Protein AF-0000000087538392 (afdb_homodimer)

Foldseek 3Di:
DDLVVLLLVLLVVCLVVFKDFLVRSCVVSVHDSVSSVVSLVVCVVLVLWDDDDRIIGDDDPLAQSSQLSVPVVFLLLLLLVVLVVDAAQFEEEEEFHNSSLSNLQNCLVPHAQYEYEYQAPSSCVSNVPRPRYHYHHQAADADRRRNGHFDDSSLVSLVVAAHAEYEYEAQAADLPQGGAHADPGSLVSVLSNLVRHNAYEYEYEQVRHVDHHPGRRDGLVSHAEYRYEPPHDPVNQVSSVVSPYHYHYGD/DDLVVLLLVLLVVCLVVFKDFLVRSCVVSVHDSVSSVVSLVVCVVLVLWDDDDRIIGDDDPLAQSSQLSVPVVFLLLLLLVVLVVDAAQFEEEEEFHNSSLSNLQNVLVPHAQYEYEYQAPSSCVSNVPRPRYHYHHQAADADRRRNGHFDDSSLVSLVVAAHAEYEYEAQAADLVQGGAHADPGSLVSVLSNLVRHNAYEYEYEQVRHVDHHPGRRAGLVSHAEYRYEPPHDPVNQVSSVVSPYHYHYGD

Structure (mmCIF, N/CA/C/O backbone):
data_AF-0000000087538392-model_v1
#
loop_
_entity.id
_entity.type
_entity.pdbx_description
1 polymer 'Lactose phosphotransferase system repressor'
#
loop_
_atom_site.group_PDB
_atom_site.id
_atom_site.type_symbol
_atom_site.label_atom_id
_atom_site.label_alt_id
_atom_site.label_comp_id
_atom_site.label_asym_id
_atom_site.label_entity_id
_atom_site.label_seq_id
_atom_site.pdbx_PDB_ins_code
_atom_site.Cartn_x
_atom_site.Cartn_y
_atom_site.Cartn_z
_atom_site.occupancy
_atom_site.B_iso_or_equiv
_atom_site.auth_seq_id
_atom_site.auth_comp_id
_atom_site.auth_asym_id
_atom_site.auth_atom_id
_atom_site.pdbx_PDB_model_num
ATOM 1 N N . MET A 1 1 ? -25.734 -21.203 -8.055 1 84.81 1 MET A N 1
ATOM 2 C CA . MET A 1 1 ? -24.344 -20.781 -8.164 1 84.81 1 MET A CA 1
ATOM 3 C C . MET A 1 1 ? -23.828 -20.281 -6.824 1 84.81 1 MET A C 1
ATOM 5 O O . MET A 1 1 ? -24.484 -19.469 -6.16 1 84.81 1 MET A O 1
ATOM 9 N N . THR A 1 2 ? -22.781 -20.844 -6.414 1 88.75 2 THR A N 1
ATOM 10 C CA . THR A 1 2 ? -22.203 -20.406 -5.152 1 88.75 2 THR A CA 1
ATOM 11 C C . THR A 1 2 ? -21.594 -19.016 -5.289 1 88.75 2 THR A C 1
ATOM 13 O O . THR A 1 2 ? -21.375 -18.531 -6.402 1 88.75 2 THR A O 1
ATOM 16 N N . SER A 1 3 ? -21.438 -18.406 -4.18 1 88.38 3 SER A N 1
ATOM 17 C CA . SER A 1 3 ? -20.797 -17.094 -4.203 1 88.38 3 SER A CA 1
ATOM 18 C C . SER A 1 3 ? -19.453 -17.141 -4.902 1 88.38 3 SER A C 1
ATOM 20 O O . SER A 1 3 ? -19.125 -16.266 -5.707 1 88.38 3 SER A O 1
ATOM 22 N N . LYS A 1 4 ? -18.797 -18.172 -4.691 1 87.38 4 LYS A N 1
ATOM 23 C CA . LYS A 1 4 ? -17.469 -18.312 -5.289 1 87.38 4 LYS A CA 1
ATOM 24 C C . LYS A 1 4 ? -17.562 -18.453 -6.805 1 87.38 4 LYS A C 1
ATOM 26 O O . LYS A 1 4 ? -16.797 -17.812 -7.539 1 87.38 4 LYS A O 1
ATOM 31 N N . GLU A 1 5 ? -18.438 -19.25 -7.203 1 89.5 5 GLU A N 1
ATOM 32 C CA . GLU A 1 5 ? -18.656 -19.438 -8.633 1 89.5 5 GLU A CA 1
ATOM 33 C C . GLU A 1 5 ? -19.094 -18.125 -9.289 1 89.5 5 GLU A C 1
ATOM 35 O O . GLU A 1 5 ? -18.656 -17.797 -10.391 1 89.5 5 GLU A O 1
ATOM 40 N N . ARG A 1 6 ? -19.906 -17.516 -8.539 1 92.19 6 ARG A N 1
ATOM 41 C CA . ARG A 1 6 ? -20.438 -16.25 -9.047 1 92.19 6 ARG A CA 1
ATOM 42 C C . ARG A 1 6 ? -19.328 -15.203 -9.148 1 92.19 6 ARG A C 1
ATOM 44 O O . ARG A 1 6 ? -19.281 -14.438 -10.109 1 92.19 6 ARG A O 1
ATOM 51 N N . HIS A 1 7 ? -18.438 -15.156 -8.164 1 91.69 7 HIS A N 1
ATOM 52 C CA . HIS A 1 7 ? -17.297 -14.234 -8.211 1 91.69 7 HIS A CA 1
ATOM 53 C C . HIS A 1 7 ? -16.422 -14.5 -9.43 1 91.69 7 HIS A C 1
ATOM 55 O O . HIS A 1 7 ? -16.016 -13.562 -10.117 1 91.69 7 HIS A O 1
ATOM 61 N N . THR A 1 8 ? -16.203 -15.742 -9.641 1 89.69 8 THR A N 1
ATOM 62 C CA . THR A 1 8 ? -15.375 -16.125 -10.773 1 89.69 8 THR A CA 1
ATOM 63 C C . THR A 1 8 ? -16.016 -15.672 -12.086 1 89.69 8 THR A C 1
ATOM 65 O O . THR A 1 8 ? -15.352 -15.062 -12.93 1 89.69 8 THR A O 1
ATOM 68 N N . ALA A 1 9 ? -17.266 -15.992 -12.211 1 91.81 9 ALA A N 1
ATOM 69 C CA . ALA A 1 9 ? -17.984 -15.641 -13.43 1 91.81 9 ALA A CA 1
ATOM 70 C C . ALA A 1 9 ? -18.031 -14.125 -13.625 1 91.81 9 ALA A C 1
ATOM 72 O O . ALA A 1 9 ? -17.859 -13.633 -14.742 1 91.81 9 ALA A O 1
ATOM 73 N N . LEU A 1 10 ? -18.234 -13.484 -12.586 1 93.69 10 LEU A N 1
ATOM 74 C CA . LEU A 1 10 ? -18.297 -12.031 -12.578 1 93.69 10 LEU A CA 1
ATOM 75 C C . LEU A 1 10 ? -16.984 -11.43 -13.039 1 93.69 10 LEU A C 1
ATOM 77 O O . LEU A 1 10 ? -16.953 -10.555 -13.906 1 93.69 10 LEU A O 1
ATOM 81 N N . LEU A 1 11 ? -15.945 -11.883 -12.492 1 92.06 11 LEU A N 1
ATOM 82 C CA . LEU A 1 11 ? -14.617 -11.367 -12.812 1 92.06 11 LEU A CA 1
ATOM 83 C C . LEU A 1 11 ? -14.242 -11.695 -14.258 1 92.06 11 LEU A C 1
ATOM 85 O O . LEU A 1 11 ? -13.633 -10.875 -14.945 1 92.06 11 LEU A O 1
ATOM 89 N N . GLU A 1 12 ? -14.594 -12.859 -14.688 1 89.81 12 GLU A N 1
ATOM 90 C CA . GLU A 1 12 ? -14.352 -13.234 -16.078 1 89.81 12 GLU A CA 1
ATOM 91 C C . GLU A 1 12 ? -15.07 -12.305 -17.031 1 89.81 12 GLU A C 1
ATOM 93 O O . GLU A 1 12 ? -14.5 -11.867 -18.031 1 89.81 12 GLU A O 1
ATOM 98 N N . TYR A 1 13 ? -16.312 -12.031 -16.734 1 92.5 13 TYR A N 1
ATOM 99 C CA . TYR A 1 13 ? -17.078 -11.109 -17.562 1 92.5 13 TYR A CA 1
ATOM 100 C C . TYR A 1 13 ? -16.422 -9.734 -17.609 1 92.5 13 TYR A C 1
ATOM 102 O O . TYR A 1 13 ? -16.281 -9.133 -18.672 1 92.5 13 TYR A O 1
ATOM 110 N N . MET A 1 14 ? -16 -9.305 -16.5 1 92.06 14 MET A N 1
ATOM 111 C CA . MET A 1 14 ? -15.477 -7.945 -16.391 1 92.06 14 MET A CA 1
ATOM 112 C C . MET A 1 14 ? -14.125 -7.816 -17.062 1 92.06 14 MET A C 1
ATOM 114 O O . MET A 1 14 ? -13.773 -6.746 -17.562 1 92.06 14 MET A O 1
ATOM 118 N N . THR A 1 15 ? -13.305 -8.867 -17.047 1 89.31 15 THR A N 1
ATOM 119 C CA . THR A 1 15 ? -12.008 -8.82 -17.719 1 89.31 15 THR A CA 1
ATOM 120 C C . THR A 1 15 ? -12.18 -8.664 -19.219 1 89.31 15 THR A C 1
ATOM 122 O O . THR A 1 15 ? -11.305 -8.109 -19.906 1 89.31 15 THR A O 1
ATOM 125 N N . GLU A 1 16 ? -13.312 -9.055 -19.719 1 88.62 16 GLU A N 1
ATOM 126 C CA . GLU A 1 16 ? -13.602 -8.969 -21.156 1 88.62 16 GLU A CA 1
ATOM 127 C C . GLU A 1 16 ? -14.234 -7.625 -21.516 1 88.62 16 GLU A C 1
ATOM 129 O O . GLU A 1 16 ? -14.031 -7.109 -22.609 1 88.62 16 GLU A O 1
ATOM 134 N N . HIS A 1 17 ? -14.953 -7.02 -20.547 1 90.12 17 HIS A N 1
ATOM 135 C CA . HIS A 1 17 ? -15.797 -5.887 -20.906 1 90.12 17 HIS A CA 1
ATOM 136 C C . HIS A 1 17 ? -15.344 -4.613 -20.203 1 90.12 17 HIS A C 1
ATOM 138 O O . HIS A 1 17 ? -15.766 -3.514 -20.562 1 90.12 17 HIS A O 1
ATOM 144 N N . GLY A 1 18 ? -14.43 -4.781 -19.25 1 86.31 18 GLY A N 1
ATOM 145 C CA . GLY A 1 18 ? -13.922 -3.613 -18.547 1 86.31 18 GLY A CA 1
ATOM 146 C C . GLY A 1 18 ? -14.914 -3.037 -17.547 1 86.31 18 GLY A C 1
ATOM 147 O O . GLY A 1 18 ? -15.328 -3.719 -16.609 1 86.31 18 GLY A O 1
ATOM 148 N N . LYS A 1 19 ? -15.312 -1.767 -17.828 1 88.75 19 LYS A N 1
ATOM 149 C CA . LYS A 1 19 ? -16.328 -1.121 -17 1 88.75 19 LYS A CA 1
ATOM 150 C C . LYS A 1 19 ? -17.703 -1.75 -17.234 1 88.75 19 LYS A C 1
ATOM 152 O O . LYS A 1 19 ? -18.188 -1.822 -18.359 1 88.75 19 LYS A O 1
ATOM 157 N N . THR A 1 20 ? -18.297 -2.236 -16.094 1 93.31 20 THR A N 1
ATOM 158 C CA . THR A 1 20 ? -19.531 -2.984 -16.234 1 93.31 20 THR A CA 1
ATOM 159 C C . THR A 1 20 ? -20.562 -2.512 -15.219 1 93.31 20 THR A C 1
ATOM 161 O O . THR A 1 20 ? -20.266 -2.377 -14.031 1 93.31 20 THR A O 1
ATOM 164 N N . GLU A 1 21 ? -21.719 -2.361 -15.688 1 93.69 21 GLU A N 1
ATOM 165 C CA . GLU A 1 21 ? -22.797 -1.932 -14.812 1 93.69 21 GLU A CA 1
ATOM 166 C C . GLU A 1 21 ? -23.297 -3.084 -13.945 1 93.69 21 GLU A C 1
ATOM 168 O O . GLU A 1 21 ? -23.328 -4.234 -14.391 1 93.69 21 GLU A O 1
ATOM 173 N N . VAL A 1 22 ? -23.828 -2.707 -12.766 1 92.44 22 VAL A N 1
ATOM 174 C CA . VAL A 1 22 ? -24.422 -3.678 -11.852 1 92.44 22 VAL A CA 1
ATOM 175 C C . VAL A 1 22 ? -25.594 -4.387 -12.531 1 92.44 22 VAL A C 1
ATOM 177 O O . VAL A 1 22 ? -25.734 -5.605 -12.414 1 92.44 22 VAL A O 1
ATOM 180 N N . SER A 1 23 ? -26.344 -3.613 -13.219 1 94.06 23 SER A N 1
ATOM 181 C CA . SER A 1 23 ? -27.516 -4.172 -13.883 1 94.06 23 SER A CA 1
ATOM 182 C C . SER A 1 23 ? -27.109 -5.195 -14.938 1 94.06 23 SER A C 1
ATOM 184 O O . SER A 1 23 ? -27.766 -6.238 -15.078 1 94.06 23 SER A O 1
ATOM 186 N N . THR A 1 24 ? -26.078 -4.953 -15.641 1 95.75 24 THR A N 1
ATOM 187 C CA . THR A 1 24 ? -25.578 -5.859 -16.672 1 95.75 24 THR A CA 1
ATOM 188 C C . THR A 1 24 ? -25.109 -7.176 -16.062 1 95.75 24 THR A C 1
ATOM 190 O O . THR A 1 24 ? -25.438 -8.25 -16.562 1 95.75 24 THR A O 1
ATOM 193 N N . LEU A 1 25 ? -24.406 -7.082 -15.008 1 95.19 25 LEU A N 1
ATOM 194 C CA . LEU A 1 25 ? -23.906 -8.273 -14.328 1 95.19 25 LEU A CA 1
ATOM 195 C C . LEU A 1 25 ? -25.047 -9.094 -13.758 1 95.19 25 LEU A C 1
ATOM 197 O O . LEU A 1 25 ? -25.016 -10.328 -13.805 1 95.19 25 LEU A O 1
ATOM 201 N N . ALA A 1 26 ? -26 -8.391 -13.188 1 95.31 26 ALA A N 1
ATOM 202 C CA . ALA A 1 26 ? -27.156 -9.078 -12.633 1 95.31 26 ALA A CA 1
ATOM 203 C C . ALA A 1 26 ? -27.891 -9.867 -13.711 1 95.31 26 ALA A C 1
ATOM 205 O O . ALA A 1 26 ? -28.281 -11.023 -13.492 1 95.31 26 ALA A O 1
ATOM 206 N N . GLU A 1 27 ? -28.094 -9.273 -14.812 1 96.12 27 GLU A N 1
ATOM 207 C CA . GLU A 1 27 ? -28.75 -9.93 -15.938 1 96.12 27 GLU A CA 1
ATOM 208 C C . GLU A 1 27 ? -27.906 -11.102 -16.453 1 96.12 27 GLU A C 1
ATOM 210 O O . GLU A 1 27 ? -28.438 -12.195 -16.672 1 96.12 27 GLU A O 1
ATOM 215 N N . TYR A 1 28 ? -26.656 -10.93 -16.594 1 94.69 28 TYR A N 1
ATOM 216 C CA . TYR A 1 28 ? -25.734 -11.93 -17.125 1 94.69 28 TYR A CA 1
ATOM 217 C C . TYR A 1 28 ? -25.672 -13.156 -16.234 1 94.69 28 TYR A C 1
ATOM 219 O O . TYR A 1 28 ? -25.625 -14.289 -16.719 1 94.69 28 TYR A O 1
ATOM 227 N N . LEU A 1 29 ? -25.734 -12.891 -14.961 1 95.69 29 LEU A N 1
ATOM 228 C CA . LEU A 1 29 ? -25.547 -13.984 -14.016 1 95.69 29 LEU A CA 1
ATOM 229 C C . LEU A 1 29 ? -26.875 -14.461 -13.461 1 95.69 29 LEU A C 1
ATOM 231 O O . LEU A 1 29 ? -26.922 -15.32 -12.578 1 95.69 29 LEU A O 1
ATOM 235 N N . HIS A 1 30 ? -27.938 -13.852 -13.906 1 94.81 30 HIS A N 1
ATOM 236 C CA . HIS A 1 30 ? -29.297 -14.242 -13.539 1 94.81 30 HIS A CA 1
ATOM 237 C C . HIS A 1 30 ? -29.484 -14.211 -12.031 1 94.81 30 HIS A C 1
ATOM 239 O O . HIS A 1 30 ? -29.938 -15.195 -11.43 1 94.81 30 HIS A O 1
ATOM 245 N N . THR A 1 31 ? -29.125 -13.062 -11.477 1 95.44 31 THR A N 1
ATOM 246 C CA . THR A 1 31 ? -29.281 -12.852 -10.047 1 95.44 31 THR A CA 1
ATOM 247 C C . THR A 1 31 ? -29.719 -11.414 -9.758 1 95.44 31 THR A C 1
ATOM 249 O O . THR A 1 31 ? -29.953 -10.633 -10.688 1 95.44 31 THR A O 1
ATOM 252 N N . SER A 1 32 ? -29.922 -11.094 -8.555 1 93.62 32 SER A N 1
ATOM 253 C CA . SER A 1 32 ? -30.438 -9.773 -8.195 1 93.62 32 SER A CA 1
ATOM 254 C C . SER A 1 32 ? -29.328 -8.734 -8.164 1 93.62 32 SER A C 1
ATOM 256 O O . SER A 1 32 ? -28.156 -9.07 -7.977 1 93.62 32 SER A O 1
ATOM 258 N N . LYS A 1 33 ? -29.781 -7.539 -8.328 1 92.12 33 LYS A N 1
ATOM 259 C CA . LYS A 1 33 ? -28.828 -6.438 -8.211 1 92.12 33 LYS A CA 1
ATOM 260 C C . LYS A 1 33 ? -28.25 -6.359 -6.797 1 92.12 33 LYS A C 1
ATOM 262 O O . LYS A 1 33 ? -27.078 -5.98 -6.617 1 92.12 33 LYS A O 1
ATOM 267 N N . VAL A 1 34 ? -29.031 -6.727 -5.879 1 87.88 34 VAL A N 1
ATOM 268 C CA . VAL A 1 34 ? -28.578 -6.719 -4.488 1 87.88 34 VAL A CA 1
ATOM 269 C C . VAL A 1 34 ? -27.453 -7.715 -4.301 1 87.88 34 VAL A C 1
ATOM 271 O O . VAL A 1 34 ? -26.422 -7.395 -3.689 1 87.88 34 VAL A O 1
ATOM 274 N N . THR A 1 35 ? -27.578 -8.82 -4.867 1 91.06 35 THR A N 1
ATOM 275 C CA . THR A 1 35 ? -26.562 -9.875 -4.781 1 91.06 35 THR A CA 1
ATOM 276 C C . THR A 1 35 ? -25.281 -9.445 -5.48 1 91.06 35 THR A C 1
ATOM 278 O O . THR A 1 35 ? -24.188 -9.602 -4.934 1 91.06 35 THR A O 1
ATOM 281 N N . ILE A 1 36 ? -25.469 -8.836 -6.648 1 92 36 ILE A N 1
ATOM 282 C CA . ILE A 1 36 ? -24.312 -8.383 -7.414 1 92 36 ILE A CA 1
ATOM 283 C C . ILE A 1 36 ? -23.578 -7.289 -6.645 1 92 36 ILE A C 1
ATOM 285 O O . ILE A 1 36 ? -22.344 -7.285 -6.586 1 92 36 ILE A O 1
ATOM 289 N N . ARG A 1 37 ? -24.312 -6.395 -6.062 1 86.44 37 ARG A N 1
ATOM 290 C CA . ARG A 1 37 ? -23.688 -5.332 -5.285 1 86.44 37 ARG A CA 1
ATOM 291 C C . ARG A 1 37 ? -22.891 -5.906 -4.113 1 86.44 37 ARG A C 1
ATOM 293 O O . ARG A 1 37 ? -21.781 -5.453 -3.82 1 86.44 37 ARG A O 1
ATOM 300 N N . LYS A 1 38 ? -23.438 -6.949 -3.561 1 85.88 38 LYS A N 1
ATOM 301 C CA . LYS A 1 38 ? -22.734 -7.609 -2.457 1 85.88 38 LYS A CA 1
ATOM 302 C C . LYS A 1 38 ? -21.453 -8.258 -2.936 1 85.88 38 LYS A C 1
ATOM 304 O O . LYS A 1 38 ? -20.406 -8.148 -2.281 1 85.88 38 LYS A O 1
ATOM 309 N N . ASP A 1 39 ? -21.578 -8.883 -4 1 90.25 39 ASP A N 1
ATOM 310 C CA . ASP A 1 39 ? -20.406 -9.539 -4.574 1 90.25 39 ASP A CA 1
ATOM 311 C C . ASP A 1 39 ? -19.328 -8.523 -4.93 1 90.25 39 ASP A C 1
ATOM 313 O O . ASP A 1 39 ? -18.156 -8.727 -4.613 1 90.25 39 ASP A O 1
ATOM 317 N N . LEU A 1 40 ? -19.766 -7.434 -5.508 1 87.69 40 LEU A N 1
ATOM 318 C CA . LEU A 1 40 ? -18.828 -6.395 -5.918 1 87.69 40 LEU A CA 1
ATOM 319 C C . LEU A 1 40 ? -18.203 -5.715 -4.707 1 87.69 40 LEU A C 1
ATOM 321 O O . LEU A 1 40 ? -17 -5.406 -4.715 1 87.69 40 LEU A O 1
ATOM 325 N N . ASP A 1 41 ? -18.922 -5.566 -3.725 1 83 41 ASP A N 1
ATOM 326 C CA . ASP A 1 41 ? -18.406 -4.977 -2.492 1 83 41 ASP A CA 1
ATOM 327 C C . ASP A 1 41 ? -17.359 -5.887 -1.849 1 83 41 ASP A C 1
ATOM 329 O O . ASP A 1 41 ? -16.328 -5.41 -1.372 1 83 41 ASP A O 1
ATOM 333 N N . THR A 1 42 ? -17.625 -7.137 -1.857 1 83.06 42 THR A N 1
ATOM 334 C CA . THR A 1 42 ? -16.688 -8.117 -1.322 1 83.06 42 THR A CA 1
ATOM 335 C C . THR A 1 42 ? -15.375 -8.094 -2.098 1 83.06 42 THR A C 1
ATOM 337 O O . THR A 1 42 ? -14.297 -8.016 -1.501 1 83.06 42 THR A O 1
ATOM 340 N N . LEU A 1 43 ? -15.508 -8.047 -3.361 1 85.69 43 LEU A N 1
ATOM 341 C CA . LEU A 1 43 ? -14.328 -8.07 -4.219 1 85.69 43 LEU A CA 1
ATOM 342 C C . LEU A 1 43 ? -13.562 -6.762 -4.117 1 85.69 43 LEU A C 1
ATOM 344 O O . LEU A 1 43 ? -12.328 -6.762 -4.141 1 85.69 43 LEU A O 1
ATOM 348 N N . SER A 1 44 ? -14.32 -5.684 -4.016 1 83.06 44 SER A N 1
ATOM 349 C CA . SER A 1 44 ? -13.688 -4.379 -3.834 1 83.06 44 SER A CA 1
ATOM 350 C C . SER A 1 44 ? -12.984 -4.285 -2.484 1 83.06 44 SER A C 1
ATOM 352 O O . SER A 1 44 ? -11.875 -3.77 -2.395 1 83.06 44 SER A O 1
ATOM 354 N N . GLY A 1 45 ? -13.609 -4.789 -1.511 1 76.69 45 GLY A N 1
ATOM 355 C CA . GLY A 1 45 ? -13.023 -4.812 -0.179 1 76.69 45 GLY A CA 1
ATOM 356 C C . GLY A 1 45 ? -11.734 -5.605 -0.107 1 76.69 45 GLY A C 1
ATOM 357 O O . GLY A 1 45 ? -10.852 -5.297 0.696 1 76.69 45 GLY A O 1
ATOM 358 N N . ARG A 1 46 ? -11.625 -6.562 -1.037 1 76.19 46 ARG A N 1
ATOM 359 C CA . ARG A 1 46 ? -10.43 -7.391 -1.103 1 76.19 46 ARG A CA 1
ATOM 360 C C . ARG A 1 46 ? -9.383 -6.766 -2.016 1 76.19 46 ARG A C 1
ATOM 362 O O . ARG A 1 46 ? -8.305 -7.332 -2.211 1 76.19 46 ARG A O 1
ATOM 369 N N . GLY A 1 47 ? -9.812 -5.723 -2.66 1 76.44 47 GLY A N 1
ATOM 370 C CA . GLY A 1 47 ? -8.875 -5.031 -3.525 1 76.44 47 GLY A CA 1
ATOM 371 C C . GLY A 1 47 ? -8.812 -5.609 -4.926 1 76.44 47 GLY A C 1
ATOM 372 O O . GLY A 1 47 ? -7.926 -5.262 -5.707 1 76.44 47 GLY A O 1
ATOM 373 N N . ILE A 1 48 ? -9.672 -6.453 -5.27 1 81.56 48 ILE A N 1
ATOM 374 C CA . ILE A 1 48 ? -9.641 -7.16 -6.547 1 81.56 48 ILE A CA 1
ATOM 375 C C . ILE A 1 48 ? -10.156 -6.25 -7.656 1 81.56 48 ILE A C 1
ATOM 377 O O . ILE A 1 48 ? -9.719 -6.348 -8.805 1 81.56 48 ILE A O 1
ATOM 381 N N . LEU A 1 49 ? -11.102 -5.359 -7.285 1 84.75 49 LEU A N 1
ATOM 382 C CA . LEU A 1 49 ? -11.641 -4.398 -8.234 1 84.75 49 LEU A CA 1
ATOM 383 C C . LEU A 1 49 ? -12.016 -3.094 -7.539 1 84.75 49 LEU A C 1
ATOM 385 O O . LEU A 1 49 ? -11.93 -2.994 -6.312 1 84.75 49 LEU A O 1
ATOM 389 N N . LYS A 1 50 ? -12.297 -2.146 -8.398 1 81.19 50 LYS A N 1
ATOM 390 C CA . LYS A 1 50 ? -12.719 -0.858 -7.855 1 81.19 50 LYS A CA 1
ATOM 391 C C . LYS A 1 50 ? -14.195 -0.595 -8.148 1 81.19 50 LYS A C 1
ATOM 393 O O . LYS A 1 50 ? -14.672 -0.865 -9.25 1 81.19 50 LYS A O 1
ATOM 398 N N . ARG A 1 51 ? -14.867 -0.068 -7.062 1 81.62 51 ARG A N 1
ATOM 399 C CA . ARG A 1 51 ? -16.281 0.289 -7.199 1 81.62 51 ARG A CA 1
ATOM 400 C C . ARG A 1 51 ? -16.438 1.758 -7.578 1 81.62 51 ARG A C 1
ATOM 402 O O . ARG A 1 51 ? -15.727 2.619 -7.059 1 81.62 51 ARG A O 1
ATOM 409 N N . GLU A 1 52 ? -17.234 1.977 -8.648 1 76.62 52 GLU A N 1
ATOM 410 C CA . GLU A 1 52 ? -17.719 3.314 -8.984 1 76.62 52 GLU A CA 1
ATOM 411 C C . GLU A 1 52 ? -19.234 3.367 -8.992 1 76.62 52 GLU A C 1
ATOM 413 O O . GLU A 1 52 ? -19.906 2.33 -8.945 1 76.62 52 GLU A O 1
ATOM 418 N N . ARG A 1 53 ? -19.719 4.609 -9.156 1 74.88 53 ARG A N 1
ATOM 419 C CA . ARG A 1 53 ? -21.156 4.781 -9.141 1 74.88 53 ARG A CA 1
ATOM 420 C C . ARG A 1 53 ? -21.828 3.885 -10.18 1 74.88 53 ARG A C 1
ATOM 422 O O . ARG A 1 53 ? -21.609 4.047 -11.383 1 74.88 53 ARG A O 1
ATOM 429 N N . GLY A 1 54 ? -22.641 2.828 -9.633 1 78.94 54 GLY A N 1
ATOM 430 C CA . GLY A 1 54 ? -23.469 2.002 -10.492 1 78.94 54 GLY A CA 1
ATOM 431 C C . GLY A 1 54 ? -22.656 1.004 -11.312 1 78.94 54 GLY A C 1
ATOM 432 O O . GLY A 1 54 ? -23.234 0.173 -12.016 1 78.94 54 GLY A O 1
ATOM 433 N N . TYR A 1 55 ? -21.328 1.089 -11.164 1 86.81 55 TYR A N 1
ATOM 434 C CA . TYR A 1 55 ? -20.531 0.183 -11.984 1 86.81 55 TYR A CA 1
ATOM 435 C C . TYR A 1 55 ? -19.266 -0.255 -11.258 1 86.81 55 TYR A C 1
ATOM 437 O O . TYR A 1 55 ? -19 0.212 -10.148 1 86.81 55 TYR A O 1
ATOM 445 N N . ALA A 1 56 ? -18.672 -1.297 -11.688 1 86.12 56 ALA A N 1
ATOM 446 C CA . ALA A 1 56 ? -17.328 -1.718 -11.305 1 86.12 56 ALA A CA 1
ATOM 447 C C . ALA A 1 56 ? -16.375 -1.61 -12.484 1 86.12 56 ALA A C 1
ATOM 449 O O . ALA A 1 56 ? -16.797 -1.696 -13.641 1 86.12 56 ALA A O 1
ATOM 450 N N . VAL A 1 57 ? -15.242 -1.318 -12.109 1 86.56 57 VAL A N 1
ATOM 451 C CA . VAL A 1 57 ? -14.273 -1.063 -13.172 1 86.56 57 VAL A CA 1
ATOM 452 C C . VAL A 1 57 ? -13.047 -1.956 -12.977 1 86.56 57 VAL A C 1
ATOM 454 O O . VAL A 1 57 ? -12.578 -2.135 -11.852 1 86.56 57 VAL A O 1
ATOM 457 N N . LEU A 1 58 ? -12.625 -2.588 -13.977 1 84.69 58 LEU A N 1
ATOM 458 C CA . LEU A 1 58 ? -11.297 -3.18 -14.109 1 84.69 58 LEU A CA 1
ATOM 459 C C . LEU A 1 58 ? -10.461 -2.412 -15.125 1 84.69 58 LEU A C 1
ATOM 461 O O . LEU A 1 58 ? -10.891 -2.211 -16.266 1 84.69 58 LEU A O 1
ATOM 465 N N . LYS A 1 59 ? -9.383 -1.945 -14.586 1 78.62 59 LYS A N 1
ATOM 466 C CA . LYS A 1 59 ? -8.5 -1.127 -15.422 1 78.62 59 LYS A CA 1
ATOM 467 C C . LYS A 1 59 ? -7.816 -1.97 -16.484 1 78.62 59 LYS A C 1
ATOM 469 O O . LYS A 1 59 ? -8.281 -3.061 -16.828 1 78.62 59 LYS A O 1
ATOM 474 N N . ASP A 1 60 ? -6.684 -1.492 -17.016 1 82.69 60 ASP A N 1
ATOM 475 C CA . ASP A 1 60 ? -6.027 -2.162 -18.141 1 82.69 60 ASP A CA 1
ATOM 476 C C . ASP A 1 60 ? -5.211 -3.359 -17.656 1 82.69 60 ASP A C 1
ATOM 478 O O . ASP A 1 60 ? -4.977 -3.518 -16.453 1 82.69 60 ASP A O 1
ATOM 482 N N . PRO A 1 61 ? -4.816 -4.223 -18.562 1 80.38 61 PRO A N 1
ATOM 483 C CA . PRO A 1 61 ? -4.133 -5.48 -18.266 1 80.38 61 PRO A CA 1
ATOM 484 C C . PRO A 1 61 ? -2.861 -5.277 -17.438 1 80.38 61 PRO A C 1
ATOM 486 O O . PRO A 1 61 ? -2.383 -6.215 -16.797 1 80.38 61 PRO A O 1
ATOM 489 N N . GLY A 1 62 ? -2.377 -4.133 -17.484 1 84.5 62 GLY A N 1
ATOM 490 C CA . GLY A 1 62 ? -1.179 -3.861 -16.703 1 84.5 62 GLY A CA 1
ATOM 491 C C . GLY A 1 62 ? -1.472 -3.537 -15.258 1 84.5 62 GLY A C 1
ATOM 492 O O . GLY A 1 62 ? -0.57 -3.562 -14.414 1 84.5 62 GLY A O 1
ATOM 493 N N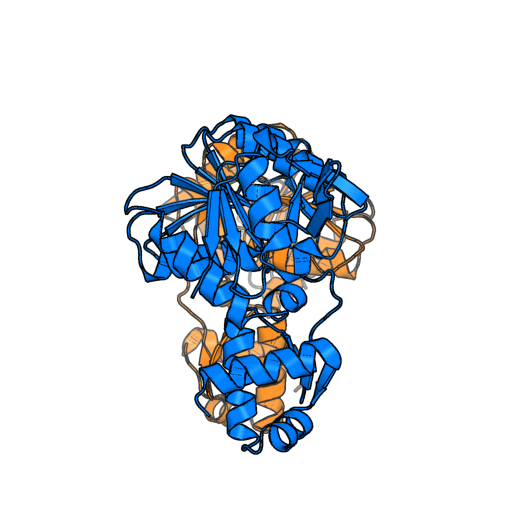 . ASP A 1 63 ? -2.705 -3.295 -14.922 1 89.75 63 ASP A N 1
ATOM 494 C CA . ASP A 1 63 ? -3.127 -2.951 -13.562 1 89.75 63 ASP A CA 1
ATOM 495 C C . ASP A 1 63 ? -3.256 -4.203 -12.695 1 89.75 63 ASP A C 1
ATOM 497 O O . ASP A 1 63 ? -3.82 -5.207 -13.133 1 89.75 63 ASP A O 1
ATOM 501 N N . ILE A 1 64 ? -2.764 -4.07 -11.5 1 91.12 64 ILE A N 1
ATOM 502 C CA . ILE A 1 64 ? -2.729 -5.215 -10.594 1 91.12 64 ILE A CA 1
ATOM 503 C C . ILE A 1 64 ? -4.148 -5.711 -10.336 1 91.12 64 ILE A C 1
ATOM 505 O O . ILE A 1 64 ? -4.379 -6.918 -10.211 1 91.12 64 ILE A O 1
ATOM 509 N N . ASN A 1 65 ? -5.164 -4.867 -10.289 1 87.38 65 ASN A N 1
ATOM 510 C CA . ASN A 1 65 ? -6.535 -5.305 -10.055 1 87.38 65 ASN A CA 1
ATOM 511 C C . ASN A 1 65 ? -7.066 -6.125 -11.227 1 87.38 65 ASN A C 1
ATOM 513 O O . ASN A 1 65 ? -7.762 -7.125 -11.031 1 87.38 65 ASN A O 1
ATOM 517 N N . TYR A 1 66 ? -6.711 -5.699 -12.398 1 87.81 66 TYR A N 1
ATOM 518 C CA . TYR A 1 66 ? -7.059 -6.492 -13.57 1 87.81 66 TYR A CA 1
ATOM 519 C C . TYR A 1 66 ? -6.398 -7.863 -13.516 1 87.81 66 TYR A C 1
ATOM 521 O O . TYR A 1 66 ? -7.059 -8.883 -13.734 1 87.81 66 TYR A O 1
ATOM 529 N N . ARG A 1 67 ? -5.191 -7.844 -13.195 1 91.81 67 ARG A N 1
ATOM 530 C CA . ARG A 1 67 ? -4.445 -9.094 -13.164 1 91.81 67 ARG A CA 1
ATOM 531 C C . ARG A 1 67 ? -4.984 -10.023 -12.086 1 91.81 67 ARG A C 1
ATOM 533 O O . ARG A 1 67 ? -5.008 -11.242 -12.258 1 91.81 67 ARG A O 1
ATOM 540 N N . MET A 1 68 ? -5.426 -9.477 -11.008 1 91.38 68 MET A N 1
ATOM 541 C CA . MET A 1 68 ? -6.035 -10.258 -9.938 1 91.38 68 MET A CA 1
ATOM 542 C C . MET A 1 68 ? -7.285 -10.977 -10.43 1 91.38 68 MET A C 1
ATOM 544 O O . MET A 1 68 ? -7.527 -12.133 -10.07 1 91.38 68 MET A O 1
ATOM 548 N N . ALA A 1 69 ? -7.984 -10.336 -11.258 1 89.31 69 ALA A N 1
ATOM 549 C CA . ALA A 1 69 ? -9.273 -10.836 -11.719 1 89.31 69 ALA A CA 1
ATOM 550 C C . ALA A 1 69 ? -9.102 -11.867 -12.828 1 89.31 69 ALA A C 1
ATOM 552 O O . ALA A 1 69 ? -9.898 -12.797 -12.961 1 89.31 69 ALA A O 1
ATOM 553 N N . PHE A 1 70 ? -8.07 -11.703 -13.602 1 89.38 70 PHE A N 1
ATOM 554 C CA . PHE A 1 70 ? -7.84 -12.531 -14.781 1 89.38 70 PHE A CA 1
ATOM 555 C C . PHE A 1 70 ? -7.441 -13.945 -14.383 1 89.38 70 PHE A C 1
ATOM 557 O O . PHE A 1 70 ? -6.383 -14.156 -13.789 1 89.38 70 PHE A O 1
ATOM 564 N N . HIS A 1 71 ? -8.328 -15 -14.734 1 91.19 71 HIS A N 1
ATOM 565 C CA . HIS A 1 71 ? -8.133 -16.406 -14.391 1 91.19 71 HIS A CA 1
ATOM 566 C C . HIS A 1 71 ? -8.047 -16.594 -12.883 1 91.19 71 HIS A C 1
ATOM 568 O O . HIS A 1 71 ? -7.195 -17.328 -12.391 1 91.19 71 HIS A O 1
ATOM 574 N N . TYR A 1 72 ? -8.898 -15.938 -12.219 1 91.5 72 TYR A N 1
ATOM 575 C CA . TYR A 1 72 ? -8.898 -15.859 -10.758 1 91.5 72 TYR A CA 1
ATOM 576 C C . TYR A 1 72 ? -8.969 -17.25 -10.141 1 91.5 72 TYR A C 1
ATOM 578 O O . TYR A 1 72 ? -8.219 -17.562 -9.219 1 91.5 72 TYR A O 1
ATOM 586 N N . ASP A 1 73 ? -9.797 -18.109 -10.664 1 91.75 73 ASP A N 1
ATOM 587 C CA . ASP A 1 73 ? -9.984 -19.453 -10.109 1 91.75 73 ASP A CA 1
ATOM 588 C C . ASP A 1 73 ? -8.703 -20.266 -10.211 1 91.75 73 ASP A C 1
ATOM 590 O O . ASP A 1 73 ? -8.297 -20.922 -9.258 1 91.75 73 ASP A O 1
ATOM 594 N N . ASN A 1 74 ? -8.086 -20.25 -11.352 1 95.38 74 ASN A N 1
ATOM 595 C CA . ASN A 1 74 ? -6.809 -20.938 -11.539 1 95.38 74 ASN A CA 1
ATOM 596 C C . ASN A 1 74 ? -5.746 -20.406 -10.578 1 95.38 74 ASN A C 1
ATOM 598 O O . ASN A 1 74 ? -5.012 -21.188 -9.969 1 95.38 74 ASN A O 1
ATOM 602 N N . LYS A 1 75 ? -5.684 -19.094 -10.43 1 96.44 75 LYS A N 1
ATOM 603 C CA . LYS A 1 75 ? -4.703 -18.484 -9.531 1 96.44 75 LYS A CA 1
ATOM 604 C C . LYS A 1 75 ? -4.941 -18.922 -8.086 1 96.44 75 LYS A C 1
ATOM 606 O O . LYS A 1 75 ? -3.99 -19.172 -7.34 1 96.44 75 LYS A O 1
ATOM 611 N N . GLN A 1 76 ? -6.18 -19.016 -7.758 1 94.56 76 GLN A N 1
ATOM 612 C CA . GLN A 1 76 ? -6.508 -19.469 -6.406 1 94.56 76 GLN A CA 1
ATOM 613 C C . GLN A 1 76 ? -6.02 -20.891 -6.156 1 94.56 76 GLN A C 1
ATOM 615 O O . GLN A 1 76 ? -5.453 -21.188 -5.102 1 94.56 76 GLN A O 1
ATOM 620 N N . LYS A 1 77 ? -6.293 -21.766 -7.102 1 97.44 77 LYS A N 1
ATOM 621 C CA . LYS A 1 77 ? -5.84 -23.156 -6.988 1 97.44 77 LYS A CA 1
ATOM 622 C C . LYS A 1 77 ? -4.316 -23.219 -6.887 1 97.44 77 LYS A C 1
ATOM 624 O O . LYS A 1 77 ? -3.779 -23.969 -6.062 1 97.44 77 LYS A O 1
ATOM 629 N N . ILE A 1 78 ? -3.648 -22.453 -7.676 1 98.69 78 ILE A N 1
ATOM 630 C CA . ILE A 1 78 ? -2.191 -22.391 -7.66 1 98.69 78 ILE A CA 1
ATOM 631 C C . ILE A 1 78 ? -1.708 -21.891 -6.301 1 98.69 78 ILE A C 1
ATOM 633 O O . ILE A 1 78 ? -0.796 -22.484 -5.707 1 98.69 78 ILE A O 1
ATOM 637 N N . ALA A 1 79 ? -2.326 -20.844 -5.797 1 98.62 79 ALA A N 1
ATOM 638 C CA . ALA A 1 79 ? -1.978 -20.25 -4.504 1 98.62 79 ALA A CA 1
ATOM 639 C C . ALA A 1 79 ? -2.117 -21.281 -3.383 1 98.62 79 ALA A C 1
ATOM 641 O O . ALA A 1 79 ? -1.23 -21.406 -2.535 1 98.62 79 ALA A O 1
ATOM 642 N N . GLN A 1 80 ? -3.199 -22.031 -3.424 1 98.31 80 GLN A N 1
ATOM 643 C CA . GLN A 1 80 ? -3.457 -23.047 -2.406 1 98.31 80 GLN A CA 1
ATOM 644 C C . GLN A 1 80 ? -2.416 -24.156 -2.467 1 98.31 80 GLN A C 1
ATOM 646 O O . GLN A 1 80 ? -1.896 -24.578 -1.435 1 98.31 80 GLN A O 1
ATOM 651 N N . SER A 1 81 ? -2.145 -24.609 -3.652 1 98.69 81 SER A N 1
ATOM 652 C CA . SER A 1 81 ? -1.136 -25.641 -3.828 1 98.69 81 SER A CA 1
ATOM 653 C C . SER A 1 81 ? 0.238 -25.172 -3.371 1 98.69 81 SER A C 1
ATOM 655 O O . SER A 1 81 ? 0.966 -25.891 -2.699 1 98.69 81 SER A O 1
ATOM 657 N N . ALA A 1 82 ? 0.602 -23.984 -3.756 1 98.81 82 ALA A N 1
ATOM 658 C CA . ALA A 1 82 ? 1.879 -23.406 -3.342 1 98.81 82 ALA A CA 1
ATOM 659 C C . ALA A 1 82 ? 1.964 -23.297 -1.821 1 98.81 82 ALA A C 1
ATOM 661 O O . ALA A 1 82 ? 3.021 -23.531 -1.233 1 98.81 82 ALA A O 1
ATOM 662 N N . ALA A 1 83 ? 0.849 -22.922 -1.133 1 98.69 83 ALA A N 1
ATOM 663 C CA . ALA A 1 83 ? 0.82 -22.75 0.318 1 98.69 83 ALA A CA 1
ATOM 664 C C . ALA A 1 83 ? 1.149 -24.062 1.028 1 98.69 83 ALA A C 1
ATOM 666 O O . ALA A 1 83 ? 1.728 -24.047 2.117 1 98.69 83 ALA A O 1
ATOM 667 N N . SER A 1 84 ? 0.773 -25.156 0.367 1 98.25 84 SER A N 1
ATOM 668 C CA . SER A 1 84 ? 1.029 -26.469 0.961 1 98.25 84 SER A CA 1
ATOM 669 C C . SER A 1 84 ? 2.525 -26.75 1.047 1 98.25 84 SER A C 1
ATOM 671 O O . SER A 1 84 ? 2.951 -27.641 1.784 1 98.25 84 SER A O 1
ATOM 673 N N . LEU A 1 85 ? 3.342 -26.016 0.348 1 98.5 85 LEU A N 1
ATOM 674 C CA . LEU A 1 85 ? 4.785 -26.219 0.306 1 98.5 85 LEU A CA 1
ATOM 675 C C . LEU A 1 85 ? 5.477 -25.422 1.411 1 98.5 85 LEU A C 1
ATOM 677 O O . LEU A 1 85 ? 6.699 -25.484 1.554 1 98.5 85 LEU A O 1
ATOM 681 N N . VAL A 1 86 ? 4.781 -24.625 2.209 1 98.75 86 VAL A N 1
ATOM 682 C CA . VAL A 1 86 ? 5.336 -23.734 3.221 1 98.75 86 VAL A CA 1
ATOM 683 C C . VAL A 1 86 ? 4.965 -24.234 4.613 1 98.75 86 VAL A C 1
ATOM 685 O O . VAL A 1 86 ? 3.824 -24.656 4.848 1 98.75 86 VAL A O 1
ATOM 688 N N . LYS A 1 87 ? 5.816 -24.188 5.535 1 98.5 87 LYS A N 1
ATOM 689 C CA . LYS A 1 87 ? 5.598 -24.578 6.922 1 98.5 87 LYS A CA 1
ATOM 690 C C . LYS A 1 87 ? 5.426 -23.359 7.828 1 98.5 87 LYS A C 1
ATOM 692 O O . LYS A 1 87 ? 5.906 -22.281 7.508 1 98.5 87 LYS A O 1
ATOM 697 N N . ASP A 1 88 ? 4.762 -23.594 8.969 1 98.44 88 ASP A N 1
ATOM 698 C CA . ASP A 1 88 ? 4.641 -22.547 9.977 1 98.44 88 ASP A CA 1
ATOM 699 C C . ASP A 1 88 ? 6.012 -22.016 10.391 1 98.44 88 ASP A C 1
ATOM 701 O O . ASP A 1 88 ? 6.969 -22.797 10.508 1 98.44 88 ASP A O 1
ATOM 705 N N . GLY A 1 89 ? 6.148 -20.719 10.578 1 98.56 89 GLY A N 1
ATOM 706 C CA . GLY A 1 89 ? 7.363 -20.125 11.117 1 98.56 89 GLY A CA 1
ATOM 707 C C . GLY A 1 89 ? 8.375 -19.781 10.047 1 98.56 89 GLY A C 1
ATOM 708 O O . GLY A 1 89 ? 9.43 -19.203 10.336 1 98.56 89 GLY A O 1
ATOM 709 N N . GLU A 1 90 ? 8.086 -20.062 8.773 1 98.44 90 GLU A N 1
ATOM 710 C CA . GLU A 1 90 ? 9.047 -19.844 7.699 1 98.44 90 GLU A CA 1
ATOM 711 C C . GLU A 1 90 ? 9.141 -18.375 7.328 1 98.44 90 GLU A C 1
ATOM 713 O O . GLU A 1 90 ? 8.164 -17.625 7.449 1 98.44 90 GLU A O 1
ATOM 718 N N . THR A 1 91 ? 10.281 -17.906 6.992 1 98.81 91 THR A N 1
ATOM 719 C CA . THR A 1 91 ? 10.531 -16.656 6.289 1 98.81 91 THR A CA 1
ATOM 720 C C . THR A 1 91 ? 10.758 -16.906 4.801 1 98.81 91 THR A C 1
ATOM 722 O O . THR A 1 91 ? 11.57 -17.75 4.422 1 98.81 91 THR A O 1
ATOM 725 N N . LEU A 1 92 ? 10 -16.219 3.979 1 98.69 92 LEU A N 1
ATOM 726 C CA . LEU A 1 92 ? 10.156 -16.438 2.543 1 98.69 92 LEU A CA 1
ATOM 727 C C . LEU A 1 92 ? 10.016 -15.117 1.777 1 98.69 92 LEU A C 1
ATOM 729 O O . LEU A 1 92 ? 9.523 -14.125 2.322 1 98.69 92 LEU A O 1
ATOM 733 N N . ILE A 1 93 ? 10.602 -15.117 0.538 1 98.94 93 ILE A N 1
ATOM 734 C CA . ILE A 1 93 ? 10.461 -13.984 -0.368 1 98.94 93 ILE A CA 1
ATOM 735 C C . ILE A 1 93 ? 9.297 -14.227 -1.326 1 98.94 93 ILE A C 1
ATOM 737 O O . ILE A 1 93 ? 9.156 -15.32 -1.868 1 98.94 93 ILE A O 1
ATOM 741 N N . ILE A 1 94 ? 8.406 -13.258 -1.423 1 98.94 94 ILE A N 1
ATOM 742 C CA . ILE A 1 94 ? 7.324 -13.305 -2.404 1 98.94 94 ILE A CA 1
ATOM 743 C C . ILE A 1 94 ? 7.383 -12.062 -3.293 1 98.94 94 ILE A C 1
ATOM 745 O O . ILE A 1 94 ? 7.242 -10.938 -2.809 1 98.94 94 ILE A O 1
ATOM 749 N N . GLU A 1 95 ? 7.621 -12.289 -4.578 1 98.69 95 GLU A N 1
ATOM 750 C CA . GLU A 1 95 ? 7.688 -11.195 -5.543 1 98.69 95 GLU A CA 1
ATOM 751 C C . GLU A 1 95 ? 6.305 -10.617 -5.824 1 98.69 95 GLU A C 1
ATOM 753 O O . GLU A 1 95 ? 5.293 -11.219 -5.457 1 98.69 95 GLU A O 1
ATOM 758 N N . SER A 1 96 ? 6.285 -9.469 -6.438 1 97.75 96 SER A N 1
ATOM 759 C CA . SER A 1 96 ? 5.035 -8.836 -6.84 1 97.75 96 SER A CA 1
ATOM 760 C C . SER A 1 96 ? 4.312 -9.664 -7.895 1 97.75 96 SER A C 1
ATOM 762 O O . SER A 1 96 ? 4.945 -10.406 -8.656 1 97.75 96 SER A O 1
ATOM 764 N N . GLY A 1 97 ? 2.971 -9.539 -7.898 1 96.44 97 GLY A N 1
ATOM 765 C CA . GLY A 1 97 ? 2.125 -10.25 -8.844 1 96.44 97 GLY A CA 1
ATOM 766 C C . GLY A 1 97 ? 0.797 -10.68 -8.25 1 96.44 97 GLY A C 1
ATOM 767 O O . GLY A 1 97 ? 0.677 -10.836 -7.031 1 96.44 97 GLY A O 1
ATOM 768 N N . SER A 1 98 ? -0.133 -10.93 -9.141 1 96.19 98 SER A N 1
ATOM 769 C CA . SER A 1 98 ? -1.488 -11.242 -8.703 1 96.19 98 SER A CA 1
ATOM 770 C C . SER A 1 98 ? -1.562 -12.625 -8.078 1 96.19 98 SER A C 1
ATOM 772 O O . SER A 1 98 ? -2.148 -12.805 -7.004 1 96.19 98 SER A O 1
ATOM 774 N N . THR A 1 99 ? -0.965 -13.656 -8.672 1 97.88 99 THR A N 1
ATOM 775 C CA . THR A 1 99 ? -0.964 -15 -8.102 1 97.88 99 THR A CA 1
ATOM 776 C C . THR A 1 99 ? -0.211 -15.016 -6.773 1 97.88 99 THR A C 1
ATOM 778 O O . THR A 1 99 ? -0.636 -15.672 -5.82 1 97.88 99 THR A O 1
ATOM 781 N N . CYS A 1 100 ? 0.88 -14.297 -6.734 1 98.62 100 CYS A N 1
ATOM 782 C CA . CYS A 1 100 ? 1.686 -14.188 -5.523 1 98.62 100 CYS A CA 1
ATOM 783 C C . CYS A 1 100 ? 0.891 -13.539 -4.395 1 98.62 100 CYS A C 1
ATOM 785 O O . CYS A 1 100 ? 1.014 -13.938 -3.234 1 98.62 100 CYS A O 1
ATOM 787 N N . ALA A 1 101 ? 0.086 -12.531 -4.711 1 97.81 101 ALA A N 1
ATOM 788 C CA . ALA A 1 101 ? -0.759 -11.898 -3.701 1 97.81 101 ALA A CA 1
ATOM 789 C C . ALA A 1 101 ? -1.765 -12.898 -3.129 1 97.81 101 ALA A C 1
ATOM 791 O O . ALA A 1 101 ? -1.967 -12.961 -1.915 1 97.81 101 ALA A O 1
ATOM 792 N N . LEU A 1 102 ? -2.396 -13.656 -3.967 1 97.06 102 LEU A N 1
ATOM 793 C CA . LEU A 1 102 ? -3.336 -14.672 -3.518 1 97.06 102 LEU A CA 1
ATOM 794 C C . LEU A 1 102 ? -2.623 -15.75 -2.705 1 97.06 102 LEU A C 1
ATOM 796 O O . LEU A 1 102 ? -3.174 -16.266 -1.727 1 97.06 102 LEU A O 1
ATOM 800 N N . PHE A 1 103 ? -1.378 -16.094 -3.17 1 98.75 103 PHE A N 1
ATOM 801 C CA . PHE A 1 103 ? -0.549 -17.031 -2.428 1 98.75 103 PHE A CA 1
ATOM 802 C C . PHE A 1 103 ? -0.27 -16.516 -1.021 1 98.75 103 PHE A C 1
ATOM 804 O O . PHE A 1 103 ? -0.443 -17.25 -0.043 1 98.75 103 PHE A O 1
ATOM 811 N N . ALA A 1 104 ? 0.084 -15.25 -0.88 1 98.69 104 ALA A N 1
ATOM 812 C CA . ALA A 1 104 ? 0.321 -14.633 0.423 1 98.69 104 ALA A CA 1
ATOM 813 C C . ALA A 1 104 ? -0.929 -14.695 1.296 1 98.69 104 ALA A C 1
ATOM 815 O O . ALA A 1 104 ? -0.844 -14.969 2.496 1 98.69 104 ALA A O 1
ATOM 816 N N . GLU A 1 105 ? -2.068 -14.422 0.729 1 97.5 105 GLU A N 1
ATOM 817 C CA . GLU A 1 105 ? -3.32 -14.492 1.479 1 97.5 105 GLU A CA 1
ATOM 818 C C . GLU A 1 105 ? -3.596 -15.906 1.969 1 97.5 105 GLU A C 1
ATOM 820 O O . GLU A 1 105 ? -4.043 -16.109 3.102 1 97.5 105 GLU A O 1
ATOM 825 N N . GLU A 1 106 ? -3.385 -16.859 1.072 1 98.31 106 GLU A N 1
ATOM 826 C CA . GLU A 1 106 ? -3.586 -18.25 1.477 1 98.31 106 GLU A CA 1
ATOM 827 C C . GLU A 1 106 ? -2.68 -18.625 2.646 1 98.31 106 GLU A C 1
ATOM 829 O O . GLU A 1 106 ? -3.094 -19.344 3.555 1 98.31 106 GLU A O 1
ATOM 834 N N . LEU A 1 107 ? -1.416 -18.188 2.592 1 98.75 107 LEU A N 1
ATOM 835 C CA . LEU A 1 107 ? -0.522 -18.406 3.725 1 98.75 107 LEU A CA 1
ATOM 836 C C . LEU A 1 107 ? -1.104 -17.797 5 1 98.75 107 LEU A C 1
ATOM 838 O O . LEU A 1 107 ? -1.095 -18.438 6.055 1 98.75 107 LEU A O 1
ATOM 842 N N . ALA A 1 108 ? -1.608 -16.578 4.891 1 97.88 108 ALA A N 1
ATOM 843 C CA . ALA A 1 108 ? -2.174 -15.883 6.047 1 97.88 108 ALA A CA 1
ATOM 844 C C . ALA A 1 108 ? -3.346 -16.656 6.633 1 97.88 108 ALA A C 1
ATOM 846 O O . ALA A 1 108 ? -3.543 -16.672 7.852 1 97.88 108 ALA A O 1
ATOM 847 N N . LYS A 1 109 ? -4.086 -17.312 5.793 1 97.38 109 LYS A N 1
ATOM 848 C CA . LYS A 1 109 ? -5.281 -18.047 6.215 1 97.38 109 LYS A CA 1
ATOM 849 C C . LYS A 1 109 ? -4.91 -19.391 6.84 1 97.38 109 LYS A C 1
ATOM 851 O O . LYS A 1 109 ? -5.641 -19.906 7.691 1 97.38 109 LYS A O 1
ATOM 856 N N . THR A 1 110 ? -3.834 -19.953 6.438 1 98.25 110 THR A N 1
ATOM 857 C CA . THR A 1 110 ? -3.658 -21.375 6.715 1 98.25 110 THR A CA 1
ATOM 858 C C . THR A 1 110 ? -2.402 -21.609 7.551 1 98.25 110 THR A C 1
ATOM 860 O O . THR A 1 110 ? -2.193 -22.703 8.07 1 98.25 110 THR A O 1
ATOM 863 N N . LYS A 1 111 ? -1.522 -20.609 7.641 1 98.44 111 LYS A N 1
ATOM 864 C CA . LYS A 1 111 ? -0.254 -20.797 8.336 1 98.44 111 LYS A CA 1
ATOM 865 C C . LYS A 1 111 ? -0.128 -19.844 9.516 1 98.44 111 LYS A C 1
ATOM 867 O O . LYS A 1 111 ? -0.928 -18.906 9.648 1 98.44 111 LYS A O 1
ATOM 872 N N . GLN A 1 112 ? 0.816 -20.188 10.359 1 98.06 112 GLN A N 1
ATOM 873 C CA . GLN A 1 112 ? 1.084 -19.359 11.539 1 98.06 112 GLN A CA 1
ATOM 874 C C . GLN A 1 112 ? 2.52 -18.844 11.531 1 98.06 112 GLN A C 1
ATOM 876 O O . GLN A 1 112 ? 3.445 -19.562 11.156 1 98.06 112 GLN A O 1
ATOM 881 N N . ASN A 1 113 ? 2.75 -17.594 11.914 1 98.12 113 ASN A N 1
ATOM 882 C CA . ASN A 1 113 ? 4.055 -17 12.172 1 98.12 113 ASN A CA 1
ATOM 883 C C . ASN A 1 113 ? 4.922 -16.984 10.914 1 98.12 113 ASN A C 1
ATOM 885 O O . ASN A 1 113 ? 6.098 -17.344 10.961 1 98.12 113 ASN A O 1
ATOM 889 N N . ILE A 1 114 ? 4.324 -16.609 9.797 1 98.62 114 ILE A N 1
ATOM 890 C CA . ILE A 1 114 ? 5.055 -16.469 8.547 1 98.62 114 ILE A CA 1
ATOM 891 C C . ILE A 1 114 ? 5.621 -15.062 8.422 1 98.62 114 ILE A C 1
ATOM 893 O O . ILE A 1 114 ? 4.945 -14.086 8.75 1 98.62 114 ILE A O 1
ATOM 897 N N . THR A 1 115 ? 6.848 -14.945 8.023 1 98.81 115 THR A N 1
ATOM 898 C CA . THR A 1 115 ? 7.43 -13.664 7.637 1 98.81 115 THR A CA 1
ATOM 899 C C . THR A 1 115 ? 7.59 -13.578 6.121 1 98.81 115 THR A C 1
ATOM 901 O O . THR A 1 115 ? 8.211 -14.445 5.508 1 98.81 115 THR A O 1
ATOM 904 N N . ILE A 1 116 ? 7.008 -12.555 5.527 1 98.94 116 ILE A N 1
ATOM 905 C CA . ILE A 1 116 ? 7.07 -12.352 4.086 1 98.94 116 ILE A CA 1
ATOM 906 C C . ILE A 1 116 ? 7.941 -11.141 3.77 1 98.94 116 ILE A C 1
ATOM 908 O O . ILE A 1 116 ? 7.668 -10.031 4.246 1 98.94 116 ILE A O 1
ATOM 912 N N . ILE A 1 117 ? 8.977 -11.336 3.002 1 98.94 117 ILE A N 1
ATOM 913 C CA . ILE A 1 117 ? 9.766 -10.273 2.396 1 98.94 117 ILE A CA 1
ATOM 914 C C . ILE A 1 117 ? 9.289 -10.023 0.967 1 98.94 117 ILE A C 1
ATOM 916 O O . ILE A 1 117 ? 9.211 -10.961 0.161 1 98.94 117 ILE A O 1
ATOM 920 N N . THR A 1 118 ? 8.922 -8.805 0.619 1 98.88 118 THR A N 1
ATOM 921 C CA . THR A 1 118 ? 8.305 -8.594 -0.685 1 98.88 118 THR A CA 1
ATOM 922 C C . THR A 1 118 ? 8.641 -7.207 -1.229 1 98.88 118 THR A C 1
ATOM 924 O O . THR A 1 118 ? 9.031 -6.316 -0.472 1 98.88 118 THR A O 1
ATOM 927 N N . ASN A 1 119 ? 8.594 -7.09 -2.529 1 98.88 119 ASN A N 1
ATOM 928 C CA . ASN A 1 119 ? 8.711 -5.785 -3.174 1 98.88 119 ASN A CA 1
ATOM 929 C C . ASN A 1 119 ? 7.355 -5.262 -3.639 1 98.88 119 ASN A C 1
ATOM 931 O O . ASN A 1 119 ? 7.289 -4.336 -4.449 1 98.88 119 ASN A O 1
ATOM 935 N N . SER A 1 120 ? 6.289 -5.859 -3.164 1 98.44 120 SER A N 1
ATOM 936 C CA . SER A 1 120 ? 4.945 -5.52 -3.627 1 98.44 120 SER A CA 1
ATOM 937 C C . SER A 1 120 ? 4.191 -4.707 -2.582 1 98.44 120 SER A C 1
ATOM 939 O O . SER A 1 120 ? 3.828 -5.227 -1.524 1 98.44 120 SER A O 1
ATOM 941 N N . VAL A 1 121 ? 3.889 -3.467 -2.932 1 97.31 121 VAL A N 1
ATOM 942 C CA . VAL A 1 121 ? 3.059 -2.627 -2.076 1 97.31 121 VAL A CA 1
ATOM 943 C C . VAL A 1 121 ? 1.644 -3.197 -2.01 1 97.31 121 VAL A C 1
ATOM 945 O O . VAL A 1 121 ? 1.021 -3.207 -0.944 1 97.31 121 VAL A O 1
ATOM 948 N N . TYR A 1 122 ? 1.215 -3.744 -3.107 1 95.19 122 TYR A N 1
ATOM 949 C CA . TYR A 1 122 ? -0.118 -4.336 -3.178 1 95.19 122 TYR A CA 1
ATOM 950 C C . TYR A 1 122 ? -0.234 -5.531 -2.24 1 95.19 122 TYR A C 1
ATOM 952 O O . TYR A 1 122 ? -1.15 -5.598 -1.418 1 95.19 122 TYR A O 1
ATOM 960 N N . LEU A 1 123 ? 0.691 -6.465 -2.381 1 96.94 123 LEU A N 1
ATOM 961 C CA . LEU A 1 123 ? 0.698 -7.672 -1.566 1 96.94 123 LEU A CA 1
ATOM 962 C C . LEU A 1 123 ? 0.754 -7.328 -0.082 1 96.94 123 LEU A C 1
ATOM 964 O O . LEU A 1 123 ? 0.019 -7.902 0.723 1 96.94 123 LEU A O 1
ATOM 968 N N . ALA A 1 124 ? 1.604 -6.402 0.281 1 96.69 124 ALA A N 1
ATOM 969 C CA . ALA A 1 124 ? 1.758 -5.977 1.67 1 96.69 124 ALA A CA 1
ATOM 970 C C . ALA A 1 124 ? 0.434 -5.473 2.238 1 96.69 124 ALA A C 1
ATOM 972 O O . ALA A 1 124 ? 0.026 -5.879 3.33 1 96.69 124 ALA A O 1
ATOM 973 N N . ASP A 1 125 ? -0.158 -4.633 1.495 1 91.62 125 ASP A N 1
ATOM 974 C CA . ASP A 1 125 ? -1.435 -4.078 1.934 1 91.62 125 ASP A CA 1
ATOM 975 C C . ASP A 1 125 ? -2.52 -5.152 1.967 1 91.62 125 ASP A C 1
ATOM 977 O O . ASP A 1 125 ? -3.348 -5.176 2.879 1 91.62 125 ASP A O 1
ATOM 981 N N . TYR A 1 126 ? -2.486 -6.02 1.034 1 92.12 126 TYR A N 1
ATOM 982 C CA . TYR A 1 126 ? -3.49 -7.055 0.812 1 92.12 126 TYR A CA 1
ATOM 983 C C . TYR A 1 126 ? -3.588 -7.988 2.016 1 92.12 126 TYR A C 1
ATOM 985 O O . TYR A 1 126 ? -4.676 -8.453 2.361 1 92.12 126 TYR A O 1
ATOM 993 N N . VAL A 1 127 ? -2.508 -8.188 2.707 1 95.44 127 VAL A N 1
ATOM 994 C CA . VAL A 1 127 ? -2.518 -9.156 3.799 1 95.44 127 VAL A CA 1
ATOM 995 C C . VAL A 1 127 ? -2.174 -8.461 5.113 1 95.44 127 VAL A C 1
ATOM 997 O O . VAL A 1 127 ? -1.893 -9.117 6.117 1 95.44 127 VAL A O 1
ATOM 1000 N N . ALA A 1 128 ? -2.176 -7.164 5.168 1 92.75 128 ALA A N 1
ATOM 1001 C CA . ALA A 1 128 ? -1.684 -6.371 6.293 1 92.75 128 ALA A CA 1
ATOM 1002 C C . ALA A 1 128 ? -2.508 -6.633 7.551 1 92.75 128 ALA A C 1
ATOM 1004 O O . ALA A 1 128 ? -1.986 -6.562 8.664 1 92.75 128 ALA A O 1
ATOM 1005 N N . ASP A 1 129 ? -3.756 -7.023 7.438 1 90.19 129 ASP A N 1
ATOM 1006 C CA . ASP A 1 129 ? -4.648 -7.105 8.586 1 90.19 129 ASP A CA 1
ATOM 1007 C C . ASP A 1 129 ? -4.57 -8.477 9.25 1 90.19 129 ASP A C 1
ATOM 1009 O O . ASP A 1 129 ? -5.168 -8.695 10.305 1 90.19 129 ASP A O 1
ATOM 1013 N N . TYR A 1 130 ? -3.859 -9.398 8.586 1 95 130 TYR A N 1
ATOM 1014 C CA . TYR A 1 130 ? -3.646 -10.688 9.227 1 95 130 TYR A CA 1
ATOM 1015 C C . TYR A 1 130 ? -2.566 -10.594 10.297 1 95 130 TYR A C 1
ATOM 1017 O O . TYR A 1 130 ? -1.44 -10.18 10.016 1 95 130 TYR A O 1
ATOM 1025 N N . SER A 1 131 ? -2.887 -10.977 11.5 1 94.56 131 SER A N 1
ATOM 1026 C CA . SER A 1 131 ? -1.995 -10.789 12.641 1 94.56 131 SER A CA 1
ATOM 1027 C C . SER A 1 131 ? -0.927 -11.875 12.695 1 94.56 131 SER A C 1
ATOM 1029 O O . SER A 1 131 ? 0.055 -11.742 13.43 1 94.56 131 SER A O 1
ATOM 1031 N N . ASN A 1 132 ? -1.138 -12.984 11.93 1 96.62 132 ASN A N 1
ATOM 1032 C CA . ASN A 1 132 ? -0.208 -14.109 11.992 1 96.62 132 ASN A CA 1
ATOM 1033 C C . ASN A 1 132 ? 0.858 -14.016 10.906 1 96.62 132 ASN A C 1
ATOM 1035 O O . ASN A 1 132 ? 1.593 -14.977 10.664 1 96.62 132 ASN A O 1
ATOM 1039 N N . ILE A 1 133 ? 0.915 -12.859 10.18 1 97.06 133 ILE A N 1
ATOM 1040 C CA . ILE A 1 133 ? 1.901 -12.617 9.133 1 97.06 133 ILE A CA 1
ATOM 1041 C C . ILE A 1 133 ? 2.695 -11.352 9.453 1 97.06 133 ILE A C 1
ATOM 1043 O O . ILE A 1 133 ? 2.123 -10.336 9.859 1 97.06 133 ILE A O 1
ATOM 1047 N N . GLN A 1 134 ? 3.977 -11.43 9.352 1 98.38 134 GLN A N 1
ATOM 1048 C CA . GLN A 1 134 ? 4.84 -10.258 9.391 1 98.38 134 GLN A CA 1
ATOM 1049 C C . GLN A 1 134 ? 5.332 -9.891 7.988 1 98.38 134 GLN A C 1
ATOM 1051 O O . GLN A 1 134 ? 5.785 -10.758 7.238 1 98.38 134 GLN A O 1
ATOM 1056 N N . ILE A 1 135 ? 5.258 -8.633 7.625 1 98.75 135 ILE A N 1
ATOM 1057 C CA . ILE A 1 135 ? 5.664 -8.18 6.301 1 98.75 135 ILE A CA 1
ATOM 1058 C C . ILE A 1 135 ? 6.91 -7.309 6.41 1 98.75 135 ILE A C 1
ATOM 1060 O O . ILE A 1 135 ? 6.949 -6.367 7.203 1 98.75 135 ILE A O 1
ATOM 1064 N N . ILE A 1 136 ? 7.902 -7.609 5.695 1 98.81 136 ILE A N 1
ATOM 1065 C CA . ILE A 1 136 ? 9.055 -6.762 5.418 1 98.81 136 ILE A CA 1
ATOM 1066 C C . ILE A 1 136 ? 9.023 -6.305 3.961 1 98.81 136 ILE A C 1
ATOM 1068 O O . ILE A 1 136 ? 9.078 -7.129 3.045 1 98.81 136 ILE A O 1
ATOM 1072 N N . LEU A 1 137 ? 8.898 -5.043 3.75 1 98.81 137 LEU A N 1
ATOM 1073 C CA . LEU A 1 137 ? 8.891 -4.465 2.41 1 98.81 137 LEU A CA 1
ATOM 1074 C C . LEU A 1 137 ? 10.281 -3.955 2.029 1 98.81 137 LEU A C 1
ATOM 1076 O O . LEU A 1 137 ? 10.93 -3.27 2.82 1 98.81 137 LEU A O 1
ATOM 1080 N N . LEU A 1 138 ? 10.797 -4.227 0.872 1 98.44 138 LEU A N 1
ATOM 1081 C CA . LEU A 1 138 ? 12.18 -3.982 0.459 1 98.44 138 LEU A CA 1
ATOM 1082 C C . LEU A 1 138 ? 12.391 -2.512 0.116 1 98.44 138 LEU A C 1
ATOM 1084 O O . LEU A 1 138 ? 13.516 -2.016 0.157 1 98.44 138 LEU A O 1
ATOM 1088 N N . GLY A 1 139 ? 11.445 -1.736 -0.198 1 97.75 139 GLY A N 1
ATOM 1089 C CA . GLY A 1 139 ? 11.555 -0.35 -0.621 1 97.75 139 GLY A CA 1
ATOM 1090 C C . GLY A 1 139 ? 11.945 -0.2 -2.078 1 97.75 139 GLY A C 1
ATOM 1091 O O . GLY A 1 139 ? 12.133 -1.195 -2.781 1 97.75 139 GLY A O 1
ATOM 1092 N N . GLY A 1 140 ? 12 1.048 -2.574 1 98.62 140 GLY A N 1
ATOM 1093 C CA . GLY A 1 140 ? 12.352 1.33 -3.957 1 98.62 140 GLY A CA 1
ATOM 1094 C C . GLY A 1 140 ? 11.391 2.291 -4.633 1 98.62 140 GLY A C 1
ATOM 1095 O O . GLY A 1 140 ? 10.586 2.943 -3.967 1 98.62 140 GLY A O 1
ATOM 1096 N N . THR A 1 141 ? 11.648 2.404 -5.941 1 98.62 141 THR A N 1
ATOM 1097 C CA . THR A 1 141 ? 10.75 3.227 -6.75 1 98.62 141 THR A CA 1
ATOM 1098 C C . THR A 1 141 ? 9.445 2.49 -7.035 1 98.62 141 THR A C 1
ATOM 1100 O O . THR A 1 141 ? 9.461 1.341 -7.477 1 98.62 141 THR A O 1
ATOM 1103 N N . LEU A 1 142 ? 8.336 3.18 -6.762 1 98.44 142 LEU A N 1
ATOM 1104 C CA . LEU A 1 142 ? 7.031 2.566 -6.973 1 98.44 142 LEU A CA 1
ATOM 1105 C C . LEU A 1 142 ? 6.641 2.613 -8.445 1 98.44 142 LEU A C 1
ATOM 1107 O O . LEU A 1 142 ? 6.625 3.686 -9.055 1 98.44 142 LEU A O 1
ATOM 1111 N N . GLN A 1 143 ? 6.402 1.471 -9.008 1 97.31 143 GLN A N 1
ATOM 1112 C CA . GLN A 1 143 ? 5.695 1.388 -10.281 1 97.31 143 GLN A CA 1
ATOM 1113 C C . GLN A 1 143 ? 4.188 1.325 -10.07 1 97.31 143 GLN A C 1
ATOM 1115 O O . GLN A 1 143 ? 3.662 0.318 -9.594 1 97.31 143 GLN A O 1
ATOM 1120 N N . PRO A 1 144 ? 3.504 2.338 -10.461 1 94.56 144 PRO A N 1
ATOM 1121 C CA . PRO A 1 144 ? 2.113 2.51 -10.031 1 94.56 144 PRO A CA 1
ATOM 1122 C C . PRO A 1 144 ? 1.189 1.425 -10.586 1 94.56 144 PRO A C 1
ATOM 1124 O O . PRO A 1 144 ? 0.286 0.965 -9.883 1 94.56 144 PRO A O 1
ATOM 1127 N N . LYS A 1 145 ? 1.314 0.933 -11.789 1 91.38 145 LYS A N 1
ATOM 1128 C CA . LYS A 1 145 ? 0.394 -0.024 -12.391 1 91.38 145 LYS A CA 1
ATOM 1129 C C . LYS A 1 145 ? 0.462 -1.376 -11.688 1 91.38 145 LYS A C 1
ATOM 1131 O O . LYS A 1 145 ? -0.57 -1.979 -11.391 1 91.38 145 LYS A O 1
ATOM 1136 N N . GLY A 1 146 ? 1.675 -1.798 -11.336 1 92.69 146 GLY A N 1
ATOM 1137 C CA . GLY A 1 146 ? 1.859 -3.088 -10.688 1 92.69 146 GLY A CA 1
ATOM 1138 C C . GLY A 1 146 ? 1.96 -2.99 -9.18 1 92.69 146 GLY A C 1
ATOM 1139 O O . GLY A 1 146 ? 1.94 -4.008 -8.484 1 92.69 146 GLY A O 1
ATOM 1140 N N . ARG A 1 147 ? 2.031 -1.711 -8.711 1 95.81 147 ARG A N 1
ATOM 1141 C CA . ARG A 1 147 ? 2.24 -1.434 -7.293 1 95.81 147 ARG A CA 1
ATOM 1142 C C . ARG A 1 147 ? 3.449 -2.193 -6.762 1 95.81 147 ARG A C 1
ATOM 1144 O O . ARG A 1 147 ? 3.398 -2.764 -5.668 1 95.81 147 ARG A O 1
ATOM 1151 N N . SER A 1 148 ? 4.461 -2.24 -7.508 1 97.44 148 SER A N 1
ATOM 1152 C CA . SER A 1 148 ? 5.695 -2.93 -7.148 1 97.44 148 SER A CA 1
ATOM 1153 C C . SER A 1 148 ? 6.852 -1.946 -6.992 1 97.44 148 SER A C 1
ATOM 1155 O O . SER A 1 148 ? 6.84 -0.866 -7.586 1 97.44 148 SER A O 1
ATOM 1157 N N . LEU A 1 149 ? 7.727 -2.322 -6.195 1 98.69 149 LEU A N 1
ATOM 1158 C CA . LEU A 1 149 ? 8.93 -1.535 -5.961 1 98.69 149 LEU A CA 1
ATOM 1159 C C . LEU A 1 149 ? 10.117 -2.113 -6.73 1 98.69 149 LEU A C 1
ATOM 1161 O O . LEU A 1 149 ? 10.336 -3.326 -6.723 1 98.69 149 LEU A O 1
ATOM 1165 N N . VAL A 1 150 ? 10.844 -1.204 -7.391 1 98.62 150 VAL A N 1
ATOM 1166 C CA . VAL A 1 150 ? 11.945 -1.633 -8.25 1 98.62 150 VAL A CA 1
ATOM 1167 C C . VAL A 1 150 ? 13.133 -0.691 -8.07 1 98.62 150 VAL A C 1
ATOM 1169 O O . VAL A 1 150 ? 13.031 0.326 -7.383 1 98.62 150 VAL A O 1
ATOM 1172 N N . GLY A 1 151 ? 14.297 -1.131 -8.648 1 97.88 151 GLY A N 1
ATOM 1173 C CA . GLY A 1 151 ? 15.438 -0.229 -8.766 1 97.88 151 GLY A CA 1
ATOM 1174 C C . GLY A 1 151 ? 16.531 -0.509 -7.754 1 97.88 151 GLY A C 1
ATOM 1175 O O . GLY A 1 151 ? 16.5 -1.541 -7.082 1 97.88 151 GLY A O 1
ATOM 1176 N N . PRO A 1 152 ? 17.484 0.371 -7.703 1 96.94 152 PRO A N 1
ATOM 1177 C CA . PRO A 1 152 ? 18.703 0.138 -6.91 1 96.94 152 PRO A CA 1
ATOM 1178 C C . PRO A 1 152 ? 18.406 -0.053 -5.426 1 96.94 152 PRO A C 1
ATOM 1180 O O . PRO A 1 152 ? 19.016 -0.896 -4.77 1 96.94 152 PRO A O 1
ATOM 1183 N N . LEU A 1 153 ? 17.453 0.669 -4.898 1 97.5 153 LEU A N 1
ATOM 1184 C CA . LEU A 1 153 ? 17.141 0.561 -3.48 1 97.5 153 LEU A CA 1
ATOM 1185 C C . LEU A 1 153 ? 16.578 -0.815 -3.152 1 97.5 153 LEU A C 1
ATOM 1187 O O . LEU A 1 153 ? 16.906 -1.397 -2.117 1 97.5 153 LEU A O 1
ATOM 1191 N N . THR A 1 154 ? 15.711 -1.308 -4 1 98.5 154 THR A N 1
ATOM 1192 C CA . THR A 1 154 ? 15.148 -2.641 -3.812 1 98.5 154 THR A CA 1
ATOM 1193 C C . THR A 1 154 ? 16.25 -3.699 -3.838 1 98.5 154 THR A C 1
ATOM 1195 O O . THR A 1 154 ? 16.297 -4.574 -2.971 1 98.5 154 THR A O 1
ATOM 1198 N N . LYS A 1 155 ? 17.094 -3.562 -4.852 1 98.06 155 LYS A N 1
ATOM 1199 C CA . LYS A 1 155 ? 18.172 -4.531 -5.035 1 98.06 155 LYS A CA 1
ATOM 1200 C C . LYS A 1 155 ? 19.156 -4.488 -3.865 1 98.06 155 LYS A C 1
ATOM 1202 O O . LYS A 1 155 ? 19.688 -5.523 -3.459 1 98.06 155 LYS A O 1
ATOM 1207 N N . GLN A 1 156 ? 19.375 -3.348 -3.346 1 96.88 156 GLN A N 1
ATOM 1208 C CA . GLN A 1 156 ? 20.234 -3.227 -2.18 1 96.88 156 GLN A CA 1
ATOM 1209 C C . GLN A 1 156 ? 19.578 -3.836 -0.942 1 96.88 156 GLN A C 1
ATOM 1211 O O . GLN A 1 156 ? 20.234 -4.559 -0.183 1 96.88 156 GLN A O 1
ATOM 1216 N N . ALA A 1 157 ? 18.328 -3.568 -0.723 1 97.69 157 ALA A N 1
ATOM 1217 C CA . ALA A 1 157 ? 17.609 -4.027 0.46 1 97.69 157 ALA A CA 1
ATOM 1218 C C . ALA A 1 157 ? 17.578 -5.551 0.522 1 97.69 157 ALA A C 1
ATOM 1220 O O . ALA A 1 157 ? 17.75 -6.141 1.591 1 97.69 157 ALA A O 1
ATOM 1221 N N . ILE A 1 158 ? 17.359 -6.195 -0.629 1 98.5 158 ILE A N 1
ATOM 1222 C CA . ILE A 1 158 ? 17.156 -7.637 -0.642 1 98.5 158 ILE A CA 1
ATOM 1223 C C . ILE A 1 158 ? 18.453 -8.344 -0.242 1 98.5 158 ILE A C 1
ATOM 1225 O O . ILE A 1 158 ? 18.422 -9.477 0.241 1 98.5 158 ILE A O 1
ATOM 1229 N N . LYS A 1 159 ? 19.578 -7.703 -0.392 1 97.44 159 LYS A N 1
ATOM 1230 C CA . LYS A 1 159 ? 20.891 -8.305 -0.096 1 97.44 159 LYS A CA 1
ATOM 1231 C C . LYS A 1 159 ? 21.031 -8.57 1.398 1 97.44 159 LYS A C 1
ATOM 1233 O O . LYS A 1 159 ? 21.922 -9.328 1.811 1 97.44 159 LYS A O 1
ATOM 1238 N N . ALA A 1 160 ? 20.234 -7.961 2.191 1 96.81 160 ALA A N 1
ATOM 1239 C CA . ALA A 1 160 ? 20.266 -8.156 3.637 1 96.81 160 ALA A CA 1
ATOM 1240 C C . ALA A 1 160 ? 19.641 -9.492 4.027 1 96.81 160 ALA A C 1
ATOM 1242 O O . ALA A 1 160 ? 19.719 -9.898 5.191 1 96.81 160 ALA A O 1
ATOM 1243 N N . PHE A 1 161 ? 19.109 -10.219 3.055 1 98.31 161 PHE A N 1
ATOM 1244 C CA . PHE A 1 161 ? 18.344 -11.422 3.373 1 98.31 161 PHE A CA 1
ATOM 1245 C C . PHE A 1 161 ? 18.844 -12.609 2.557 1 98.31 161 PHE A C 1
ATOM 1247 O O . PHE A 1 161 ? 19.406 -12.438 1.473 1 98.31 161 PHE A O 1
ATOM 1254 N N . HIS A 1 162 ? 18.75 -13.773 3.076 1 98.75 162 HIS A N 1
ATOM 1255 C CA . HIS A 1 162 ? 18.859 -15.055 2.383 1 98.75 162 HIS A CA 1
ATOM 1256 C C . HIS A 1 162 ? 17.891 -16.078 2.947 1 98.75 162 HIS A C 1
ATOM 1258 O O . HIS A 1 162 ? 17.859 -16.312 4.156 1 98.75 162 HIS A O 1
ATOM 1264 N N . VAL A 1 163 ? 17.062 -16.609 2.109 1 98.75 163 VAL A N 1
ATOM 1265 C CA . VAL A 1 163 ? 16.031 -17.531 2.561 1 98.75 163 VAL A CA 1
ATOM 1266 C C . VAL A 1 163 ? 16.078 -18.812 1.742 1 98.75 163 VAL A C 1
ATOM 1268 O O . VAL A 1 163 ? 16.828 -18.906 0.768 1 98.75 163 VAL A O 1
ATOM 1271 N N . ASP A 1 164 ? 15.328 -19.766 2.189 1 98.81 164 ASP A N 1
ATOM 1272 C CA . ASP A 1 164 ? 15.258 -21.031 1.463 1 98.81 164 ASP A CA 1
ATOM 1273 C C . ASP A 1 164 ? 14.414 -20.891 0.198 1 98.81 164 ASP A C 1
ATOM 1275 O O . ASP A 1 164 ? 14.797 -21.375 -0.866 1 98.81 164 ASP A O 1
ATOM 1279 N N . LYS A 1 165 ? 13.297 -20.141 0.236 1 98.94 165 LYS A N 1
ATOM 1280 C CA . LYS A 1 165 ? 12.328 -20.141 -0.857 1 98.94 165 LYS A CA 1
ATOM 1281 C C . LYS A 1 165 ? 12.008 -18.719 -1.313 1 98.94 165 LYS A C 1
ATOM 1283 O O . LYS A 1 165 ? 11.781 -17.844 -0.488 1 98.94 165 LYS A O 1
ATOM 1288 N N . ILE A 1 166 ? 12 -18.531 -2.602 1 98.94 166 ILE A N 1
ATOM 1289 C CA . ILE A 1 166 ? 11.359 -17.375 -3.213 1 98.94 166 ILE A CA 1
ATOM 1290 C C . ILE A 1 166 ? 10.25 -17.844 -4.152 1 98.94 166 ILE A C 1
ATOM 1292 O O . ILE A 1 166 ? 10.422 -18.812 -4.895 1 98.94 166 ILE A O 1
ATOM 1296 N N . PHE A 1 167 ? 9.102 -17.172 -4.055 1 98.94 167 PHE A N 1
ATOM 1297 C CA . PHE A 1 167 ? 7.988 -17.375 -4.977 1 98.94 167 PHE A CA 1
ATOM 1298 C C . PHE A 1 167 ? 7.793 -16.156 -5.875 1 98.94 167 PHE A C 1
ATOM 1300 O O . PHE A 1 167 ? 7.68 -15.031 -5.387 1 98.94 167 PHE A O 1
ATOM 1307 N N . THR A 1 168 ? 7.785 -16.375 -7.152 1 98.69 168 THR A N 1
ATOM 1308 C CA . THR A 1 168 ? 7.625 -15.297 -8.125 1 98.69 168 THR A CA 1
ATOM 1309 C C . THR A 1 168 ? 6.691 -15.727 -9.25 1 98.69 168 THR A C 1
ATOM 1311 O O . THR A 1 168 ? 6.383 -16.906 -9.398 1 98.69 168 THR A O 1
ATOM 1314 N N . GLY A 1 169 ? 6.125 -14.742 -9.891 1 97.62 169 GLY A N 1
ATOM 1315 C CA . GLY A 1 169 ? 5.363 -15.016 -11.094 1 97.62 169 GLY A CA 1
ATOM 1316 C C . GLY A 1 169 ? 6.195 -14.906 -12.359 1 97.62 169 GLY A C 1
ATOM 1317 O O . GLY A 1 169 ? 7.426 -14.922 -12.305 1 97.62 169 GLY A O 1
ATOM 1318 N N . THR A 1 170 ? 5.512 -14.922 -13.508 1 97.19 170 THR A N 1
ATOM 1319 C CA . THR A 1 170 ? 6.094 -14.664 -14.82 1 97.19 170 THR A CA 1
ATOM 1320 C C . THR A 1 170 ? 5.059 -14.055 -15.766 1 97.19 170 THR A C 1
ATOM 1322 O O . THR A 1 170 ? 3.855 -14.242 -15.578 1 97.19 170 THR A O 1
ATOM 1325 N N . ASP A 1 171 ? 5.57 -13.305 -16.719 1 94.5 171 ASP A N 1
ATOM 1326 C CA . ASP A 1 171 ? 4.672 -12.727 -17.719 1 94.5 171 ASP A CA 1
ATOM 1327 C C . ASP A 1 171 ? 4.566 -13.625 -18.938 1 94.5 171 ASP A C 1
ATOM 1329 O O . ASP A 1 171 ? 3.66 -13.453 -19.766 1 94.5 171 ASP A O 1
ATOM 1333 N N . GLY A 1 172 ? 5.555 -14.555 -19.047 1 96.38 172 GLY A N 1
ATOM 1334 C CA . GLY A 1 172 ? 5.562 -15.43 -20.203 1 96.38 172 GLY A CA 1
ATOM 1335 C C . GLY A 1 172 ? 6.691 -16.438 -20.172 1 96.38 172 GLY A C 1
ATOM 1336 O O . GLY A 1 172 ? 7.406 -16.547 -19.172 1 96.38 172 GLY A O 1
ATOM 1337 N N . PHE A 1 173 ? 6.707 -17.156 -21.281 1 96.69 173 PHE A N 1
ATOM 1338 C CA . PHE A 1 173 ? 7.66 -18.25 -21.375 1 96.69 173 PHE A CA 1
ATOM 1339 C C . PHE A 1 173 ? 8.156 -18.422 -22.797 1 96.69 173 PHE A C 1
ATOM 1341 O O . PHE A 1 173 ? 7.402 -18.203 -23.75 1 96.69 173 PHE A O 1
ATOM 1348 N N . SER A 1 174 ? 9.414 -18.734 -22.938 1 94.75 174 SER A N 1
ATOM 1349 C CA . SER A 1 174 ? 10.055 -19.062 -24.203 1 94.75 174 SER A CA 1
ATOM 1350 C C . SER A 1 174 ? 10.828 -20.375 -24.094 1 94.75 174 SER A C 1
ATOM 1352 O O . SER A 1 174 ? 11.594 -20.578 -23.156 1 94.75 174 SER A O 1
ATOM 1354 N N . LYS A 1 175 ? 10.633 -21.219 -25.078 1 93.81 175 LYS A N 1
ATOM 1355 C CA . LYS A 1 175 ? 11.359 -22.484 -25.078 1 93.81 175 LYS A CA 1
ATOM 1356 C C . LYS A 1 175 ? 12.867 -22.25 -25.188 1 93.81 175 LYS A C 1
ATOM 1358 O O . LYS A 1 175 ? 13.664 -23.109 -24.797 1 93.81 175 LYS A O 1
ATOM 1363 N N . GLU A 1 176 ? 13.188 -21.109 -25.703 1 93.12 176 GLU A N 1
ATOM 1364 C CA . GLU A 1 176 ? 14.594 -20.781 -25.906 1 93.12 176 GLU A CA 1
ATOM 1365 C C . GLU A 1 176 ? 15.203 -20.109 -24.688 1 93.12 176 GLU A C 1
ATOM 1367 O O . GLU A 1 176 ? 16.328 -20.422 -24.297 1 93.12 176 GLU A O 1
ATOM 1372 N N . PHE A 1 177 ? 14.461 -19.25 -24 1 93.31 177 PHE A N 1
ATOM 1373 C CA . PHE A 1 177 ? 15.094 -18.359 -23.031 1 93.31 177 PHE A CA 1
ATOM 1374 C C . PHE A 1 177 ? 14.586 -18.625 -21.625 1 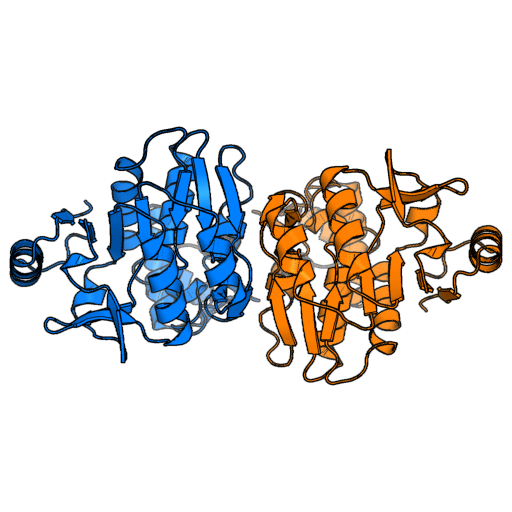93.31 177 PHE A C 1
ATOM 1376 O O . PHE A 1 177 ? 15.148 -18.141 -20.656 1 93.31 177 PHE A O 1
ATOM 1383 N N . GLY A 1 178 ? 13.461 -19.422 -21.547 1 96.25 178 GLY A N 1
ATOM 1384 C CA . GLY A 1 178 ? 12.875 -19.672 -20.234 1 96.25 178 GLY A CA 1
ATOM 1385 C C . GLY A 1 178 ? 11.758 -18.703 -19.891 1 96.25 178 GLY A C 1
ATOM 1386 O O . GLY A 1 178 ? 10.891 -18.422 -20.719 1 96.25 178 GLY A O 1
ATOM 1387 N N . PHE A 1 179 ? 11.781 -18.219 -18.688 1 97.69 179 PHE A N 1
ATOM 1388 C CA . PHE A 1 179 ? 10.711 -17.344 -18.219 1 97.69 179 PHE A CA 1
ATOM 1389 C C . PHE A 1 179 ? 11 -15.898 -18.578 1 97.69 179 PHE A C 1
ATOM 1391 O O . PHE A 1 179 ? 12.148 -15.445 -18.469 1 97.69 179 PHE A O 1
ATOM 1398 N N . THR A 1 180 ? 9.914 -15.219 -19.016 1 97.31 180 THR A N 1
ATOM 1399 C CA . THR A 1 180 ? 10.117 -13.883 -19.578 1 97.31 180 THR A CA 1
ATOM 1400 C C . THR A 1 180 ? 9.18 -12.875 -18.922 1 97.31 180 THR A C 1
ATOM 1402 O O . THR A 1 180 ? 8.164 -13.25 -18.328 1 97.31 180 THR A O 1
ATOM 1405 N N . GLY A 1 181 ? 9.633 -11.617 -18.891 1 95.69 181 GLY A N 1
ATOM 1406 C CA . GLY A 1 181 ? 8.844 -10.5 -18.406 1 95.69 181 GLY A CA 1
ATOM 1407 C C . GLY A 1 181 ? 8.711 -9.383 -19.422 1 95.69 181 GLY A C 1
ATOM 1408 O O . GLY A 1 181 ? 9.344 -9.414 -20.484 1 95.69 181 GLY A O 1
ATOM 1409 N N . GLU A 1 182 ? 7.879 -8.414 -19.141 1 93.12 182 GLU A N 1
ATOM 1410 C CA . GLU A 1 182 ? 7.582 -7.336 -20.078 1 93.12 182 GLU A CA 1
ATOM 1411 C C . GLU A 1 182 ? 8.398 -6.086 -19.766 1 93.12 182 GLU A C 1
ATOM 1413 O O . GLU A 1 182 ? 8.586 -5.223 -20.625 1 93.12 182 GLU A O 1
ATOM 1418 N N . ASP A 1 183 ? 8.852 -5.969 -18.547 1 94.31 183 ASP A N 1
ATOM 1419 C CA . ASP A 1 183 ? 9.492 -4.754 -18.047 1 94.31 183 ASP A CA 1
ATOM 1420 C C . ASP A 1 183 ? 10.922 -5.035 -17.609 1 94.31 183 ASP A C 1
ATOM 1422 O O . ASP A 1 183 ? 11.156 -5.855 -16.719 1 94.31 183 ASP A O 1
ATOM 1426 N N . LEU A 1 184 ? 11.867 -4.328 -18.219 1 96.12 184 LEU A N 1
ATOM 1427 C CA . LEU A 1 184 ? 13.281 -4.574 -17.953 1 96.12 184 LEU A CA 1
ATOM 1428 C C . LEU A 1 184 ? 13.633 -4.293 -16.5 1 96.12 184 LEU A C 1
ATOM 1430 O O . LEU A 1 184 ? 14.367 -5.059 -15.875 1 96.12 184 LEU A O 1
ATOM 1434 N N . THR A 1 185 ? 13.133 -3.232 -15.961 1 97.06 185 THR A N 1
ATOM 1435 C CA . THR A 1 185 ? 13.445 -2.859 -14.586 1 97.06 185 THR A CA 1
ATOM 1436 C C . THR A 1 185 ? 12.875 -3.883 -13.609 1 97.06 185 THR A C 1
ATOM 1438 O O . THR A 1 185 ? 13.531 -4.242 -12.633 1 97.06 185 THR A O 1
ATOM 1441 N N . ARG A 1 186 ? 11.727 -4.309 -13.828 1 96.44 186 ARG A N 1
ATOM 1442 C CA . ARG A 1 186 ? 11.117 -5.32 -12.977 1 96.44 186 ARG A CA 1
ATOM 1443 C C . ARG A 1 186 ? 11.898 -6.625 -13.023 1 96.44 186 ARG A C 1
ATOM 1445 O O . ARG A 1 186 ? 12.203 -7.211 -11.977 1 96.44 186 ARG A O 1
ATOM 1452 N N . THR A 1 187 ? 12.234 -7.043 -14.234 1 97 187 THR A N 1
ATOM 1453 C CA . THR A 1 187 ? 12.93 -8.32 -14.375 1 97 187 THR A CA 1
ATOM 1454 C C . THR A 1 187 ? 14.312 -8.25 -13.742 1 97 187 THR A C 1
ATOM 1456 O O . THR A 1 187 ? 14.781 -9.227 -13.148 1 97 187 THR A O 1
ATOM 1459 N N . ASP A 1 188 ? 14.969 -7.117 -13.906 1 97.75 188 ASP A N 1
ATOM 1460 C CA . ASP A 1 188 ? 16.25 -6.895 -13.258 1 97.75 188 ASP A CA 1
ATOM 1461 C C . ASP A 1 188 ? 16.125 -6.992 -11.742 1 97.75 188 ASP A C 1
ATOM 1463 O O . ASP A 1 188 ? 16.969 -7.609 -11.086 1 97.75 188 ASP A O 1
ATOM 1467 N N . THR A 1 189 ? 15.125 -6.453 -11.172 1 98.31 189 THR A N 1
ATOM 1468 C CA . THR A 1 189 ? 14.875 -6.473 -9.734 1 98.31 189 THR A CA 1
ATOM 1469 C C . THR A 1 189 ? 14.562 -7.887 -9.258 1 98.31 189 THR A C 1
ATOM 1471 O O . THR A 1 189 ? 15.133 -8.352 -8.273 1 98.31 189 THR A O 1
ATOM 1474 N N . VAL A 1 190 ? 13.75 -8.602 -9.961 1 97.62 190 VAL A N 1
ATOM 1475 C CA . VAL A 1 190 ? 13.352 -9.945 -9.57 1 97.62 190 VAL A CA 1
ATOM 1476 C C . VAL A 1 190 ? 14.555 -10.891 -9.641 1 97.62 190 VAL A C 1
ATOM 1478 O O . VAL A 1 190 ? 14.711 -11.758 -8.789 1 97.62 190 VAL A O 1
ATOM 1481 N N . ARG A 1 191 ? 15.375 -10.711 -10.648 1 97.38 191 ARG A N 1
ATOM 1482 C CA . ARG A 1 191 ? 16.578 -11.523 -10.742 1 97.38 191 ARG A CA 1
ATOM 1483 C C . ARG A 1 191 ? 17.438 -11.359 -9.5 1 97.38 191 ARG A C 1
ATOM 1485 O O . ARG A 1 191 ? 17.953 -12.352 -8.961 1 97.38 191 ARG A O 1
ATOM 1492 N N . GLU A 1 192 ? 17.609 -10.117 -9.086 1 98.06 192 GLU A N 1
ATOM 1493 C CA . GLU A 1 192 ? 18.375 -9.883 -7.863 1 98.06 192 GLU A CA 1
ATOM 1494 C C . GLU A 1 192 ? 17.703 -10.531 -6.656 1 98.06 192 GLU A C 1
ATOM 1496 O O . GLU A 1 192 ? 18.375 -11.086 -5.789 1 98.06 192 GLU A O 1
ATOM 1501 N N . MET A 1 193 ? 16.406 -10.492 -6.578 1 98.62 193 MET A N 1
ATOM 1502 C CA . MET A 1 193 ? 15.656 -11.102 -5.473 1 98.62 193 MET A CA 1
ATOM 1503 C C . MET A 1 193 ? 15.867 -12.609 -5.441 1 98.62 193 MET A C 1
ATOM 1505 O O . MET A 1 193 ? 16.031 -13.195 -4.371 1 98.62 193 MET A O 1
ATOM 1509 N N . THR A 1 194 ? 15.859 -13.211 -6.629 1 98.5 194 THR A N 1
ATOM 1510 C CA . THR A 1 194 ? 16 -14.656 -6.676 1 98.5 194 THR A CA 1
ATOM 1511 C C . THR A 1 194 ? 17.391 -15.078 -6.227 1 98.5 194 THR A C 1
ATOM 1513 O O . THR A 1 194 ? 17.578 -16.188 -5.707 1 98.5 194 THR A O 1
ATOM 1516 N N . ASN A 1 195 ? 18.391 -14.203 -6.336 1 98.06 195 ASN A N 1
ATOM 1517 C CA . ASN A 1 195 ? 19.734 -14.484 -5.863 1 98.06 195 ASN A CA 1
ATOM 1518 C C . ASN A 1 195 ? 19.781 -14.594 -4.344 1 98.06 195 ASN A C 1
ATOM 1520 O O . ASN A 1 195 ? 20.766 -15.078 -3.781 1 98.06 195 ASN A O 1
ATOM 1524 N N . SER A 1 196 ? 18.734 -14.211 -3.676 1 98.5 196 SER A N 1
ATOM 1525 C CA . SER A 1 196 ? 18.703 -14.188 -2.217 1 98.5 196 SER A CA 1
ATOM 1526 C C . SER A 1 196 ? 17.938 -15.383 -1.666 1 98.5 196 SER A C 1
ATOM 1528 O O . SER A 1 196 ? 17.516 -15.383 -0.504 1 98.5 196 SER A O 1
ATOM 1530 N N . ALA A 1 197 ? 17.703 -16.406 -2.484 1 98.69 197 ALA A N 1
ATOM 1531 C CA . ALA A 1 197 ? 17 -17.609 -2.053 1 98.69 197 ALA A CA 1
ATOM 1532 C C . ALA A 1 197 ? 17.656 -18.859 -2.615 1 98.69 197 ALA A C 1
ATOM 1534 O O . ALA A 1 197 ? 18.281 -18.828 -3.684 1 98.69 197 ALA A O 1
ATOM 1535 N N . ASP A 1 198 ? 17.516 -19.938 -1.941 1 98.62 198 ASP A N 1
ATOM 1536 C CA . ASP A 1 198 ? 18.078 -21.219 -2.393 1 98.62 198 ASP A CA 1
ATOM 1537 C C . ASP A 1 198 ? 17.234 -21.828 -3.51 1 98.62 198 ASP A C 1
ATOM 1539 O O . ASP A 1 198 ? 17.766 -22.453 -4.422 1 98.62 198 ASP A O 1
ATOM 1543 N N . HIS A 1 199 ? 15.961 -21.688 -3.441 1 98.75 199 HIS A N 1
ATOM 1544 C CA . HIS A 1 199 ? 15.031 -22.312 -4.379 1 98.75 199 HIS A CA 1
ATOM 1545 C C . HIS A 1 199 ? 14.023 -21.312 -4.914 1 98.75 199 HIS A C 1
ATOM 1547 O O . HIS A 1 199 ? 13.344 -20.625 -4.137 1 98.75 199 HIS A O 1
ATOM 1553 N N . THR A 1 200 ? 13.93 -21.234 -6.207 1 98.88 200 THR A N 1
ATOM 1554 C CA . THR A 1 200 ? 12.977 -20.359 -6.875 1 98.88 200 THR A CA 1
ATOM 1555 C C . THR A 1 200 ? 11.742 -21.141 -7.332 1 98.88 200 THR A C 1
ATOM 1557 O O . THR A 1 200 ? 11.859 -22.094 -8.109 1 98.88 200 THR A O 1
ATOM 1560 N N . TYR A 1 201 ? 10.57 -20.734 -6.844 1 98.94 201 TYR A N 1
ATOM 1561 C CA . TYR A 1 201 ? 9.281 -21.281 -7.238 1 98.94 201 TYR A CA 1
ATOM 1562 C C . TYR A 1 201 ? 8.523 -20.312 -8.141 1 98.94 201 TYR A C 1
ATOM 1564 O O . TYR A 1 201 ? 8.367 -19.141 -7.809 1 98.94 201 TYR A O 1
ATOM 1572 N N . ILE A 1 202 ? 8.039 -20.812 -9.258 1 98.81 202 ILE A N 1
ATOM 1573 C CA . ILE A 1 202 ? 7.242 -19.984 -10.164 1 98.81 202 ILE A CA 1
ATOM 1574 C C . ILE A 1 202 ? 5.762 -20.328 -10 1 98.81 202 ILE A C 1
ATOM 1576 O O . ILE A 1 202 ? 5.371 -21.484 -10.07 1 98.81 202 ILE A O 1
ATOM 1580 N N . LEU A 1 203 ? 4.945 -19.328 -9.727 1 98.81 203 LEU A N 1
ATOM 1581 C CA . LEU A 1 203 ? 3.492 -19.422 -9.727 1 98.81 203 LEU A CA 1
ATOM 1582 C C . LEU A 1 203 ? 2.902 -18.828 -11 1 98.81 203 LEU A C 1
ATOM 1584 O O . LEU A 1 203 ? 2.934 -17.609 -11.188 1 98.81 203 LEU A O 1
ATOM 1588 N N . ALA A 1 204 ? 2.328 -19.672 -11.852 1 97.88 204 ALA A N 1
ATOM 1589 C CA . ALA A 1 204 ? 1.84 -19.141 -13.125 1 97.88 204 ALA A CA 1
ATOM 1590 C C . ALA A 1 204 ? 0.691 -19.984 -13.664 1 97.88 204 ALA A C 1
ATOM 1592 O O . ALA A 1 204 ? 0.774 -21.219 -13.68 1 97.88 204 ALA A O 1
ATOM 1593 N N . ASP A 1 205 ? -0.385 -19.281 -14.039 1 96.62 205 ASP A N 1
ATOM 1594 C CA . ASP A 1 205 ? -1.403 -20.031 -14.773 1 96.62 205 ASP A CA 1
ATOM 1595 C C . ASP A 1 205 ? -0.878 -20.484 -16.125 1 96.62 205 ASP A C 1
ATOM 1597 O O . ASP A 1 205 ? -0.028 -19.828 -16.734 1 96.62 205 ASP A O 1
ATOM 1601 N N . SER A 1 206 ? -1.455 -21.562 -16.688 1 96.06 206 SER A N 1
ATOM 1602 C CA . SER A 1 206 ? -0.907 -22.266 -17.844 1 96.06 206 SER A CA 1
ATOM 1603 C C . SER A 1 206 ? -0.938 -21.391 -19.078 1 96.06 206 SER A C 1
ATOM 1605 O O . SER A 1 206 ? -0.205 -21.641 -20.047 1 96.06 206 SER A O 1
ATOM 1607 N N . ALA A 1 207 ? -1.756 -20.328 -19.094 1 93.5 207 ALA A N 1
ATOM 1608 C CA . ALA A 1 207 ? -1.832 -19.438 -20.234 1 93.5 207 ALA A CA 1
ATOM 1609 C C . ALA A 1 207 ? -0.513 -18.688 -20.453 1 93.5 207 ALA A C 1
ATOM 1611 O O . ALA A 1 207 ? -0.216 -18.25 -21.562 1 93.5 207 ALA A O 1
ATOM 1612 N N . LYS A 1 208 ? 0.307 -18.547 -19.406 1 94.75 208 LYS A N 1
ATOM 1613 C CA . LYS A 1 208 ? 1.575 -17.828 -19.469 1 94.75 208 LYS A CA 1
ATOM 1614 C C . LYS A 1 208 ? 2.592 -18.578 -20.328 1 94.75 208 LYS A C 1
ATOM 1616 O O . LYS A 1 208 ? 3.602 -18 -20.75 1 94.75 208 LYS A O 1
ATOM 1621 N N . PHE A 1 209 ? 2.35 -19.844 -20.609 1 93.88 209 PHE A N 1
ATOM 1622 C CA . PHE A 1 209 ? 3.318 -20.656 -21.328 1 93.88 209 PHE A CA 1
ATOM 1623 C C . PHE A 1 209 ? 3.07 -20.578 -22.828 1 93.88 209 PHE A C 1
ATOM 1625 O O . PHE A 1 209 ? 3.852 -21.109 -23.625 1 93.88 209 PHE A O 1
ATOM 1632 N N . ARG A 1 210 ? 1.999 -19.828 -23.172 1 90.5 210 ARG A N 1
ATOM 1633 C CA . ARG A 1 210 ? 1.641 -19.703 -24.578 1 90.5 210 ARG A CA 1
ATOM 1634 C C . ARG A 1 210 ? 1.987 -18.312 -25.109 1 90.5 210 ARG A C 1
ATOM 1636 O O . ARG A 1 210 ? 1.596 -17.953 -26.219 1 90.5 210 ARG A O 1
ATOM 1643 N N . GLN A 1 211 ? 2.666 -17.594 -24.234 1 91.62 211 GLN A N 1
ATOM 1644 C CA . GLN A 1 211 ? 3.119 -16.266 -24.625 1 91.62 211 GLN A CA 1
ATOM 1645 C C . GLN A 1 211 ? 4.523 -15.977 -24.094 1 91.62 211 GLN A C 1
ATOM 1647 O O . GLN A 1 211 ? 4.988 -16.656 -23.172 1 91.62 211 GLN A O 1
ATOM 1652 N N . SER A 1 212 ? 5.168 -15 -24.844 1 92.44 212 SER A N 1
ATOM 1653 C CA . SER A 1 212 ? 6.5 -14.594 -24.406 1 92.44 212 SER A CA 1
ATOM 1654 C C . SER A 1 212 ? 6.57 -13.086 -24.172 1 92.44 212 SER A C 1
ATOM 1656 O O . SER A 1 212 ? 6.004 -12.305 -24.938 1 92.44 212 SER A O 1
ATOM 1658 N N . GLY A 1 213 ? 7.188 -12.719 -23.031 1 90.06 213 GLY A N 1
ATOM 1659 C CA . GLY A 1 213 ? 7.5 -11.32 -22.812 1 90.06 213 GLY A CA 1
ATOM 1660 C C . GLY A 1 213 ? 8.75 -10.867 -23.547 1 90.06 213 GLY A C 1
ATOM 1661 O O . GLY A 1 213 ? 9.422 -11.672 -24.188 1 90.06 213 GLY A O 1
ATOM 1662 N N . ALA A 1 214 ? 9.102 -9.68 -23.422 1 90.38 214 ALA A N 1
ATOM 1663 C CA . ALA A 1 214 ? 10.172 -9.062 -24.188 1 90.38 214 ALA A CA 1
ATOM 1664 C C . ALA A 1 214 ? 11.523 -9.266 -23.516 1 90.38 214 ALA A C 1
ATOM 1666 O O . ALA A 1 214 ? 12.57 -9.094 -24.141 1 90.38 214 ALA A O 1
ATOM 1667 N N . VAL A 1 215 ? 11.492 -9.664 -22.234 1 94.5 215 VAL A N 1
ATOM 1668 C CA . VAL A 1 215 ? 12.742 -9.703 -21.484 1 94.5 215 VAL A CA 1
ATOM 1669 C C . VAL A 1 215 ? 12.898 -11.07 -20.812 1 94.5 215 VAL A C 1
ATOM 1671 O O . VAL A 1 215 ? 12.047 -11.484 -20.031 1 94.5 215 VAL A O 1
ATOM 1674 N N . ALA A 1 216 ? 13.969 -11.711 -21.094 1 94.25 216 ALA A N 1
ATOM 1675 C CA . ALA A 1 216 ? 14.297 -12.938 -20.375 1 94.25 216 ALA A CA 1
ATOM 1676 C C . ALA A 1 216 ? 14.883 -12.625 -19 1 94.25 216 ALA A C 1
ATOM 1678 O O . ALA A 1 216 ? 15.703 -11.719 -18.859 1 94.25 216 ALA A O 1
ATOM 1679 N N . TYR A 1 217 ? 14.445 -13.398 -17.906 1 92.94 217 TYR A N 1
ATOM 1680 C CA . TYR A 1 217 ? 15.008 -13.016 -16.625 1 92.94 217 TYR A CA 1
ATOM 1681 C C . TYR A 1 217 ? 15.281 -14.25 -15.766 1 92.94 217 TYR A C 1
ATOM 1683 O O . TYR A 1 217 ? 16.094 -14.203 -14.836 1 92.94 217 TYR A O 1
ATOM 1691 N N . LEU A 1 218 ? 14.586 -15.375 -15.938 1 96.19 218 LEU A N 1
ATOM 1692 C CA . LEU A 1 218 ? 14.898 -16.625 -15.25 1 96.19 218 LEU A CA 1
ATOM 1693 C C . LEU A 1 218 ? 15.062 -17.766 -16.25 1 96.19 218 LEU A C 1
ATOM 1695 O O . LEU A 1 218 ? 14.117 -18.109 -16.969 1 96.19 218 LEU A O 1
ATOM 1699 N N . ARG A 1 219 ? 16.359 -18.406 -16.25 1 95.5 219 ARG A N 1
ATOM 1700 C CA . ARG A 1 219 ? 16.609 -19.578 -17.094 1 95.5 219 ARG A CA 1
ATOM 1701 C C . ARG A 1 219 ? 16.125 -20.859 -16.422 1 95.5 219 ARG A C 1
ATOM 1703 O O . ARG A 1 219 ? 15.75 -20.844 -15.25 1 95.5 219 ARG A O 1
ATOM 1710 N N . PHE A 1 220 ? 16.125 -21.844 -17.141 1 96.75 220 PHE A N 1
ATOM 1711 C CA . PHE A 1 220 ? 15.602 -23.109 -16.656 1 96.75 220 PHE A CA 1
ATOM 1712 C C . PHE A 1 220 ? 16.312 -23.547 -15.383 1 96.75 220 PHE A C 1
ATOM 1714 O O . PHE A 1 220 ? 15.68 -23.984 -14.422 1 96.75 220 PHE A O 1
ATOM 1721 N N . GLN A 1 221 ? 17.594 -23.375 -15.336 1 96.12 221 GLN A N 1
ATOM 1722 C CA . GLN A 1 221 ? 18.406 -23.844 -14.219 1 96.12 221 GLN A CA 1
ATOM 1723 C C . GLN A 1 221 ? 18.156 -23.016 -12.969 1 96.12 221 GLN A C 1
ATOM 1725 O O . GLN A 1 221 ? 18.547 -23.406 -11.859 1 96.12 221 GLN A O 1
ATOM 1730 N N . ASP A 1 222 ? 17.625 -21.828 -13.148 1 97.25 222 ASP A N 1
ATOM 1731 C CA . ASP A 1 222 ? 17.375 -20.922 -12.031 1 97.25 222 ASP A CA 1
ATOM 1732 C C . ASP A 1 222 ? 16.109 -21.312 -11.281 1 97.25 222 ASP A C 1
ATOM 1734 O O . ASP A 1 222 ? 15.844 -20.812 -10.18 1 97.25 222 ASP A O 1
ATOM 1738 N N . VAL A 1 223 ? 15.312 -22.234 -11.852 1 98.31 223 VAL A N 1
ATOM 1739 C CA . VAL A 1 223 ? 13.977 -22.516 -11.328 1 98.31 223 VAL A CA 1
ATOM 1740 C C . VAL A 1 223 ? 13.945 -23.906 -10.711 1 98.31 223 VAL A C 1
ATOM 1742 O O . VAL A 1 223 ? 14.32 -24.891 -11.359 1 98.31 223 VAL A O 1
ATOM 1745 N N . TYR A 1 224 ? 13.484 -23.922 -9.547 1 98.31 224 TYR A N 1
ATOM 1746 C CA . TYR A 1 224 ? 13.383 -25.188 -8.82 1 98.31 224 TYR A CA 1
ATOM 1747 C C . TYR A 1 224 ? 12.078 -25.906 -9.148 1 98.31 224 TYR A C 1
ATOM 1749 O O . TYR A 1 224 ? 12.078 -27.078 -9.516 1 98.31 224 TYR A O 1
ATOM 1757 N N . GLN A 1 225 ? 11 -25.172 -9.078 1 98.75 225 GLN A N 1
ATOM 1758 C CA . GLN A 1 225 ? 9.688 -25.781 -9.281 1 98.75 225 GLN A CA 1
ATOM 1759 C C . GLN A 1 225 ? 8.703 -24.797 -9.891 1 98.75 225 GLN A C 1
ATOM 1761 O O . GLN A 1 225 ? 8.742 -23.594 -9.578 1 98.75 225 GLN A O 1
ATOM 1766 N N . LEU A 1 226 ? 7.863 -25.328 -10.742 1 98.69 226 LEU A N 1
ATOM 1767 C CA . LEU A 1 226 ? 6.73 -24.609 -11.305 1 98.69 226 LEU A CA 1
ATOM 1768 C C . LEU A 1 226 ? 5.414 -25.125 -10.727 1 98.69 226 LEU A C 1
ATOM 1770 O O . LEU A 1 226 ? 5.156 -26.328 -10.727 1 98.69 226 LEU A O 1
ATOM 1774 N N . ILE A 1 227 ? 4.617 -24.234 -10.133 1 98.88 227 ILE A N 1
ATOM 1775 C CA . ILE A 1 227 ? 3.24 -24.531 -9.75 1 98.88 227 ILE A CA 1
ATOM 1776 C C . ILE A 1 227 ? 2.279 -23.906 -10.758 1 98.88 227 ILE A C 1
ATOM 1778 O O . ILE A 1 227 ? 2.285 -22.688 -10.953 1 98.88 227 ILE A O 1
ATOM 1782 N N . THR A 1 228 ? 1.471 -24.719 -11.406 1 98.62 228 THR A N 1
ATOM 1783 C CA . THR A 1 228 ? 0.586 -24.266 -12.477 1 98.62 228 THR A CA 1
ATOM 1784 C C . THR A 1 228 ? -0.743 -25.016 -12.43 1 98.62 228 THR A C 1
ATOM 1786 O O . THR A 1 228 ? -1.003 -25.781 -11.492 1 98.62 228 THR A O 1
ATOM 1789 N N . ASP A 1 229 ? -1.672 -24.641 -13.289 1 97.88 229 ASP A N 1
ATOM 1790 C CA . ASP A 1 229 ? -2.998 -25.25 -13.289 1 97.88 229 ASP A CA 1
ATOM 1791 C C . ASP A 1 229 ? -3.078 -26.375 -14.32 1 97.88 229 ASP A C 1
ATOM 1793 O O . ASP A 1 229 ? -2.125 -26.609 -15.055 1 97.88 229 ASP A O 1
ATOM 1797 N N . ALA A 1 230 ? -4.203 -27.031 -14.383 1 96.81 230 ALA A N 1
ATOM 1798 C CA . ALA A 1 230 ? -4.387 -28.25 -15.156 1 96.81 230 ALA A CA 1
ATOM 1799 C C . ALA A 1 230 ? -4.473 -27.953 -16.656 1 96.81 230 ALA A C 1
ATOM 1801 O O . ALA A 1 230 ? -4.543 -28.875 -17.469 1 96.81 230 ALA A O 1
ATOM 1802 N N . GLY A 1 231 ? -4.43 -26.75 -17 1 96.62 231 GLY A N 1
ATOM 1803 C CA . GLY A 1 231 ? -4.48 -26.375 -18.406 1 96.62 231 GLY A CA 1
ATOM 1804 C C . GLY A 1 231 ? -3.152 -26.547 -19.125 1 96.62 231 GLY A C 1
ATOM 1805 O O . GLY A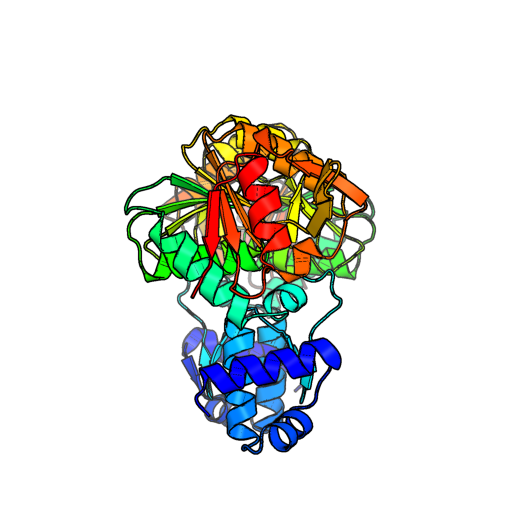 1 231 ? -3.084 -26.453 -20.344 1 96.62 231 GLY A O 1
ATOM 1806 N N . ILE A 1 232 ? -2.105 -26.797 -18.422 1 96.81 232 ILE A N 1
ATOM 1807 C CA . ILE A 1 232 ? -0.805 -27 -19.047 1 96.81 232 ILE A CA 1
ATOM 1808 C C . ILE A 1 232 ? -0.854 -28.25 -19.922 1 96.81 232 ILE A C 1
ATOM 1810 O O . ILE A 1 232 ? -1.414 -29.281 -19.531 1 96.81 232 ILE A O 1
ATOM 1814 N N . SER A 1 233 ? -0.268 -28.188 -21.109 1 95.75 233 SER A N 1
ATOM 1815 C CA . SER A 1 233 ? -0.279 -29.328 -22.031 1 95.75 233 SER A CA 1
ATOM 1816 C C . SER A 1 233 ? 0.765 -30.375 -21.641 1 95.75 233 SER A C 1
ATOM 1818 O O . SER A 1 233 ? 1.748 -30.047 -20.969 1 95.75 233 SER A O 1
ATOM 1820 N N . GLU A 1 234 ? 0.524 -31.547 -22.078 1 96.69 234 GLU A N 1
ATOM 1821 C CA . GLU A 1 234 ? 1.498 -32.594 -21.844 1 96.69 234 GLU A CA 1
ATOM 1822 C C . GLU A 1 234 ? 2.844 -32.281 -22.469 1 96.69 234 GLU A C 1
ATOM 1824 O O . GLU A 1 234 ? 3.896 -32.594 -21.922 1 96.69 234 GLU A O 1
ATOM 1829 N N . GLU A 1 235 ? 2.811 -31.641 -23.562 1 95.81 235 GLU A N 1
ATOM 1830 C CA . GLU A 1 235 ? 4.031 -31.234 -24.25 1 95.81 235 GLU A CA 1
ATOM 1831 C C . GLU A 1 235 ? 4.824 -30.234 -23.422 1 95.81 235 GLU A C 1
ATOM 1833 O O . GLU A 1 235 ? 6.043 -30.375 -23.281 1 95.81 235 GLU A O 1
ATOM 1838 N N . GLU A 1 236 ? 4.121 -29.266 -22.922 1 95.12 236 GLU A N 1
ATOM 1839 C CA . GLU A 1 236 ? 4.762 -28.25 -22.078 1 95.12 236 GLU A CA 1
ATOM 1840 C C . GLU A 1 236 ? 5.34 -28.875 -20.812 1 95.12 236 GLU A C 1
ATOM 1842 O O . GLU A 1 236 ? 6.473 -28.578 -20.422 1 95.12 236 GLU A O 1
ATOM 1847 N N . LYS A 1 237 ? 4.621 -29.719 -20.219 1 96.25 237 LYS A N 1
ATOM 1848 C CA . LYS A 1 237 ? 5.055 -30.406 -19 1 96.25 237 LYS A CA 1
ATOM 1849 C C . LYS A 1 237 ? 6.328 -31.203 -19.25 1 96.25 237 LYS A C 1
ATOM 1851 O O . LYS A 1 237 ? 7.289 -31.109 -18.484 1 96.25 237 LYS A O 1
ATOM 1856 N N . SER A 1 238 ? 6.25 -31.969 -20.297 1 96.69 238 SER A N 1
ATOM 1857 C CA . SER A 1 238 ? 7.391 -32.812 -20.656 1 96.69 238 SER A CA 1
ATOM 1858 C C . SER A 1 238 ? 8.633 -31.969 -20.922 1 96.69 238 SER A C 1
ATOM 1860 O O . SER A 1 238 ? 9.727 -32.312 -20.469 1 96.69 238 SER A O 1
ATOM 1862 N N . PHE A 1 239 ? 8.461 -30.938 -21.641 1 96.56 239 PHE A N 1
ATOM 1863 C CA . PHE A 1 239 ? 9.57 -30.047 -21.969 1 96.56 239 PHE A CA 1
ATOM 1864 C C . PHE A 1 239 ? 10.219 -29.484 -20.719 1 96.56 239 PHE A C 1
ATOM 1866 O O . PHE A 1 239 ? 11.438 -29.547 -20.547 1 96.56 239 PHE A O 1
ATOM 1873 N N . LEU A 1 240 ? 9.383 -28.922 -19.828 1 96.38 240 LEU A N 1
ATOM 1874 C CA . LEU A 1 240 ? 9.875 -28.297 -18.609 1 96.38 240 LEU A CA 1
ATOM 1875 C C . LEU A 1 240 ? 10.547 -29.312 -17.703 1 96.38 240 LEU A C 1
ATOM 1877 O O . LEU A 1 240 ? 11.586 -29.031 -17.094 1 96.38 240 LEU A O 1
ATOM 1881 N N . SER A 1 241 ? 9.969 -30.516 -17.672 1 96.81 241 SER A N 1
ATOM 1882 C CA . SER A 1 241 ? 10.547 -31.594 -16.875 1 96.81 241 SER A CA 1
ATOM 1883 C C . SER A 1 241 ? 11.914 -32 -17.422 1 96.81 241 SER A C 1
ATOM 1885 O O . SER A 1 241 ? 12.828 -32.312 -16.641 1 96.81 241 SER A O 1
ATOM 1887 N N . GLU A 1 242 ? 12.008 -32.031 -18.656 1 96.94 242 GLU A N 1
ATOM 1888 C CA . GLU A 1 242 ? 13.273 -32.375 -19.297 1 96.94 242 GLU A CA 1
ATOM 1889 C C . GLU A 1 242 ? 14.359 -31.359 -18.969 1 96.94 242 GLU A C 1
ATOM 1891 O O . GLU A 1 242 ? 15.547 -31.672 -18.953 1 96.94 242 GLU A O 1
ATOM 1896 N N . LYS A 1 243 ? 13.961 -30.172 -18.766 1 96.56 243 LYS A N 1
ATOM 1897 C CA . LYS A 1 243 ? 14.891 -29.094 -18.422 1 96.56 243 LYS A CA 1
ATOM 1898 C C . LYS A 1 243 ? 15.203 -29.109 -16.922 1 96.56 243 LYS A C 1
ATOM 1900 O O . LYS A 1 243 ? 15.922 -28.234 -16.438 1 96.56 243 LYS A O 1
ATOM 1905 N N . GLY A 1 244 ? 14.594 -30.031 -16.219 1 96.31 244 GLY A N 1
ATOM 1906 C CA . GLY A 1 244 ? 14.93 -30.219 -14.82 1 96.31 244 GLY A CA 1
ATOM 1907 C C . GLY A 1 244 ? 14 -29.484 -13.875 1 96.31 244 GLY A C 1
ATOM 1908 O O . GLY A 1 244 ? 14.266 -29.391 -12.68 1 96.31 244 GLY A O 1
ATOM 1909 N N . ILE A 1 245 ? 12.961 -28.906 -14.336 1 97.31 245 ILE A N 1
ATOM 1910 C CA . ILE A 1 245 ? 12.016 -28.172 -13.5 1 97.31 245 ILE A CA 1
ATOM 1911 C C . ILE A 1 245 ? 10.93 -29.125 -12.992 1 97.31 245 ILE A C 1
ATOM 1913 O O . ILE A 1 245 ? 10.305 -29.828 -13.773 1 97.31 245 ILE A O 1
ATOM 1917 N N . GLN A 1 246 ? 10.773 -29.156 -11.695 1 98.19 246 GLN A N 1
ATOM 1918 C CA . GLN A 1 246 ? 9.648 -29.891 -11.117 1 98.19 246 GLN A CA 1
ATOM 1919 C C . GLN A 1 246 ? 8.328 -29.172 -11.375 1 98.19 246 GLN A C 1
ATOM 1921 O O . GLN A 1 246 ? 8.266 -27.953 -11.328 1 98.19 246 GLN A O 1
ATOM 1926 N N . ILE A 1 247 ? 7.312 -29.969 -11.641 1 98.31 247 ILE A N 1
ATOM 1927 C CA . ILE A 1 247 ? 6.023 -29.359 -11.938 1 98.31 247 ILE A CA 1
ATOM 1928 C C . ILE A 1 247 ? 4.973 -29.859 -10.953 1 98.31 247 ILE A C 1
ATOM 1930 O O . ILE A 1 247 ? 4.824 -31.078 -10.766 1 98.31 247 ILE A O 1
ATOM 1934 N N . LEU A 1 248 ? 4.312 -28.953 -10.289 1 98.5 248 LEU A N 1
ATOM 1935 C CA . LEU A 1 248 ? 3.139 -29.234 -9.469 1 98.5 248 LEU A CA 1
ATOM 1936 C C . LEU A 1 248 ? 1.878 -28.672 -10.125 1 98.5 248 LEU A C 1
ATOM 1938 O O . LEU A 1 248 ? 1.732 -27.453 -10.266 1 98.5 248 LEU A O 1
ATOM 1942 N N . VAL A 1 249 ? 0.981 -29.531 -10.555 1 98.19 249 VAL A N 1
ATOM 1943 C CA . VAL A 1 249 ? -0.276 -29.109 -11.164 1 98.19 249 VAL A CA 1
ATOM 1944 C C . VAL A 1 249 ? -1.35 -28.953 -10.086 1 98.19 249 VAL A C 1
ATOM 1946 O O . VAL A 1 249 ? -1.691 -29.922 -9.406 1 98.19 249 VAL A O 1
ATOM 1949 N N . ALA A 1 250 ? -1.809 -27.719 -9.961 1 97 250 ALA A N 1
ATOM 1950 C CA . ALA A 1 250 ? -2.842 -27.422 -8.977 1 97 250 ALA A CA 1
ATOM 1951 C C . ALA A 1 250 ? -4.184 -28.016 -9.383 1 97 250 ALA A C 1
ATOM 1953 O O . ALA A 1 250 ? -4.543 -28 -10.562 1 97 250 ALA A O 1
ATOM 1954 N N . GLN A 1 251 ? -4.84 -28.609 -8.43 1 87.56 251 GLN A N 1
ATOM 1955 C CA . GLN A 1 251 ? -6.133 -29.234 -8.68 1 87.56 251 GLN A CA 1
ATOM 1956 C C . GLN A 1 251 ? -7.27 -28.406 -8.094 1 87.56 251 GLN A C 1
ATOM 1958 O O . GLN A 1 251 ? -7.082 -27.703 -7.098 1 87.56 251 GLN A O 1
ATOM 1963 N N . MET B 1 1 ? -26.312 21.641 1.727 1 84.38 1 MET B N 1
ATOM 1964 C CA . MET B 1 1 ? -24.984 21.188 2.152 1 84.38 1 MET B CA 1
ATOM 1965 C C . MET B 1 1 ? -24.188 20.672 0.964 1 84.38 1 MET B C 1
ATOM 1967 O O . MET B 1 1 ? -24.688 19.875 0.163 1 84.38 1 MET B O 1
ATOM 1971 N N . THR B 1 2 ? -23.062 21.203 0.804 1 88.75 2 THR B N 1
ATOM 1972 C CA . THR B 1 2 ? -22.219 20.75 -0.292 1 88.75 2 THR B CA 1
ATOM 1973 C C . THR B 1 2 ? -21.688 19.344 -0.022 1 88.75 2 THR B C 1
ATOM 1975 O O . THR B 1 2 ? -21.75 18.859 1.107 1 88.75 2 THR B O 1
ATOM 1978 N N . SER B 1 3 ? -21.297 18.734 -1.074 1 88.44 3 SER B N 1
ATOM 1979 C CA . SER B 1 3 ? -20.719 17.391 -0.912 1 88.44 3 SER B CA 1
ATOM 1980 C C . SER B 1 3 ? -19.562 17.406 0.081 1 88.44 3 SER B C 1
ATOM 1982 O O . SER B 1 3 ? -19.453 16.531 0.932 1 88.44 3 SER B O 1
ATOM 1984 N N . LYS B 1 4 ? -18.844 18.422 0.034 1 87.31 4 LYS B N 1
ATOM 1985 C CA . LYS B 1 4 ? -17.688 18.531 0.921 1 87.31 4 LYS B CA 1
ATOM 1986 C C . LYS B 1 4 ? -18.125 18.672 2.377 1 87.31 4 LYS B C 1
ATOM 1988 O O . LYS B 1 4 ? -17.562 18.016 3.26 1 87.31 4 LYS B O 1
ATOM 1993 N N . GLU B 1 5 ? -19.047 19.5 2.559 1 89.5 5 GLU B N 1
ATOM 1994 C CA . GLU B 1 5 ? -19.594 19.672 3.902 1 89.5 5 GLU B CA 1
ATOM 1995 C C . GLU B 1 5 ? -20.203 18.391 4.43 1 89.5 5 GLU B C 1
ATOM 1997 O O . GLU B 1 5 ? -20.031 18.047 5.602 1 89.5 5 GLU B O 1
ATOM 2002 N N . ARG B 1 6 ? -20.828 17.797 3.512 1 92.19 6 ARG B N 1
ATOM 2003 C CA . ARG B 1 6 ? -21.484 16.547 3.881 1 92.19 6 ARG B CA 1
ATOM 2004 C C . ARG B 1 6 ? -20.469 15.469 4.223 1 92.19 6 ARG B C 1
ATOM 2006 O O . ARG B 1 6 ? -20.656 14.703 5.172 1 92.19 6 ARG B O 1
ATOM 2013 N N . HIS B 1 7 ? -19.375 15.398 3.477 1 91.69 7 HIS B N 1
ATOM 2014 C CA . HIS B 1 7 ? -18.312 14.445 3.773 1 91.69 7 HIS B CA 1
ATOM 2015 C C . HIS B 1 7 ? -17.734 14.688 5.16 1 91.69 7 HIS B C 1
ATOM 2017 O O . HIS B 1 7 ? -17.516 13.742 5.926 1 91.69 7 HIS B O 1
ATOM 2023 N N . THR B 1 8 ? -17.531 15.938 5.426 1 89.69 8 THR B N 1
ATOM 2024 C CA . THR B 1 8 ? -16.969 16.297 6.727 1 89.69 8 THR B CA 1
ATOM 2025 C C . THR B 1 8 ? -17.906 15.867 7.852 1 89.69 8 THR B C 1
ATOM 2027 O O . THR B 1 8 ? -17.484 15.242 8.82 1 89.69 8 THR B O 1
ATOM 2030 N N . ALA B 1 9 ? -19.141 16.203 7.684 1 91.81 9 ALA B N 1
ATOM 2031 C CA . ALA B 1 9 ? -20.141 15.875 8.703 1 91.81 9 ALA B CA 1
ATOM 2032 C C . ALA B 1 9 ? -20.266 14.367 8.875 1 91.81 9 ALA B C 1
ATOM 2034 O O . ALA B 1 9 ? -20.375 13.867 10 1 91.81 9 ALA B O 1
ATOM 2035 N N . LEU B 1 10 ? -20.25 13.742 7.816 1 93.69 10 LEU B N 1
ATOM 2036 C CA . LEU B 1 10 ? -20.344 12.289 7.789 1 93.69 10 LEU B CA 1
ATOM 2037 C C . LEU B 1 10 ? -19.172 11.656 8.539 1 93.69 10 LEU B C 1
ATOM 2039 O O . LEU B 1 10 ? -19.375 10.781 9.383 1 93.69 10 LEU B O 1
ATOM 2043 N N . LEU B 1 11 ? -18.031 12.07 8.242 1 92 11 LEU B N 1
ATOM 2044 C CA . LEU B 1 11 ? -16.828 11.523 8.859 1 92 11 LEU B CA 1
ATOM 2045 C C . LEU B 1 11 ? -16.797 11.844 10.352 1 92 11 LEU B C 1
ATOM 2047 O O . LEU B 1 11 ? -16.375 11.016 11.164 1 92 11 LEU B O 1
ATOM 2051 N N . GLU B 1 12 ? -17.188 13.023 10.688 1 89.88 12 GLU B N 1
ATOM 2052 C CA . GLU B 1 12 ? -17.266 13.398 12.102 1 89.88 12 GLU B CA 1
ATOM 2053 C C . GLU B 1 12 ? -18.219 12.484 12.867 1 89.88 12 GLU B C 1
ATOM 2055 O O . GLU B 1 12 ? -17.891 12.039 13.969 1 89.88 12 GLU B O 1
ATOM 2060 N N . TYR B 1 13 ? -19.359 12.242 12.289 1 92.5 13 TYR B N 1
ATOM 2061 C CA . TYR B 1 13 ? -20.312 11.344 12.914 1 92.5 13 TYR B CA 1
ATOM 2062 C C . TYR B 1 13 ? -19.719 9.953 13.102 1 92.5 13 TYR B C 1
ATOM 2064 O O . TYR B 1 13 ? -19.844 9.352 14.172 1 92.5 13 TYR B O 1
ATOM 2072 N N . MET B 1 14 ? -19.062 9.516 12.125 1 92.06 14 MET B N 1
ATOM 2073 C CA . MET B 1 14 ? -18.562 8.141 12.125 1 92.06 14 MET B CA 1
ATOM 2074 C C . MET B 1 14 ? -17.406 7.984 13.102 1 92.06 14 MET B C 1
ATOM 2076 O O . MET B 1 14 ? -17.203 6.902 13.664 1 92.06 14 MET B O 1
ATOM 2080 N N . THR B 1 15 ? -16.594 9.016 13.281 1 89.31 15 THR B N 1
ATOM 2081 C CA . THR B 1 15 ? -15.477 8.938 14.227 1 89.31 15 THR B CA 1
ATOM 2082 C C . THR B 1 15 ? -15.992 8.797 15.656 1 89.31 15 THR B C 1
ATOM 2084 O O . THR B 1 15 ? -15.32 8.219 16.516 1 89.31 15 THR B O 1
ATOM 2087 N N . GLU B 1 16 ? -17.203 9.211 15.883 1 88.62 16 GLU B N 1
ATOM 2088 C CA . GLU B 1 16 ? -17.812 9.133 17.203 1 88.62 16 GLU B CA 1
ATOM 2089 C C . GLU B 1 16 ? -18.547 7.812 17.406 1 88.62 16 GLU B C 1
ATOM 2091 O O . GLU B 1 16 ? -18.625 7.293 18.516 1 88.62 16 GLU B O 1
ATOM 2096 N N . HIS B 1 17 ? -19.047 7.211 16.281 1 90.19 17 HIS B N 1
ATOM 2097 C CA . HIS B 1 17 ? -19.969 6.105 16.453 1 90.19 17 HIS B CA 1
ATOM 2098 C C . HIS B 1 17 ? -19.406 4.816 15.859 1 90.19 17 HIS B C 1
ATOM 2100 O O . HIS B 1 17 ? -19.938 3.73 16.109 1 90.19 17 HIS B O 1
ATOM 2106 N N . GLY B 1 18 ? -18.297 4.973 15.148 1 85.75 18 GLY B N 1
ATOM 2107 C CA . GLY B 1 18 ? -17.688 3.789 14.57 1 85.75 18 GLY B CA 1
ATOM 2108 C C . GLY B 1 18 ? -18.453 3.24 13.375 1 85.75 18 GLY B C 1
ATOM 2109 O O . GLY B 1 18 ? -18.641 3.941 12.383 1 85.75 18 GLY B O 1
ATOM 2110 N N . LYS B 1 19 ? -18.906 1.97 13.539 1 88.62 19 LYS B N 1
ATOM 2111 C CA . LYS B 1 19 ? -19.719 1.35 12.5 1 88.62 19 LYS B CA 1
ATOM 2112 C C . LYS B 1 19 ? -21.094 2.012 12.406 1 88.62 19 LYS B C 1
ATOM 2114 O O . LYS B 1 19 ? -21.812 2.092 13.398 1 88.62 19 LYS B O 1
ATOM 2119 N N . THR B 1 20 ? -21.391 2.508 11.172 1 93.31 20 THR B N 1
ATOM 2120 C CA . THR B 1 20 ? -22.625 3.287 11.031 1 93.31 20 THR B CA 1
ATOM 2121 C C . THR B 1 20 ? -23.406 2.838 9.805 1 93.31 20 THR B C 1
ATOM 2123 O O . THR B 1 20 ? -22.844 2.689 8.719 1 93.31 20 THR B O 1
ATOM 2126 N N . GLU B 1 21 ? -24.625 2.707 9.992 1 93.69 21 GLU B N 1
ATOM 2127 C CA . GLU B 1 21 ? -25.5 2.305 8.891 1 93.69 21 GLU B CA 1
ATOM 2128 C C . GLU B 1 21 ? -25.766 3.469 7.941 1 93.69 21 GLU B C 1
ATOM 2130 O O . GLU B 1 21 ? -25.844 4.621 8.367 1 93.69 21 GLU B O 1
ATOM 2135 N N . VAL B 1 22 ? -26.016 3.107 6.676 1 92.38 22 VAL B N 1
ATOM 2136 C CA . VAL B 1 22 ? -26.344 4.09 5.652 1 92.38 22 VAL B CA 1
ATOM 2137 C C . VAL B 1 22 ? -27.609 4.836 6.047 1 92.38 22 VAL B C 1
ATOM 2139 O O . VAL B 1 22 ? -27.703 6.059 5.91 1 92.3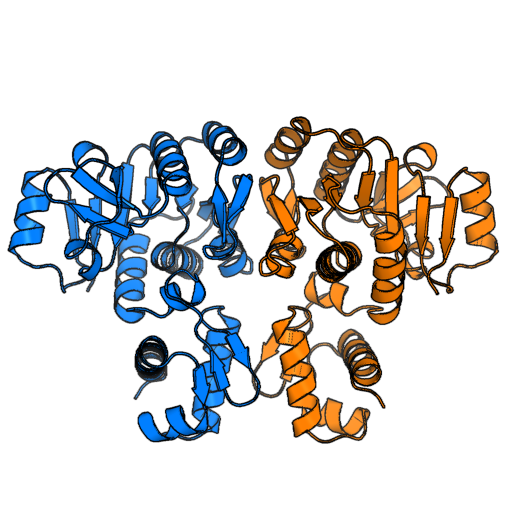8 22 VAL B O 1
ATOM 2142 N N . SER B 1 23 ? -28.531 4.086 6.547 1 94 23 SER B N 1
ATOM 2143 C CA . SER B 1 23 ? -29.797 4.68 6.926 1 94 23 SER B CA 1
ATOM 2144 C C . SER B 1 23 ? -29.625 5.695 8.055 1 94 23 SER B C 1
ATOM 2146 O O . SER B 1 23 ? -30.266 6.754 8.039 1 94 23 SER B O 1
ATOM 2148 N N . THR B 1 24 ? -28.781 5.422 8.969 1 95.69 24 THR B N 1
ATOM 2149 C CA . THR B 1 24 ? -28.516 6.312 10.086 1 95.69 24 THR B CA 1
ATOM 2150 C C . THR B 1 24 ? -27.891 7.617 9.602 1 95.69 24 THR B C 1
ATOM 2152 O O . THR B 1 24 ? -28.281 8.703 10.031 1 95.69 24 THR B O 1
ATOM 2155 N N . LEU B 1 25 ? -26.953 7.5 8.742 1 95.25 25 LEU B N 1
ATOM 2156 C CA . LEU B 1 25 ? -26.281 8.672 8.203 1 95.25 25 LEU B CA 1
ATOM 2157 C C . LEU B 1 25 ? -27.25 9.531 7.387 1 95.25 25 LEU B C 1
ATOM 2159 O O . LEU B 1 25 ? -27.203 10.758 7.441 1 95.25 25 LEU B O 1
ATOM 2163 N N . ALA B 1 26 ? -28.062 8.852 6.617 1 95.31 26 ALA B N 1
ATOM 2164 C CA . ALA B 1 26 ? -29.047 9.57 5.816 1 95.31 26 ALA B CA 1
ATOM 2165 C C . ALA B 1 26 ? -29.984 10.375 6.703 1 95.31 26 ALA B C 1
ATOM 2167 O O . ALA B 1 26 ? -30.297 11.539 6.406 1 95.31 26 ALA B O 1
ATOM 2168 N N . GLU B 1 27 ? -30.453 9.781 7.723 1 96.12 27 GLU B N 1
ATOM 2169 C CA . GLU B 1 27 ? -31.328 10.461 8.672 1 96.12 27 GLU B CA 1
ATOM 2170 C C . GLU B 1 27 ? -30.609 11.609 9.367 1 96.12 27 GLU B C 1
ATOM 2172 O O . GLU B 1 27 ? -31.141 12.711 9.477 1 96.12 27 GLU B O 1
ATOM 2177 N N . TYR B 1 28 ? -29.406 11.398 9.781 1 94.69 28 TYR B N 1
ATOM 2178 C CA . TYR B 1 28 ? -28.609 12.375 10.523 1 94.69 28 TYR B CA 1
ATOM 2179 C C . TYR B 1 28 ? -28.312 13.602 9.664 1 94.69 28 TYR B C 1
ATOM 2181 O O . TYR B 1 28 ? -28.359 14.734 10.156 1 94.69 28 TYR B O 1
ATOM 2189 N N . LEU B 1 29 ? -28.094 13.336 8.422 1 95.62 29 LEU B N 1
ATOM 2190 C CA . LEU B 1 29 ? -27.672 14.422 7.543 1 95.62 29 LEU B CA 1
ATOM 2191 C C . LEU B 1 29 ? -28.828 14.93 6.699 1 95.62 29 LEU B C 1
ATOM 2193 O O . LEU B 1 29 ? -28.641 15.781 5.832 1 95.62 29 LEU B O 1
ATOM 2197 N N . HIS B 1 30 ? -29.984 14.352 6.898 1 94.81 30 HIS B N 1
ATOM 2198 C CA . HIS B 1 30 ? -31.203 14.773 6.23 1 94.81 30 HIS B CA 1
ATOM 2199 C C . HIS B 1 30 ? -31.047 14.742 4.715 1 94.81 30 HIS B C 1
ATOM 2201 O O . HIS B 1 30 ? -31.312 15.742 4.035 1 94.81 30 HIS B O 1
ATOM 2207 N N . THR B 1 31 ? -30.609 13.586 4.258 1 95.38 31 THR B N 1
ATOM 2208 C CA . THR B 1 31 ? -30.422 13.375 2.826 1 95.38 31 THR B CA 1
ATOM 2209 C C . THR B 1 31 ? -30.828 11.945 2.441 1 95.38 31 THR B C 1
ATOM 2211 O O . THR B 1 31 ? -31.297 11.18 3.285 1 95.38 31 THR B O 1
ATOM 2214 N N . SER B 1 32 ? -30.75 11.648 1.211 1 93.62 32 SER B N 1
ATOM 2215 C CA . SER B 1 32 ? -31.203 10.352 0.733 1 93.62 32 SER B CA 1
ATOM 2216 C C . SER B 1 32 ? -30.141 9.273 0.954 1 93.62 32 SER B C 1
ATOM 2218 O O . SER B 1 32 ? -28.953 9.586 1.041 1 93.62 32 SER B O 1
ATOM 2220 N N . LYS B 1 33 ? -30.641 8.086 1.009 1 92.19 33 LYS B N 1
ATOM 2221 C CA . LYS B 1 33 ? -29.719 6.961 1.105 1 92.19 33 LYS B CA 1
ATOM 2222 C C . LYS B 1 33 ? -28.844 6.867 -0.135 1 92.19 33 LYS B C 1
ATOM 2224 O O . LYS B 1 33 ? -27.688 6.457 -0.047 1 92.19 33 LYS B O 1
ATOM 2229 N N . VAL B 1 34 ? -29.375 7.25 -1.207 1 88.06 34 VAL B N 1
ATOM 2230 C CA . VAL B 1 34 ? -28.641 7.23 -2.461 1 88.06 34 VAL B CA 1
ATOM 2231 C C . VAL B 1 34 ? -27.453 8.203 -2.377 1 88.06 34 VAL B C 1
ATOM 2233 O O . VAL B 1 34 ? -26.328 7.852 -2.74 1 88.06 34 VAL B O 1
ATOM 2236 N N . THR B 1 35 ? -27.688 9.305 -1.852 1 91.06 35 THR B N 1
ATOM 2237 C CA . THR B 1 35 ? -26.656 10.328 -1.697 1 91.06 35 THR B CA 1
ATOM 2238 C C . THR B 1 35 ? -25.578 9.867 -0.722 1 91.06 35 THR B C 1
ATOM 2240 O O . THR B 1 35 ? -24.375 10 -1.002 1 91.06 35 THR B O 1
ATOM 2243 N N . ILE B 1 36 ? -26.047 9.273 0.364 1 92.12 36 ILE B N 1
ATOM 2244 C CA . ILE B 1 36 ? -25.109 8.789 1.375 1 92.12 36 ILE B CA 1
ATOM 2245 C C . ILE B 1 36 ? -24.234 7.68 0.789 1 92.12 36 ILE B C 1
ATOM 2247 O O . ILE B 1 36 ? -23.031 7.641 1.014 1 92.12 36 ILE B O 1
ATOM 2251 N N . ARG B 1 37 ? -24.844 6.805 0.053 1 86.31 37 ARG B N 1
ATOM 2252 C CA . ARG B 1 37 ? -24.078 5.723 -0.562 1 86.31 37 ARG B CA 1
ATOM 2253 C C . ARG B 1 37 ? -23.016 6.273 -1.52 1 86.31 37 ARG B C 1
ATOM 2255 O O . ARG B 1 37 ? -21.891 5.789 -1.55 1 86.31 37 ARG B O 1
ATOM 2262 N N . LYS B 1 38 ? -23.391 7.324 -2.178 1 85.94 38 LYS B N 1
ATOM 2263 C CA . LYS B 1 38 ? -22.453 7.961 -3.09 1 85.94 38 LYS B CA 1
ATOM 2264 C C . LYS B 1 38 ? -21.281 8.586 -2.326 1 85.94 38 LYS B C 1
ATOM 2266 O O . LYS B 1 38 ? -20.125 8.438 -2.725 1 85.94 38 LYS B O 1
ATOM 2271 N N . ASP B 1 39 ? -21.641 9.211 -1.314 1 90.19 39 ASP B N 1
ATOM 2272 C CA . ASP B 1 39 ? -20.609 9.836 -0.486 1 90.19 39 ASP B CA 1
ATOM 2273 C C . ASP B 1 39 ? -19.672 8.797 0.105 1 90.19 39 ASP B C 1
ATOM 2275 O O . ASP B 1 39 ? -18.453 8.961 0.069 1 90.19 39 ASP B O 1
ATOM 2279 N N . LEU B 1 40 ? -20.266 7.719 0.552 1 87.62 40 LEU B N 1
ATOM 2280 C CA . LEU B 1 40 ? -19.469 6.656 1.165 1 87.62 40 LEU B CA 1
ATOM 2281 C C . LEU B 1 40 ? -18.594 5.961 0.128 1 87.62 40 LEU B C 1
ATOM 2283 O O . LEU B 1 40 ? -17.453 5.613 0.41 1 87.62 40 LEU B O 1
ATOM 2287 N N . ASP B 1 41 ? -19.078 5.824 -0.993 1 82.88 41 ASP B N 1
ATOM 2288 C CA . ASP B 1 41 ? -18.312 5.223 -2.074 1 82.88 41 ASP B CA 1
ATOM 2289 C C . ASP B 1 41 ? -17.125 6.102 -2.455 1 82.88 41 ASP B C 1
ATOM 2291 O O . ASP B 1 41 ? -16.016 5.598 -2.684 1 82.88 41 ASP B O 1
ATOM 2295 N N . THR B 1 42 ? -17.344 7.355 -2.498 1 83 42 THR B N 1
ATOM 2296 C CA . THR B 1 42 ? -16.297 8.312 -2.797 1 83 42 THR B CA 1
ATOM 2297 C C . THR B 1 42 ? -15.188 8.25 -1.74 1 83 42 THR B C 1
ATOM 2299 O O . THR B 1 42 ? -14.008 8.141 -2.072 1 83 42 THR B O 1
ATOM 2302 N N . LEU B 1 43 ? -15.617 8.219 -0.546 1 85.62 43 LEU B N 1
ATOM 2303 C CA . LEU B 1 43 ? -14.664 8.211 0.56 1 85.62 43 LEU B CA 1
ATOM 2304 C C . LEU B 1 43 ? -13.922 6.879 0.634 1 85.62 43 LEU B C 1
ATOM 2306 O O . LEU B 1 43 ? -12.727 6.84 0.938 1 85.62 43 LEU B O 1
ATOM 2310 N N . SER B 1 44 ? -14.672 5.816 0.354 1 83 44 SER B N 1
ATOM 2311 C CA . SER B 1 44 ? -14.055 4.496 0.314 1 83 44 SER B CA 1
ATOM 2312 C C . SER B 1 44 ? -13.055 4.387 -0.836 1 83 44 SER B C 1
ATOM 2314 O O . SER B 1 44 ? -11.961 3.84 -0.668 1 83 44 SER B O 1
ATOM 2316 N N . GLY B 1 45 ? -13.422 4.906 -1.931 1 76.81 45 GLY B N 1
ATOM 2317 C CA . GLY B 1 45 ? -12.547 4.91 -3.09 1 76.81 45 GLY B CA 1
ATOM 2318 C C . GLY B 1 45 ? -11.258 5.672 -2.859 1 76.81 45 GLY B C 1
ATOM 2319 O O . GLY B 1 45 ? -10.219 5.344 -3.439 1 76.81 45 GLY B O 1
ATOM 2320 N N . ARG B 1 46 ? -11.336 6.621 -1.92 1 76.06 46 ARG B N 1
ATOM 2321 C CA . ARG B 1 46 ? -10.164 7.418 -1.573 1 76.06 46 ARG B CA 1
ATOM 2322 C C . ARG B 1 46 ? -9.375 6.762 -0.447 1 76.06 46 ARG B C 1
ATOM 2324 O O . ARG B 1 46 ? -8.352 7.297 -0.002 1 76.06 46 ARG B O 1
ATOM 2331 N N . GLY B 1 47 ? -9.977 5.723 0.074 1 76.44 47 GLY B N 1
ATOM 2332 C CA . GLY B 1 47 ? -9.273 5.004 1.128 1 76.44 47 GLY B CA 1
ATOM 2333 C C . GLY B 1 47 ? -9.531 5.578 2.51 1 76.44 47 GLY B C 1
ATOM 2334 O O . GLY B 1 47 ? -8.852 5.211 3.473 1 76.44 47 GLY B O 1
ATOM 2335 N N . ILE B 1 48 ? -10.422 6.441 2.66 1 81.75 48 ILE B N 1
ATOM 2336 C CA . ILE B 1 48 ? -10.672 7.148 3.914 1 81.75 48 ILE B CA 1
ATOM 2337 C C . ILE B 1 48 ? -11.461 6.25 4.863 1 81.75 48 ILE B C 1
ATOM 2339 O O . ILE B 1 48 ? -11.305 6.336 6.082 1 81.75 48 ILE B O 1
ATOM 2343 N N . LEU B 1 49 ? -12.312 5.395 4.277 1 84.56 49 LEU B N 1
ATOM 2344 C CA . LEU B 1 49 ? -13.094 4.449 5.07 1 84.56 49 LEU B CA 1
ATOM 2345 C C . LEU B 1 49 ? -13.336 3.162 4.293 1 84.56 49 LEU B C 1
ATOM 2347 O O . LEU B 1 49 ? -12.969 3.062 3.117 1 84.56 49 LEU B O 1
ATOM 2351 N N . LYS B 1 50 ? -13.836 2.223 5.047 1 81.19 50 LYS B N 1
ATOM 2352 C CA . LYS B 1 50 ? -14.156 0.949 4.41 1 81.19 50 LYS B CA 1
ATOM 2353 C C . LYS B 1 50 ? -15.664 0.726 4.355 1 81.19 50 LYS B C 1
ATOM 2355 O O . LYS B 1 50 ? -16.375 1.013 5.324 1 81.19 50 LYS B O 1
ATOM 2360 N N . ARG B 1 51 ? -16.078 0.213 3.146 1 81.69 51 ARG B N 1
ATOM 2361 C CA . ARG B 1 51 ? -17.484 -0.108 2.963 1 81.69 51 ARG B CA 1
ATOM 2362 C C . ARG B 1 51 ? -17.766 -1.57 3.297 1 81.69 51 ARG B C 1
ATOM 2364 O O . ARG B 1 51 ? -16.984 -2.451 2.949 1 81.69 51 ARG B O 1
ATOM 2371 N N . GLU B 1 52 ? -18.797 -1.762 4.156 1 76.81 52 GLU B N 1
ATOM 2372 C CA . GLU B 1 52 ? -19.375 -3.084 4.375 1 76.81 52 GLU B CA 1
ATOM 2373 C C . GLU B 1 52 ? -20.859 -3.098 4.039 1 76.81 52 GLU B C 1
ATOM 2375 O O . GLU B 1 52 ? -21.469 -2.043 3.85 1 76.81 52 GLU B O 1
ATOM 2380 N N . ARG B 1 53 ? -21.391 -4.328 4.086 1 74.88 53 ARG B N 1
ATOM 2381 C CA . ARG B 1 53 ? -22.797 -4.457 3.74 1 74.88 53 ARG B CA 1
ATOM 2382 C C . ARG B 1 53 ? -23.656 -3.539 4.602 1 74.88 53 ARG B C 1
ATOM 2384 O O . ARG B 1 53 ? -23.719 -3.699 5.82 1 74.88 53 ARG B O 1
ATOM 2391 N N . GLY B 1 54 ? -24.281 -2.48 3.879 1 78.94 54 GLY B N 1
ATOM 2392 C CA . GLY B 1 54 ? -25.25 -1.62 4.531 1 78.94 54 GLY B CA 1
ATOM 2393 C C . GLY B 1 54 ? -24.625 -0.648 5.516 1 78.94 54 GLY B C 1
ATOM 2394 O O . GLY B 1 54 ? -25.328 0.197 6.086 1 78.94 54 GLY B O 1
ATOM 2395 N N . TYR B 1 55 ? -23.281 -0.781 5.672 1 86.75 55 TYR B N 1
ATOM 2396 C CA . TYR B 1 55 ? -22.672 0.084 6.668 1 86.75 55 TYR B CA 1
ATOM 2397 C C . TYR B 1 55 ? -21.281 0.519 6.223 1 86.75 55 TYR B C 1
ATOM 2399 O O . TYR B 1 55 ? -20.781 0.062 5.195 1 86.75 55 TYR B O 1
ATOM 2407 N N . ALA B 1 56 ? -20.781 1.554 6.781 1 86 56 ALA B N 1
ATOM 2408 C CA . ALA B 1 56 ? -19.375 1.947 6.719 1 86 56 ALA B CA 1
ATOM 2409 C C . ALA B 1 56 ? -18.719 1.813 8.078 1 86 56 ALA B C 1
ATOM 2411 O O . ALA B 1 56 ? -19.375 1.912 9.117 1 86 56 ALA B O 1
ATOM 2412 N N . VAL B 1 57 ? -17.547 1.509 7.973 1 86.44 57 VAL B N 1
ATOM 2413 C CA . VAL B 1 57 ? -16.844 1.222 9.219 1 86.44 57 VAL B CA 1
ATOM 2414 C C . VAL B 1 57 ? -15.586 2.082 9.312 1 86.44 57 VAL B C 1
ATOM 2416 O O . VAL B 1 57 ? -14.859 2.246 8.328 1 86.44 57 VAL B O 1
ATOM 2419 N N . LEU B 1 58 ? -15.383 2.684 10.398 1 84.62 58 LEU B N 1
ATOM 2420 C CA . LEU B 1 58 ? -14.102 3.238 10.836 1 84.62 58 LEU B CA 1
ATOM 2421 C C . LEU B 1 58 ? -13.539 2.441 12.008 1 84.62 58 LEU B C 1
ATOM 2423 O O . LEU B 1 58 ? -14.227 2.215 13 1 84.62 58 LEU B O 1
ATOM 2427 N N . LYS B 1 59 ? -12.367 1.969 11.711 1 78 59 LYS B N 1
ATOM 2428 C CA . LYS B 1 59 ? -11.711 1.125 12.711 1 78 59 LYS B CA 1
ATOM 2429 C C . LYS B 1 59 ? -11.266 1.945 13.914 1 78 59 LYS B C 1
ATOM 2431 O O . LYS B 1 59 ? -11.766 3.049 14.141 1 78 59 LYS B O 1
ATOM 2436 N N . ASP B 1 60 ? -10.305 1.44 14.711 1 82.44 60 ASP B N 1
ATOM 2437 C CA . ASP B 1 60 ? -9.906 2.086 15.953 1 82.44 60 ASP B CA 1
ATOM 2438 C C . ASP B 1 60 ? -8.977 3.268 15.688 1 82.44 60 ASP B C 1
ATOM 2440 O O . ASP B 1 60 ? -8.469 3.428 14.578 1 82.44 60 ASP B O 1
ATOM 2444 N N . PRO B 1 61 ? -8.797 4.113 16.672 1 79.94 61 PRO B N 1
ATOM 2445 C CA . PRO B 1 61 ? -8.039 5.359 16.547 1 79.94 61 PRO B CA 1
ATOM 2446 C C . PRO B 1 61 ? -6.613 5.133 16.047 1 79.94 61 PRO B C 1
ATOM 2448 O O . PRO B 1 61 ? -5.98 6.059 15.523 1 79.94 61 PRO B O 1
ATOM 2451 N N . GLY B 1 62 ? -6.168 3.979 16.188 1 84 62 GLY B N 1
ATOM 2452 C CA . GLY B 1 62 ? -4.828 3.686 15.703 1 84 62 GLY B CA 1
ATOM 2453 C C . GLY B 1 62 ? -4.781 3.367 14.219 1 84 62 GLY B C 1
ATOM 2454 O O . GLY B 1 62 ? -3.711 3.377 13.609 1 84 62 GLY B O 1
ATOM 2455 N N . ASP B 1 63 ? -5.906 3.154 13.609 1 89.56 63 ASP B N 1
ATOM 2456 C CA . ASP B 1 63 ? -6.012 2.82 12.188 1 89.56 63 ASP B CA 1
ATOM 2457 C C . ASP B 1 63 ? -5.91 4.07 11.32 1 89.56 63 ASP B C 1
ATOM 2459 O O . ASP B 1 63 ? -6.535 5.09 11.617 1 89.56 63 ASP B O 1
ATOM 2463 N N . ILE B 1 64 ? -5.145 3.932 10.273 1 91.06 64 ILE B N 1
ATOM 2464 C CA . ILE B 1 64 ? -4.879 5.07 9.398 1 91.06 64 ILE B CA 1
ATOM 2465 C C . ILE B 1 64 ? -6.191 5.598 8.828 1 91.06 64 ILE B C 1
ATOM 2467 O O . ILE B 1 64 ? -6.363 6.805 8.656 1 91.06 64 ILE B O 1
ATOM 2471 N N . ASN B 1 65 ? -7.184 4.77 8.547 1 87.12 65 ASN B N 1
ATOM 2472 C CA . ASN B 1 65 ? -8.461 5.234 8.016 1 87.12 65 ASN B CA 1
ATOM 2473 C C . ASN B 1 65 ? -9.227 6.074 9.031 1 87.12 65 ASN B C 1
ATOM 2475 O O . ASN B 1 65 ? -9.836 7.082 8.68 1 87.12 65 ASN B O 1
ATOM 2479 N N . TYR B 1 66 ? -9.156 5.645 10.25 1 87.62 66 TYR B N 1
ATOM 2480 C CA . TYR B 1 66 ? -9.75 6.449 11.32 1 87.62 66 TYR B CA 1
ATOM 2481 C C . TYR B 1 66 ? -9.062 7.805 11.414 1 87.62 66 TYR B C 1
ATOM 2483 O O . TYR B 1 66 ? -9.727 8.844 11.477 1 87.62 66 TYR B O 1
ATOM 2491 N N . ARG B 1 67 ? -7.816 7.758 11.383 1 91.69 67 ARG B N 1
ATOM 2492 C CA . ARG B 1 67 ? -7.055 8.992 11.523 1 91.69 67 ARG B CA 1
ATOM 2493 C C . ARG B 1 67 ? -7.316 9.938 10.352 1 91.69 67 ARG B C 1
ATOM 2495 O O . ARG B 1 67 ? -7.355 11.156 10.523 1 91.69 67 ARG B O 1
ATOM 2502 N N . MET B 1 68 ? -7.512 9.391 9.195 1 91.12 68 MET B N 1
ATOM 2503 C CA . MET B 1 68 ? -7.844 10.18 8.016 1 91.12 68 MET B CA 1
ATOM 2504 C C . MET B 1 68 ? -9.156 10.93 8.211 1 91.12 68 MET B C 1
ATOM 2506 O O . MET B 1 68 ? -9.289 12.086 7.801 1 91.12 68 MET B O 1
ATOM 2510 N N . ALA B 1 69 ? -10.031 10.312 8.867 1 89.19 69 ALA B N 1
ATOM 2511 C CA . ALA B 1 69 ? -11.383 10.844 9.023 1 89.19 69 ALA B CA 1
ATOM 2512 C C . ALA B 1 69 ? -11.445 11.867 10.148 1 89.19 69 ALA B C 1
ATOM 2514 O O . ALA B 1 69 ? -12.234 12.812 10.094 1 89.19 69 ALA B O 1
ATOM 2515 N N . PHE B 1 70 ? -10.625 11.695 11.133 1 89.25 70 PHE B N 1
ATOM 2516 C CA . PHE B 1 70 ? -10.648 12.516 12.336 1 89.25 70 PHE B CA 1
ATOM 2517 C C . PHE B 1 70 ? -10.133 13.922 12.047 1 89.25 70 PHE B C 1
ATOM 2519 O O . PHE B 1 70 ? -8.961 14.102 11.703 1 89.25 70 PHE B O 1
ATOM 2526 N N . HIS B 1 71 ? -11.047 15 12.188 1 91.12 71 HIS B N 1
ATOM 2527 C CA . HIS B 1 71 ? -10.742 16.406 11.906 1 91.12 71 HIS B CA 1
ATOM 2528 C C . HIS B 1 71 ? -10.312 16.578 10.453 1 91.12 71 HIS B C 1
ATOM 2530 O O . HIS B 1 71 ? -9.344 17.297 10.172 1 91.12 71 HIS B O 1
ATOM 2536 N N . TYR B 1 72 ? -11.008 15.945 9.609 1 91.5 72 TYR B N 1
ATOM 2537 C CA . TYR B 1 72 ? -10.672 15.867 8.195 1 91.5 72 TYR B CA 1
ATOM 2538 C C . TYR B 1 72 ? -10.562 17.25 7.578 1 91.5 72 TYR B C 1
ATOM 2540 O O . TYR B 1 72 ? -9.60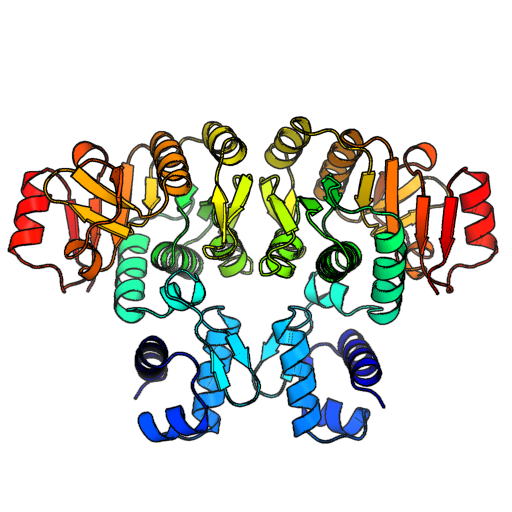9 17.547 6.852 1 91.5 72 TYR B O 1
ATOM 2548 N N . ASP B 1 73 ? -11.469 18.141 7.902 1 91.62 73 ASP B N 1
ATOM 2549 C CA . ASP B 1 73 ? -11.484 19.484 7.32 1 91.62 73 ASP B CA 1
ATOM 2550 C C . ASP B 1 73 ? -10.234 20.266 7.719 1 91.62 73 ASP B C 1
ATOM 2552 O O . ASP B 1 73 ? -9.617 20.922 6.879 1 91.62 73 ASP B O 1
ATOM 2556 N N . ASN B 1 74 ? -9.898 20.234 8.961 1 95.31 74 ASN B N 1
ATOM 2557 C CA . ASN B 1 74 ? -8.68 20.891 9.438 1 95.31 74 ASN B CA 1
ATOM 2558 C C . ASN B 1 74 ? -7.441 20.328 8.742 1 95.31 74 ASN B C 1
ATOM 2560 O O . ASN B 1 74 ? -6.57 21.094 8.32 1 95.31 74 ASN B O 1
ATOM 2564 N N . LYS B 1 75 ? -7.387 19.016 8.609 1 96.44 75 LYS B N 1
ATOM 2565 C CA . LYS B 1 75 ? -6.246 18.375 7.957 1 96.44 75 LYS B CA 1
ATOM 2566 C C . LYS B 1 75 ? -6.137 18.812 6.5 1 96.44 75 LYS B C 1
ATOM 2568 O O . LYS B 1 75 ? -5.035 19.031 5.988 1 96.44 75 LYS B O 1
ATOM 2573 N N . GLN B 1 76 ? -7.258 18.953 5.891 1 94.5 76 GLN B N 1
ATOM 2574 C CA . GLN B 1 76 ? -7.262 19.391 4.504 1 94.5 76 GLN B CA 1
ATOM 2575 C C . GLN B 1 76 ? -6.695 20.797 4.375 1 94.5 76 GLN B C 1
ATOM 2577 O O . GLN B 1 76 ? -5.898 21.078 3.475 1 94.5 76 GLN B O 1
ATOM 2582 N N . LYS B 1 77 ? -7.156 21.688 5.234 1 97.38 77 LYS B N 1
ATOM 2583 C CA . LYS B 1 77 ? -6.652 23.062 5.23 1 97.38 77 LYS B CA 1
ATOM 2584 C C . LYS B 1 77 ? -5.148 23.094 5.477 1 97.38 77 LYS B C 1
ATOM 2586 O O . LYS B 1 77 ? -4.418 23.828 4.801 1 97.38 77 LYS B O 1
ATOM 2591 N N . ILE B 1 78 ? -4.691 22.312 6.398 1 98.69 78 ILE B N 1
ATOM 2592 C CA . ILE B 1 78 ? -3.27 22.219 6.715 1 98.69 78 ILE B CA 1
ATOM 2593 C C . ILE B 1 78 ? -2.502 21.703 5.5 1 98.69 78 ILE B C 1
ATOM 2595 O O . ILE B 1 78 ? -1.466 22.25 5.129 1 98.69 78 ILE B O 1
ATOM 2599 N N . ALA B 1 79 ? -3.018 20.656 4.867 1 98.62 79 ALA B N 1
ATOM 2600 C CA . ALA B 1 79 ? -2.4 20.062 3.682 1 98.62 79 ALA B CA 1
ATOM 2601 C C . ALA B 1 79 ? -2.258 21.094 2.564 1 98.62 79 ALA B C 1
ATOM 2603 O O . ALA B 1 79 ? -1.199 21.188 1.938 1 98.62 79 ALA B O 1
ATOM 2604 N N . GLN B 1 80 ? -3.301 21.859 2.363 1 98.31 80 GLN B N 1
ATOM 2605 C CA . GLN B 1 80 ? -3.295 22.891 1.318 1 98.31 80 GLN B CA 1
ATOM 2606 C C . GLN B 1 80 ? -2.268 23.969 1.618 1 98.31 80 GLN B C 1
ATOM 2608 O O . GLN B 1 80 ? -1.518 24.391 0.731 1 98.31 80 GLN B O 1
ATOM 2613 N N . SER B 1 81 ? -2.256 24.422 2.838 1 98.69 81 SER B N 1
ATOM 2614 C CA . SER B 1 81 ? -1.286 25.438 3.24 1 98.69 81 SER B CA 1
ATOM 2615 C C . SER B 1 81 ? 0.142 24.906 3.105 1 98.69 81 SER B C 1
ATOM 2617 O O . SER B 1 81 ? 1.023 25.625 2.619 1 98.69 81 SER B O 1
ATOM 2619 N N . ALA B 1 82 ? 0.378 23.719 3.555 1 98.81 82 ALA B N 1
ATOM 2620 C CA . ALA B 1 82 ? 1.7 23.109 3.438 1 98.81 82 ALA B CA 1
ATOM 2621 C C . ALA B 1 82 ? 2.125 23 1.978 1 98.81 82 ALA B C 1
ATOM 2623 O O . ALA B 1 82 ? 3.295 23.203 1.646 1 98.81 82 ALA B O 1
ATOM 2624 N N . ALA B 1 83 ? 1.186 22.641 1.051 1 98.69 83 ALA B N 1
ATOM 2625 C CA . ALA B 1 83 ? 1.483 22.469 -0.369 1 98.69 83 ALA B CA 1
ATOM 2626 C C . ALA B 1 83 ? 1.999 23.781 -0.981 1 98.69 83 ALA B C 1
ATOM 2628 O O . ALA B 1 83 ? 2.809 23.75 -1.911 1 98.69 83 ALA B O 1
ATOM 2629 N N . SER B 1 84 ? 1.508 24.891 -0.42 1 98.25 84 SER B N 1
ATOM 2630 C CA . SER B 1 84 ? 1.928 26.188 -0.937 1 98.25 84 SER B CA 1
ATOM 2631 C C . SER B 1 84 ? 3.41 26.438 -0.679 1 98.25 84 SER B C 1
ATOM 2633 O O . SER B 1 84 ? 4.016 27.312 -1.297 1 98.25 84 SER B O 1
ATOM 2635 N N . LEU B 1 85 ? 4.031 25.688 0.181 1 98.5 85 LEU B N 1
ATOM 2636 C CA . LEU B 1 85 ? 5.434 25.844 0.551 1 98.5 85 LEU B CA 1
ATOM 2637 C C . LEU B 1 85 ? 6.336 25.031 -0.371 1 98.5 85 LEU B C 1
ATOM 2639 O O . LEU B 1 85 ? 7.559 25.062 -0.233 1 98.5 85 LEU B O 1
ATOM 2643 N N . VAL B 1 86 ? 5.816 24.25 -1.304 1 98.75 86 VAL B N 1
ATOM 2644 C CA . VAL B 1 86 ? 6.562 23.328 -2.166 1 98.75 86 VAL B CA 1
ATOM 2645 C C . VAL B 1 86 ? 6.527 23.844 -3.605 1 98.75 86 VAL B C 1
ATOM 2647 O O . VAL B 1 86 ? 5.484 24.281 -4.09 1 98.75 86 VAL B O 1
ATOM 2650 N N . LYS B 1 87 ? 7.57 23.75 -4.316 1 98.5 87 LYS B N 1
ATOM 2651 C CA . LYS B 1 87 ? 7.684 24.156 -5.715 1 98.5 87 LYS B CA 1
ATOM 2652 C C . LYS B 1 87 ? 7.684 22.938 -6.637 1 98.5 87 LYS B C 1
ATOM 2654 O O . LYS B 1 87 ? 8.055 21.844 -6.223 1 98.5 87 LYS B O 1
ATOM 2659 N N . ASP B 1 88 ? 7.305 23.188 -7.898 1 98.44 88 ASP B N 1
ATOM 2660 C CA . ASP B 1 88 ? 7.391 22.141 -8.906 1 98.44 88 ASP B CA 1
ATOM 2661 C C . ASP B 1 88 ? 8.805 21.578 -9.008 1 98.44 88 ASP B C 1
ATOM 2663 O O . ASP B 1 88 ? 9.781 22.328 -8.906 1 98.44 88 ASP B O 1
ATOM 2667 N N . GLY B 1 89 ? 8.945 20.281 -9.148 1 98.56 89 GLY B N 1
ATOM 2668 C CA . GLY B 1 89 ? 10.234 19.656 -9.398 1 98.56 89 GLY B CA 1
ATOM 2669 C C . GLY B 1 89 ? 10.969 19.281 -8.125 1 98.56 89 GLY B C 1
ATOM 2670 O O . GLY B 1 89 ? 12.047 18.688 -8.18 1 98.56 89 GLY B O 1
ATOM 2671 N N . GLU B 1 90 ? 10.406 19.578 -6.957 1 98.44 90 GLU B N 1
ATOM 2672 C CA . GLU B 1 90 ? 11.094 19.344 -5.695 1 98.44 90 GLU B CA 1
ATOM 2673 C C . GLU B 1 90 ? 11.07 17.859 -5.316 1 98.44 90 GLU B C 1
ATOM 2675 O O . GLU B 1 90 ? 10.125 17.141 -5.66 1 98.44 90 GLU B O 1
ATOM 2680 N N . THR B 1 91 ? 12.094 17.375 -4.727 1 98.81 91 THR B N 1
ATOM 2681 C CA . THR B 1 91 ? 12.148 16.125 -3.99 1 98.81 91 THR B CA 1
ATOM 2682 C C . THR B 1 91 ? 12.031 16.359 -2.488 1 98.81 91 THR B C 1
ATOM 2684 O O . THR B 1 91 ? 12.758 17.188 -1.934 1 98.81 91 THR B O 1
ATOM 2687 N N . LEU B 1 92 ? 11.094 15.688 -1.865 1 98.62 92 LEU B N 1
ATOM 2688 C CA . LEU B 1 92 ? 10.922 15.906 -0.433 1 98.62 92 LEU B CA 1
ATOM 2689 C C . LEU B 1 92 ? 10.578 14.602 0.279 1 98.62 92 LEU B C 1
ATOM 2691 O O . LEU B 1 92 ? 10.211 13.617 -0.364 1 98.62 92 LEU B O 1
ATOM 2695 N N . ILE B 1 93 ? 10.859 14.586 1.624 1 98.94 93 ILE B N 1
ATOM 2696 C CA . ILE B 1 93 ? 10.492 13.461 2.477 1 98.94 93 ILE B CA 1
ATOM 2697 C C . ILE B 1 93 ? 9.148 13.742 3.145 1 98.94 93 ILE B C 1
ATOM 2699 O O . ILE B 1 93 ? 8.914 14.844 3.639 1 98.94 93 ILE B O 1
ATOM 2703 N N . ILE B 1 94 ? 8.227 12.797 3.027 1 98.94 94 ILE B N 1
ATOM 2704 C CA . ILE B 1 94 ? 6.953 12.875 3.738 1 98.94 94 ILE B CA 1
ATOM 2705 C C . ILE B 1 94 ? 6.773 11.633 4.613 1 98.94 94 ILE B C 1
ATOM 2707 O O . ILE B 1 94 ? 6.723 10.508 4.109 1 98.94 94 ILE B O 1
ATOM 2711 N N . GLU B 1 95 ? 6.719 11.867 5.926 1 98.69 95 GLU B N 1
ATOM 2712 C CA . GLU B 1 95 ? 6.535 10.773 6.879 1 98.69 95 GLU B CA 1
ATOM 2713 C C . GLU B 1 95 ? 5.109 10.234 6.824 1 98.69 95 GLU B C 1
ATOM 2715 O O . GLU B 1 95 ? 4.227 10.844 6.223 1 98.69 95 GLU B O 1
ATOM 2720 N N . SER B 1 96 ? 4.922 9.094 7.438 1 97.75 96 SER B N 1
ATOM 2721 C CA . SER B 1 96 ? 3.594 8.5 7.535 1 97.75 96 SER B CA 1
ATOM 2722 C C . SER B 1 96 ? 2.666 9.352 8.398 1 97.75 96 SER B C 1
ATOM 2724 O O . SER B 1 96 ? 3.127 10.094 9.266 1 97.75 96 SER B O 1
ATOM 2726 N N . GLY B 1 97 ? 1.372 9.242 8.102 1 96.38 97 GLY B N 1
ATOM 2727 C CA . GLY B 1 97 ? 0.348 9.977 8.82 1 96.38 97 GLY B CA 1
ATOM 2728 C C . GLY B 1 97 ? -0.797 10.43 7.941 1 96.38 97 GLY B C 1
ATOM 2729 O O . GLY B 1 97 ? -0.631 10.586 6.727 1 96.38 97 GLY B O 1
ATOM 2730 N N . SER B 1 98 ? -1.897 10.711 8.602 1 96.12 98 SER B N 1
ATOM 2731 C CA . SER B 1 98 ? -3.107 11.055 7.859 1 96.12 98 SER B CA 1
ATOM 2732 C C . SER B 1 98 ? -2.998 12.445 7.238 1 96.12 98 SER B C 1
ATOM 2734 O O . SER B 1 98 ? -3.316 12.625 6.059 1 96.12 98 SER B O 1
ATOM 2736 N N . THR B 1 99 ? -2.533 13.461 7.961 1 97.88 99 THR B N 1
ATOM 2737 C CA . THR B 1 99 ? -2.365 14.805 7.406 1 97.88 99 THR B CA 1
ATOM 2738 C C . THR B 1 99 ? -1.326 14.797 6.285 1 97.88 99 THR B C 1
ATOM 2740 O O . THR B 1 99 ? -1.506 15.461 5.262 1 97.88 99 THR B O 1
ATOM 2743 N N . CYS B 1 100 ? -0.273 14.039 6.496 1 98.62 100 CYS B N 1
ATOM 2744 C CA . CYS B 1 100 ? 0.785 13.906 5.5 1 98.62 100 CYS B CA 1
ATOM 2745 C C . CYS B 1 100 ? 0.252 13.273 4.219 1 98.62 100 CYS B C 1
ATOM 2747 O O . CYS B 1 100 ? 0.645 13.664 3.119 1 98.62 100 CYS B O 1
ATOM 2749 N N . ALA B 1 101 ? -0.636 12.289 4.34 1 97.75 101 ALA B N 1
ATOM 2750 C CA . ALA B 1 101 ? -1.243 11.68 3.16 1 97.75 101 ALA B CA 1
ATOM 2751 C C . ALA B 1 101 ? -2.066 12.695 2.375 1 97.75 101 ALA B C 1
ATOM 2753 O O . ALA B 1 101 ? -1.985 12.758 1.146 1 97.75 101 ALA B O 1
ATOM 2754 N N . LEU B 1 102 ? -2.854 13.469 3.043 1 97 102 LEU B N 1
ATOM 2755 C CA . LEU B 1 102 ? -3.643 14.516 2.395 1 97 102 LEU B CA 1
ATOM 2756 C C . LEU B 1 102 ? -2.736 15.57 1.767 1 97 102 LEU B C 1
ATOM 2758 O O . LEU B 1 102 ? -3.037 16.094 0.69 1 97 102 LEU B O 1
ATOM 2762 N N . PHE B 1 103 ? -1.617 15.891 2.512 1 98.75 103 PHE B N 1
ATOM 2763 C CA . PHE B 1 103 ? -0.618 16.812 1.98 1 98.75 103 PHE B CA 1
ATOM 2764 C C . PHE B 1 103 ? -0.038 16.281 0.673 1 98.75 103 PHE B C 1
ATOM 2766 O O . PHE B 1 103 ? 0.034 17.016 -0.318 1 98.75 103 PHE B O 1
ATOM 2773 N N . ALA B 1 104 ? 0.302 14.992 0.613 1 98.69 104 ALA B N 1
ATOM 2774 C CA . ALA B 1 104 ? 0.813 14.367 -0.603 1 98.69 104 ALA B CA 1
ATOM 2775 C C . ALA B 1 104 ? -0.205 14.461 -1.736 1 98.69 104 ALA B C 1
ATOM 2777 O O . ALA B 1 104 ? 0.159 14.727 -2.885 1 98.69 104 ALA B O 1
ATOM 2778 N N . GLU B 1 105 ? -1.446 14.219 -1.447 1 97.44 105 GLU B N 1
ATOM 2779 C CA . GLU B 1 105 ? -2.492 14.312 -2.461 1 97.44 105 GLU B CA 1
ATOM 2780 C C . GLU B 1 105 ? -2.613 15.742 -2.998 1 97.44 105 GLU B C 1
ATOM 2782 O O . GLU B 1 105 ? -2.783 15.938 -4.203 1 97.44 105 GLU B O 1
ATOM 2787 N N . GLU B 1 106 ? -2.588 16.688 -2.072 1 98.25 106 GLU B N 1
ATOM 2788 C CA . GLU B 1 106 ? -2.656 18.078 -2.51 1 98.25 106 GLU B CA 1
ATOM 2789 C C . GLU B 1 106 ? -1.499 18.422 -3.441 1 98.25 106 GLU B C 1
ATOM 2791 O O . GLU B 1 106 ? -1.677 19.156 -4.418 1 98.25 106 GLU B O 1
ATOM 2796 N N . LEU B 1 107 ? -0.294 17.953 -3.107 1 98.75 107 LEU B N 1
ATOM 2797 C CA . LEU B 1 107 ? 0.839 18.156 -4.004 1 98.75 107 LEU B CA 1
ATOM 2798 C C . LEU B 1 107 ? 0.549 17.562 -5.379 1 98.75 107 LEU B C 1
ATOM 2800 O O . LEU B 1 107 ? 0.815 18.188 -6.402 1 98.75 107 LEU B O 1
ATOM 2804 N N . ALA B 1 108 ? 0.001 16.344 -5.395 1 97.88 108 ALA B N 1
ATOM 2805 C CA . ALA B 1 108 ? -0.303 15.656 -6.648 1 97.88 108 ALA B CA 1
ATOM 2806 C C . ALA B 1 108 ? -1.293 16.469 -7.484 1 97.88 108 ALA B C 1
ATOM 2808 O O . ALA B 1 108 ? -1.207 16.484 -8.719 1 97.88 108 ALA B O 1
ATOM 2809 N N . LYS B 1 109 ? -2.184 17.141 -6.836 1 97.31 109 LYS B N 1
ATOM 2810 C CA . LYS B 1 109 ? -3.229 17.906 -7.512 1 97.31 109 LYS B CA 1
ATOM 2811 C C . LYS B 1 109 ? -2.693 19.234 -8.039 1 97.31 109 LYS B C 1
ATOM 2813 O O . LYS B 1 109 ? -3.191 19.766 -9.031 1 97.31 109 LYS B O 1
ATOM 2818 N N . THR B 1 110 ? -1.725 19.781 -7.398 1 98.25 110 THR B N 1
ATOM 2819 C CA . THR B 1 110 ? -1.454 21.188 -7.625 1 98.25 110 THR B CA 1
ATOM 2820 C C . THR B 1 110 ? -0.036 21.391 -8.148 1 98.25 110 THR B C 1
ATOM 2822 O O . THR B 1 110 ? 0.313 22.484 -8.609 1 98.25 110 THR B O 1
ATOM 2825 N N . LYS B 1 111 ? 0.818 20.375 -8.039 1 98.38 111 LYS B N 1
ATOM 2826 C CA . LYS B 1 111 ? 2.217 20.531 -8.43 1 98.38 111 LYS B CA 1
ATOM 2827 C C . LYS B 1 111 ? 2.584 19.562 -9.547 1 98.38 111 LYS B C 1
ATOM 2829 O O . LYS B 1 111 ? 1.807 18.656 -9.875 1 98.38 111 LYS B O 1
ATOM 2834 N N . GLN B 1 112 ? 3.703 19.859 -10.148 1 98.06 112 GLN B N 1
ATOM 2835 C CA . GLN B 1 112 ? 4.211 19.031 -11.234 1 98.06 112 GLN B CA 1
ATOM 2836 C C . GLN B 1 112 ? 5.594 18.484 -10.906 1 98.06 112 GLN B C 1
ATOM 2838 O O . GLN B 1 112 ? 6.426 19.188 -10.32 1 98.06 112 GLN B O 1
ATOM 2843 N N . ASN B 1 113 ? 5.871 17.234 -11.234 1 98.06 113 ASN B N 1
ATOM 2844 C CA . ASN B 1 113 ? 7.188 16.594 -11.188 1 98.06 113 ASN B CA 1
ATOM 2845 C C . ASN B 1 113 ? 7.742 16.562 -9.773 1 98.06 113 ASN B C 1
ATOM 2847 O O . ASN B 1 113 ? 8.906 16.906 -9.547 1 98.06 113 ASN B O 1
ATOM 2851 N N . ILE B 1 114 ? 6.891 16.203 -8.82 1 98.62 114 ILE B N 1
ATOM 2852 C CA . ILE B 1 114 ? 7.312 16.062 -7.426 1 98.62 114 ILE B CA 1
ATOM 2853 C C . ILE B 1 114 ? 7.801 14.633 -7.18 1 98.62 114 ILE B C 1
ATOM 2855 O O . ILE B 1 114 ? 7.195 13.672 -7.656 1 98.62 114 ILE B O 1
ATOM 2859 N N . THR B 1 115 ? 8.906 14.492 -6.516 1 98.81 115 THR B N 1
ATOM 2860 C CA . THR B 1 115 ? 9.359 13.195 -6.008 1 98.81 115 THR B CA 1
ATOM 2861 C C . THR B 1 115 ? 9.164 13.117 -4.496 1 98.81 115 THR B C 1
ATOM 2863 O O . THR B 1 115 ? 9.656 13.969 -3.756 1 98.81 115 THR B O 1
ATOM 2866 N N . ILE B 1 116 ? 8.438 12.109 -4.051 1 98.94 116 ILE B N 1
ATOM 2867 C CA . ILE B 1 116 ? 8.164 11.914 -2.629 1 98.94 116 ILE B CA 1
ATOM 2868 C C . ILE B 1 116 ? 8.906 10.68 -2.129 1 98.94 116 ILE B C 1
ATOM 2870 O O . ILE B 1 116 ? 8.719 9.578 -2.654 1 98.94 116 ILE B O 1
ATOM 2874 N N . ILE B 1 117 ? 9.742 10.852 -1.146 1 98.94 117 ILE B N 1
ATOM 2875 C CA . ILE B 1 117 ? 10.344 9.766 -0.378 1 98.94 117 ILE B CA 1
ATOM 2876 C C . ILE B 1 117 ? 9.547 9.539 0.905 1 98.94 117 ILE B C 1
ATOM 2878 O O . ILE B 1 117 ? 9.312 10.477 1.672 1 98.94 117 ILE B O 1
ATOM 2882 N N . THR B 1 118 ? 9.094 8.32 1.154 1 98.88 118 THR B N 1
ATOM 2883 C CA . THR B 1 118 ? 8.188 8.133 2.281 1 98.88 118 THR B CA 1
ATOM 2884 C C . THR B 1 118 ? 8.359 6.738 2.887 1 98.88 118 THR B C 1
ATOM 2886 O O . THR B 1 118 ? 8.891 5.836 2.238 1 98.88 118 THR B O 1
ATOM 2889 N N . ASN B 1 119 ? 8.008 6.633 4.141 1 98.81 119 ASN B N 1
ATOM 2890 C CA . ASN B 1 119 ? 7.945 5.328 4.793 1 98.81 119 ASN B CA 1
ATOM 2891 C C . ASN B 1 119 ? 6.504 4.84 4.934 1 98.81 119 ASN B C 1
ATOM 2893 O O . ASN B 1 119 ? 6.23 3.914 5.703 1 98.81 119 ASN B O 1
ATOM 2897 N N . SER B 1 120 ? 5.586 5.461 4.238 1 98.44 120 SER B N 1
ATOM 2898 C CA . SER B 1 120 ? 4.168 5.152 4.379 1 98.44 120 SER B CA 1
ATOM 2899 C C . SER B 1 120 ? 3.65 4.359 3.186 1 98.44 120 SER B C 1
ATOM 2901 O O . SER B 1 120 ? 3.551 4.887 2.076 1 98.44 120 SER B O 1
ATOM 2903 N N . VAL B 1 121 ? 3.244 3.131 3.449 1 97.25 121 VAL B N 1
ATOM 2904 C CA . VAL B 1 121 ? 2.611 2.309 2.422 1 97.25 121 VAL B CA 1
ATOM 2905 C C . VAL B 1 121 ? 1.261 2.91 2.039 1 97.25 121 VAL B C 1
ATOM 2907 O O . VAL B 1 121 ? 0.896 2.93 0.861 1 97.25 121 VAL B O 1
ATOM 2910 N N . TYR B 1 122 ? 0.604 3.465 3.01 1 95.12 122 TYR B N 1
ATOM 2911 C CA . TYR B 1 122 ? -0.694 4.086 2.777 1 95.12 122 TYR B CA 1
ATOM 2912 C C . TYR B 1 122 ? -0.566 5.285 1.843 1 95.12 122 TYR B C 1
ATOM 2914 O O . TYR B 1 122 ? -1.271 5.371 0.834 1 95.12 122 TYR B O 1
ATOM 2922 N N . LEU B 1 123 ? 0.324 6.195 2.191 1 96.88 123 LEU B N 1
ATOM 2923 C CA . LEU B 1 123 ? 0.547 7.402 1.4 1 96.88 123 LEU B CA 1
ATOM 2924 C C . LEU B 1 123 ? 0.932 7.047 -0.033 1 96.88 123 LEU B C 1
ATOM 2926 O O . LEU B 1 123 ? 0.416 7.641 -0.982 1 96.88 123 LEU B O 1
ATOM 2930 N N . ALA B 1 124 ? 1.815 6.098 -0.194 1 96.69 124 ALA B N 1
ATOM 2931 C CA . ALA B 1 124 ? 2.273 5.664 -1.512 1 96.69 124 ALA B CA 1
ATOM 2932 C C . ALA B 1 124 ? 1.104 5.191 -2.371 1 96.69 124 ALA B C 1
ATOM 2934 O O . ALA B 1 124 ? 0.969 5.602 -3.525 1 96.69 124 ALA B O 1
ATOM 2935 N N . ASP B 1 125 ? 0.34 4.375 -1.785 1 91.62 125 ASP B N 1
ATOM 2936 C CA . ASP B 1 125 ? -0.816 3.85 -2.506 1 91.62 125 ASP B CA 1
ATOM 2937 C C . ASP B 1 125 ? -1.838 4.949 -2.781 1 91.62 125 ASP B C 1
ATOM 2939 O O . ASP B 1 125 ? -2.441 4.992 -3.855 1 91.62 125 ASP B O 1
ATOM 2943 N N . TYR B 1 126 ? -1.993 5.824 -1.854 1 92 126 TYR B N 1
ATOM 2944 C CA . TYR B 1 126 ? -2.994 6.887 -1.863 1 92 126 TYR B CA 1
ATOM 2945 C C . TYR B 1 126 ? -2.793 7.816 -3.055 1 92 126 TYR B C 1
ATOM 2947 O O . TYR B 1 126 ? -3.762 8.305 -3.639 1 92 126 TYR B O 1
ATOM 2955 N N . VAL B 1 127 ? -1.581 7.992 -3.49 1 95.38 127 VAL B N 1
ATOM 2956 C CA . VAL B 1 127 ? -1.32 8.953 -4.551 1 95.38 127 VAL B CA 1
ATOM 2957 C C . VAL B 1 127 ? -0.713 8.242 -5.758 1 95.38 127 VAL B C 1
ATOM 2959 O O . VAL B 1 127 ? -0.198 8.891 -6.676 1 95.38 127 VAL B O 1
ATOM 2962 N N . ALA B 1 128 ? -0.734 6.945 -5.816 1 92.56 128 ALA B N 1
ATOM 2963 C CA . ALA B 1 128 ? -0.025 6.137 -6.805 1 92.56 128 ALA B CA 1
ATOM 2964 C C . ALA B 1 128 ? -0.538 6.418 -8.211 1 92.56 128 ALA B C 1
ATOM 2966 O O . ALA B 1 128 ? 0.219 6.336 -9.188 1 92.56 128 ALA B O 1
ATOM 2967 N N . ASP B 1 129 ? -1.772 6.832 -8.383 1 90.06 129 ASP B N 1
ATOM 2968 C CA . ASP B 1 129 ? -2.381 6.938 -9.703 1 90.06 129 ASP B CA 1
ATOM 2969 C C . ASP B 1 129 ? -2.113 8.305 -10.328 1 90.06 129 ASP B C 1
ATOM 2971 O O . ASP B 1 129 ? -2.445 8.539 -11.492 1 90.06 129 ASP B O 1
ATOM 2975 N N . TYR B 1 130 ? -1.543 9.203 -9.508 1 94.94 130 TYR B N 1
ATOM 2976 C CA . TYR B 1 130 ? -1.151 10.492 -10.078 1 94.94 130 TYR B CA 1
ATOM 2977 C C . TYR B 1 130 ? 0.14 10.367 -10.875 1 94.94 130 TYR B C 1
ATOM 2979 O O . TYR B 1 130 ? 1.158 9.906 -10.352 1 94.94 130 TYR B O 1
ATOM 2987 N N . SER B 1 131 ? 0.107 10.75 -12.125 1 94.44 131 SER B N 1
ATOM 2988 C CA . SER B 1 131 ? 1.227 10.531 -13.031 1 94.44 131 SER B CA 1
ATOM 2989 C C . SER B 1 131 ? 2.311 11.586 -12.844 1 94.44 131 SER B C 1
ATOM 2991 O O . SER B 1 131 ? 3.43 11.43 -13.336 1 94.44 131 SER B O 1
ATOM 2993 N N . ASN B 1 132 ? 1.969 12.711 -12.133 1 96.56 132 ASN B N 1
ATOM 2994 C CA . ASN B 1 132 ? 2.916 13.812 -11.984 1 96.56 132 ASN B CA 1
ATOM 2995 C C . ASN B 1 132 ? 3.705 13.703 -10.68 1 96.56 132 ASN B C 1
ATOM 2997 O O . ASN B 1 132 ? 4.387 14.641 -10.281 1 96.56 132 ASN B O 1
ATOM 3001 N N . ILE B 1 133 ? 3.562 12.539 -9.969 1 97 133 ILE B N 1
ATOM 3002 C CA . ILE B 1 133 ? 4.277 12.281 -8.727 1 97 133 ILE B CA 1
ATOM 3003 C C . ILE B 1 133 ? 5.09 10.992 -8.859 1 97 133 ILE B C 1
ATOM 3005 O O . ILE B 1 133 ? 4.598 9.992 -9.383 1 97 133 ILE B O 1
ATOM 3009 N N . GLN B 1 134 ? 6.32 11.055 -8.469 1 98.38 134 GLN B N 1
ATOM 3010 C CA . GLN B 1 134 ? 7.137 9.859 -8.312 1 98.38 134 GLN B CA 1
ATOM 3011 C C . GLN B 1 134 ? 7.289 9.484 -6.836 1 98.38 134 GLN B C 1
ATOM 3013 O O . GLN B 1 134 ? 7.59 10.344 -6.004 1 98.38 134 GLN B O 1
ATOM 3018 N N . ILE B 1 135 ? 7.105 8.227 -6.5 1 98.75 135 ILE B N 1
ATOM 3019 C CA . ILE B 1 135 ? 7.188 7.766 -5.121 1 98.75 135 ILE B CA 1
ATOM 3020 C C . ILE B 1 135 ? 8.406 6.863 -4.945 1 98.75 135 ILE B C 1
ATOM 3022 O O . ILE B 1 135 ? 8.602 5.914 -5.711 1 98.75 135 ILE B O 1
ATOM 3026 N N . ILE B 1 136 ? 9.219 7.145 -4.023 1 98.81 136 ILE B N 1
ATOM 3027 C CA . ILE B 1 136 ? 10.258 6.266 -3.496 1 98.81 136 ILE B CA 1
ATOM 3028 C C . ILE B 1 136 ? 9.891 5.812 -2.086 1 98.81 136 ILE B C 1
ATOM 3030 O O . ILE B 1 136 ? 9.758 6.637 -1.176 1 98.81 136 ILE B O 1
ATOM 3034 N N . LEU B 1 137 ? 9.68 4.547 -1.916 1 98.81 137 LEU B N 1
ATOM 3035 C CA . LEU B 1 137 ? 9.352 3.971 -0.616 1 98.81 137 LEU B CA 1
ATOM 3036 C C . LEU B 1 137 ? 10.602 3.428 0.07 1 98.81 137 LEU B C 1
ATOM 3038 O O . LEU B 1 137 ? 11.398 2.723 -0.553 1 98.81 137 LEU B O 1
ATOM 3042 N N . LEU B 1 138 ? 10.867 3.709 1.322 1 98.44 138 LEU B N 1
ATOM 3043 C CA . LEU B 1 138 ? 12.109 3.426 2.039 1 98.44 138 LEU B CA 1
ATOM 3044 C C . LEU B 1 138 ? 12.195 1.951 2.414 1 98.44 138 LEU B C 1
ATOM 3046 O O . LEU B 1 138 ? 13.289 1.426 2.633 1 98.44 138 LEU B O 1
ATOM 3050 N N . GLY B 1 139 ? 11.195 1.184 2.49 1 97.75 139 GLY B N 1
ATOM 3051 C CA . GLY B 1 139 ? 11.172 -0.203 2.928 1 97.75 139 GLY B CA 1
ATOM 3052 C C . GLY B 1 139 ? 11.211 -0.354 4.438 1 97.75 139 GLY B C 1
ATOM 3053 O O . GLY B 1 139 ? 11.258 0.641 5.164 1 97.75 139 GLY B O 1
ATOM 3054 N N . GLY B 1 140 ? 11.109 -1.596 4.938 1 98.62 140 GLY B N 1
ATOM 3055 C CA . GLY B 1 140 ? 11.125 -1.876 6.363 1 98.62 140 GLY B CA 1
ATOM 3056 C C . GLY B 1 140 ? 10.016 -2.816 6.801 1 98.62 140 GLY B C 1
ATOM 3057 O O . GLY B 1 140 ? 9.367 -3.453 5.965 1 98.62 140 GLY B O 1
ATOM 3058 N N . THR B 1 141 ? 9.961 -2.932 8.133 1 98.62 141 THR B N 1
ATOM 3059 C CA . THR B 1 141 ? 8.883 -3.729 8.711 1 98.62 141 THR B CA 1
ATOM 3060 C C . THR B 1 141 ? 7.566 -2.959 8.688 1 98.62 141 THR B C 1
ATOM 3062 O O . THR B 1 141 ? 7.508 -1.808 9.125 1 98.62 141 THR B O 1
ATOM 3065 N N . LEU B 1 142 ? 6.527 -3.621 8.172 1 98.44 142 LEU B N 1
ATOM 3066 C CA . LEU B 1 142 ? 5.227 -2.975 8.078 1 98.44 142 LEU B CA 1
ATOM 3067 C C . LEU B 1 142 ? 4.508 -3.008 9.422 1 98.44 142 LEU B C 1
ATOM 3069 O O . LEU B 1 142 ? 4.32 -4.078 10.008 1 98.44 142 LEU B O 1
ATOM 3073 N N . GLN B 1 143 ? 4.184 -1.86 9.914 1 97.31 143 GLN B N 1
ATOM 3074 C CA . GLN B 1 143 ? 3.209 -1.759 11 1 97.31 143 GLN B CA 1
ATOM 3075 C C . GLN B 1 143 ? 1.787 -1.664 10.453 1 97.31 143 GLN B C 1
ATOM 3077 O O . GLN B 1 143 ? 1.409 -0.649 9.859 1 97.31 143 GLN B O 1
ATOM 3082 N N . PRO B 1 144 ? 1.002 -2.652 10.68 1 94.56 144 PRO B N 1
ATOM 3083 C CA . PRO B 1 144 ? -0.264 -2.793 9.953 1 94.56 144 PRO B CA 1
ATOM 3084 C C . PRO B 1 144 ? -1.257 -1.68 10.281 1 94.56 144 PRO B C 1
ATOM 3086 O O . PRO B 1 144 ? -1.969 -1.202 9.391 1 94.56 144 PRO B O 1
ATOM 3089 N N . LYS B 1 145 ? -1.391 -1.183 11.469 1 91.38 145 LYS B N 1
ATOM 3090 C CA . LYS B 1 145 ? -2.398 -0.197 11.852 1 91.38 145 LYS B CA 1
ATOM 3091 C C . LYS B 1 145 ? -2.131 1.149 11.188 1 91.38 145 LYS B C 1
ATOM 3093 O O . LYS B 1 145 ? -3.049 1.778 10.656 1 91.38 145 LYS B O 1
ATOM 3098 N N . GLY B 1 146 ? -0.866 1.546 11.133 1 92.62 146 GLY B N 1
ATOM 3099 C CA . GLY B 1 146 ? -0.503 2.828 10.555 1 92.62 146 GLY B CA 1
ATOM 3100 C C . GLY B 1 146 ? -0.06 2.725 9.109 1 92.62 146 GLY B C 1
ATOM 3101 O O . GLY B 1 146 ? 0.104 3.74 8.43 1 92.62 146 GLY B O 1
ATOM 3102 N N . ARG B 1 147 ? 0.09 1.444 8.656 1 95.81 147 ARG B N 1
ATOM 3103 C CA . ARG B 1 147 ? 0.604 1.157 7.32 1 95.81 147 ARG B CA 1
ATOM 3104 C C . ARG B 1 147 ? 1.924 1.883 7.074 1 95.81 147 ARG B C 1
ATOM 3106 O O . ARG B 1 147 ? 2.137 2.443 6 1 95.81 147 ARG B O 1
ATOM 3113 N N . SER B 1 148 ? 2.729 1.923 8.039 1 97.44 148 SER B N 1
ATOM 3114 C CA . SER B 1 148 ? 4.035 2.572 7.973 1 97.44 148 SER B CA 1
ATOM 3115 C C . SER B 1 148 ? 5.164 1.557 8.078 1 97.44 148 SER B C 1
ATOM 3117 O O . SER B 1 148 ? 4.988 0.478 8.648 1 97.44 148 SER B O 1
ATOM 3119 N N . LEU B 1 149 ? 6.211 1.898 7.496 1 98.69 149 LEU B N 1
ATOM 3120 C CA . LEU B 1 149 ? 7.418 1.08 7.539 1 98.69 149 LEU B CA 1
ATOM 3121 C C . LEU B 1 149 ? 8.406 1.627 8.562 1 98.69 149 LEU B C 1
ATOM 3123 O O . LEU B 1 149 ? 8.656 2.836 8.609 1 98.69 149 LEU B O 1
ATOM 3127 N N . VAL B 1 150 ? 8.938 0.699 9.375 1 98.62 150 VAL B N 1
ATOM 3128 C CA . VAL B 1 150 ? 9.828 1.102 10.461 1 98.62 150 VAL B CA 1
ATOM 3129 C C . VAL B 1 150 ? 11 0.129 10.555 1 98.62 150 VAL B C 1
ATOM 3131 O O . VAL B 1 150 ? 11.031 -0.887 9.859 1 98.62 150 VAL B O 1
ATOM 3134 N N . GLY B 1 151 ? 12.008 0.543 11.398 1 97.88 151 GLY B N 1
ATOM 3135 C CA . GLY B 1 151 ? 13.062 -0.386 11.773 1 97.88 151 GLY B CA 1
ATOM 3136 C C . GLY B 1 151 ? 14.367 -0.137 11.039 1 97.88 151 GLY B C 1
ATOM 3137 O O . GLY B 1 151 ? 14.531 0.894 10.383 1 97.88 151 GLY B O 1
ATOM 3138 N N . PRO B 1 152 ? 15.297 -1.045 11.195 1 97 152 PRO B N 1
ATOM 3139 C CA . PRO B 1 152 ? 16.656 -0.844 10.703 1 97 152 PRO B CA 1
ATOM 3140 C C . PRO B 1 152 ? 16.719 -0.65 9.188 1 97 152 PRO B C 1
ATOM 3142 O O . PRO B 1 152 ? 17.484 0.178 8.695 1 97 152 PRO B O 1
ATOM 3145 N N . LEU B 1 153 ? 15.898 -1.347 8.461 1 97.5 153 LEU B N 1
ATOM 3146 C CA . LEU B 1 153 ? 15.914 -1.236 7.004 1 97.5 153 LEU B CA 1
ATOM 3147 C C . LEU B 1 153 ? 15.469 0.152 6.559 1 97.5 153 LEU B C 1
ATOM 3149 O O . LEU B 1 153 ? 16.031 0.722 5.625 1 97.5 153 LEU B O 1
ATOM 3153 N N . THR B 1 154 ? 14.445 0.667 7.191 1 98.5 154 THR B N 1
ATOM 3154 C CA . THR B 1 154 ? 13.977 2.012 6.883 1 98.5 154 THR B CA 1
ATOM 3155 C C . THR B 1 154 ? 15.062 3.045 7.16 1 98.5 154 THR B C 1
ATOM 3157 O O . THR B 1 154 ? 15.328 3.916 6.332 1 98.5 154 THR B O 1
ATOM 3160 N N . LYS B 1 155 ? 15.656 2.893 8.344 1 98.12 155 LYS B N 1
ATOM 3161 C CA . LYS B 1 155 ? 16.688 3.836 8.766 1 98.12 155 LYS B CA 1
ATOM 3162 C C . LYS B 1 155 ? 17.906 3.768 7.855 1 98.12 155 LYS B C 1
ATOM 3164 O O . LYS B 1 155 ? 18.547 4.789 7.582 1 98.12 155 LYS B O 1
ATOM 3169 N N . GLN B 1 156 ? 18.203 2.617 7.395 1 96.88 156 GLN B N 1
ATOM 3170 C CA . GLN B 1 156 ? 19.312 2.473 6.457 1 96.88 156 GLN B CA 1
ATOM 3171 C C . GLN B 1 156 ? 18.969 3.09 5.105 1 96.88 156 GLN B C 1
ATOM 3173 O O . GLN B 1 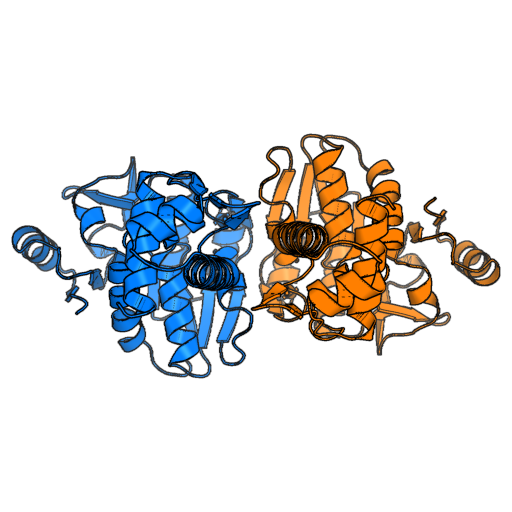156 ? 19.797 3.795 4.512 1 96.88 156 GLN B O 1
ATOM 3178 N N . ALA B 1 157 ? 17.797 2.848 4.602 1 97.69 157 ALA B N 1
ATOM 3179 C CA . ALA B 1 157 ? 17.375 3.318 3.283 1 97.69 157 ALA B CA 1
ATOM 3180 C C . ALA B 1 157 ? 17.391 4.844 3.215 1 97.69 157 ALA B C 1
ATOM 3182 O O . ALA B 1 157 ? 17.828 5.422 2.219 1 97.69 157 ALA B O 1
ATOM 3183 N N . ILE B 1 158 ? 16.953 5.5 4.289 1 98.5 158 ILE B N 1
ATOM 3184 C CA . ILE B 1 158 ? 16.781 6.949 4.254 1 98.5 158 ILE B CA 1
ATOM 3185 C C . ILE B 1 158 ? 18.141 7.621 4.156 1 98.5 158 ILE B C 1
ATOM 3187 O O . ILE B 1 158 ? 18.25 8.758 3.682 1 98.5 158 ILE B O 1
ATOM 3191 N N . LYS B 1 159 ? 19.203 6.957 4.562 1 97.5 159 LYS B N 1
ATOM 3192 C CA . LYS B 1 159 ? 20.547 7.52 4.566 1 97.5 159 LYS B CA 1
ATOM 3193 C C . LYS B 1 159 ? 21.047 7.773 3.148 1 97.5 159 LYS B C 1
ATOM 3195 O O . LYS B 1 159 ? 22.016 8.508 2.945 1 97.5 159 LYS B O 1
ATOM 3200 N N . ALA B 1 160 ? 20.422 7.18 2.199 1 96.81 160 ALA B N 1
ATOM 3201 C CA . ALA B 1 160 ? 20.797 7.367 0.799 1 96.81 160 ALA B CA 1
ATOM 3202 C C . ALA B 1 160 ? 20.312 8.719 0.279 1 96.81 160 ALA B C 1
ATOM 3204 O O . ALA B 1 160 ? 20.641 9.109 -0.841 1 96.81 160 ALA B O 1
ATOM 3205 N N . PHE B 1 161 ? 19.594 9.469 1.104 1 98.38 161 PHE B N 1
ATOM 3206 C CA . PHE B 1 161 ? 18.953 10.68 0.621 1 98.38 161 PHE B CA 1
ATOM 3207 C C . PHE B 1 161 ? 19.281 11.867 1.528 1 98.38 161 PHE B C 1
ATOM 3209 O O . PHE B 1 161 ? 19.578 11.68 2.711 1 98.38 161 PHE B O 1
ATOM 3216 N N . HIS B 1 162 ? 19.344 13.031 1.006 1 98.75 162 HIS B N 1
ATOM 3217 C CA . HIS B 1 162 ? 19.328 14.305 1.71 1 98.75 162 HIS B CA 1
ATOM 3218 C C . HIS B 1 162 ? 18.531 15.352 0.939 1 98.75 162 HIS B C 1
ATOM 3220 O O . HIS B 1 162 ? 18.781 15.586 -0.244 1 98.75 162 HIS B O 1
ATOM 3226 N N . VAL B 1 163 ? 17.547 15.914 1.565 1 98.75 163 VAL B N 1
ATOM 3227 C CA . VAL B 1 163 ? 16.672 16.859 0.891 1 98.75 163 VAL B CA 1
ATOM 3228 C C . VAL B 1 163 ? 16.562 18.141 1.704 1 98.75 163 VAL B C 1
ATOM 3230 O O . VAL B 1 163 ? 17.078 18.219 2.822 1 98.75 163 VAL B O 1
ATOM 3233 N N . ASP B 1 164 ? 15.961 19.109 1.103 1 98.81 164 ASP B N 1
ATOM 3234 C CA . ASP B 1 164 ? 15.766 20.375 1.799 1 98.81 164 ASP B CA 1
ATOM 3235 C C . ASP B 1 164 ? 14.648 20.266 2.836 1 98.81 164 ASP B C 1
ATOM 3237 O O . ASP B 1 164 ? 14.789 20.75 3.961 1 98.81 164 ASP B O 1
ATOM 3241 N N . LYS B 1 165 ? 13.547 19.547 2.533 1 98.94 165 LYS B N 1
ATOM 3242 C CA . LYS B 1 165 ? 12.359 19.594 3.377 1 98.94 165 LYS B CA 1
ATOM 3243 C C . LYS B 1 165 ? 11.906 18.172 3.746 1 98.94 165 LYS B C 1
ATOM 3245 O O . LYS B 1 165 ? 11.844 17.297 2.889 1 98.94 165 LYS B O 1
ATOM 3250 N N . ILE B 1 166 ? 11.602 17.984 5 1 98.94 166 ILE B N 1
ATOM 3251 C CA . ILE B 1 166 ? 10.805 16.844 5.445 1 98.94 166 ILE B CA 1
ATOM 3252 C C . ILE B 1 166 ? 9.523 17.344 6.113 1 98.94 166 ILE B C 1
ATOM 3254 O O . ILE B 1 166 ? 9.555 18.297 6.883 1 98.94 166 ILE B O 1
ATOM 3258 N N . PHE B 1 167 ? 8.406 16.703 5.758 1 98.94 167 PHE B N 1
ATOM 3259 C CA . PHE B 1 167 ? 7.125 16.938 6.402 1 98.94 167 PHE B CA 1
ATOM 3260 C C . PHE B 1 167 ? 6.703 15.727 7.23 1 98.94 167 PHE B C 1
ATOM 3262 O O . PHE B 1 167 ? 6.676 14.602 6.727 1 98.94 167 PHE B O 1
ATOM 3269 N N . THR B 1 168 ? 6.41 15.953 8.477 1 98.69 168 THR B N 1
ATOM 3270 C CA . THR B 1 168 ? 6.008 14.883 9.391 1 98.69 168 THR B CA 1
ATOM 3271 C C . THR B 1 168 ? 4.848 15.336 10.273 1 98.69 168 THR B C 1
ATOM 3273 O O . THR B 1 168 ? 4.547 16.531 10.352 1 98.69 168 THR B O 1
ATOM 3276 N N . GLY B 1 169 ? 4.133 14.367 10.766 1 97.62 169 GLY B N 1
ATOM 3277 C CA . GLY B 1 169 ? 3.121 14.664 11.766 1 97.62 169 GLY B CA 1
ATOM 3278 C C . GLY B 1 169 ? 3.637 14.531 13.188 1 97.62 169 GLY B C 1
ATOM 3279 O O . GLY B 1 169 ? 4.848 14.508 13.414 1 97.62 169 GLY B O 1
ATOM 3280 N N . THR B 1 170 ? 2.713 14.578 14.148 1 97.19 170 THR B N 1
ATOM 3281 C CA . THR B 1 170 ? 2.975 14.312 15.562 1 97.19 170 THR B CA 1
ATOM 3282 C C . THR B 1 170 ? 1.736 13.734 16.234 1 97.19 170 THR B C 1
ATOM 3284 O O . THR B 1 170 ? 0.612 13.953 15.781 1 97.19 170 THR B O 1
ATOM 3287 N N . ASP B 1 171 ? 1.993 12.977 17.281 1 94.44 171 ASP B N 1
ATOM 3288 C CA . ASP B 1 171 ? 0.877 12.422 18.047 1 94.44 171 ASP B CA 1
ATOM 3289 C C . ASP B 1 171 ? 0.517 13.328 19.219 1 94.44 171 ASP B C 1
ATOM 3291 O O . ASP B 1 171 ? -0.556 13.188 19.812 1 94.44 171 ASP B O 1
ATOM 3295 N N . GLY B 1 172 ? 1.472 14.242 19.547 1 96.38 172 GLY B N 1
ATOM 3296 C CA . GLY B 1 172 ? 1.238 15.125 20.672 1 96.38 172 GLY B CA 1
ATOM 3297 C C . GLY B 1 172 ? 2.367 16.109 20.906 1 96.38 172 GLY B C 1
ATOM 3298 O O . GLY B 1 172 ? 3.289 16.203 20.094 1 96.38 172 GLY B O 1
ATOM 3299 N N . PHE B 1 173 ? 2.15 16.812 21.984 1 96.69 173 PHE B N 1
ATOM 3300 C CA . PHE B 1 173 ? 3.082 17.891 22.297 1 96.69 173 PHE B CA 1
ATOM 3301 C C . PHE B 1 173 ? 3.24 18.047 23.797 1 96.69 173 PHE B C 1
ATOM 3303 O O . PHE B 1 173 ? 2.289 17.844 24.562 1 96.69 173 PHE B O 1
ATOM 3310 N N . SER B 1 174 ? 4.441 18.344 24.219 1 94.69 174 SER B N 1
ATOM 3311 C CA . SER B 1 174 ? 4.793 18.672 25.594 1 94.69 174 SER B CA 1
ATOM 3312 C C . SER B 1 174 ? 5.598 19.953 25.672 1 94.69 174 SER B C 1
ATOM 3314 O O . SER B 1 174 ? 6.562 20.141 24.938 1 94.69 174 SER B O 1
ATOM 3316 N N . LYS B 1 175 ? 5.203 20.812 26.594 1 93.75 175 LYS B N 1
ATOM 3317 C CA . LYS B 1 175 ? 5.949 22.062 26.766 1 93.75 175 LYS B CA 1
ATOM 3318 C C . LYS B 1 175 ? 7.379 21.781 27.219 1 93.75 175 LYS B C 1
ATOM 3320 O O . LYS B 1 175 ? 8.273 22.609 27 1 93.75 175 LYS B O 1
ATOM 3325 N N . GLU B 1 176 ? 7.551 20.641 27.781 1 93.12 176 GLU B N 1
ATOM 3326 C CA . GLU B 1 176 ? 8.867 20.281 28.312 1 93.12 176 GLU B CA 1
ATOM 3327 C C . GLU B 1 176 ? 9.719 19.594 27.25 1 93.12 176 GLU B C 1
ATOM 3329 O O . GLU B 1 176 ? 10.914 19.875 27.125 1 93.12 176 GLU B O 1
ATOM 3334 N N . PHE B 1 177 ? 9.133 18.75 26.406 1 93.31 177 PHE B N 1
ATOM 3335 C CA . PHE B 1 177 ? 9.945 17.828 25.609 1 93.31 177 PHE B CA 1
ATOM 3336 C C . PHE B 1 177 ? 9.773 18.109 24.125 1 93.31 177 PHE B C 1
ATOM 3338 O O . PHE B 1 177 ? 10.539 17.594 23.297 1 93.31 177 PHE B O 1
ATOM 3345 N N . GLY B 1 178 ? 8.719 18.922 23.797 1 96.25 178 GLY B N 1
ATOM 3346 C CA . GLY B 1 178 ? 8.461 19.172 22.375 1 96.25 178 GLY B CA 1
ATOM 3347 C C . GLY B 1 178 ? 7.422 18.25 21.797 1 96.25 178 GLY B C 1
ATOM 3348 O O . GLY B 1 178 ? 6.379 18 22.406 1 96.25 178 GLY B O 1
ATOM 3349 N N . PHE B 1 179 ? 7.695 17.766 20.609 1 97.62 179 PHE B N 1
ATOM 3350 C CA . PHE B 1 179 ? 6.742 16.906 19.922 1 97.62 179 PHE B CA 1
ATOM 3351 C C . PHE B 1 179 ? 6.91 15.453 20.328 1 97.62 179 PHE B C 1
ATOM 3353 O O . PHE B 1 179 ? 8.039 14.969 20.484 1 97.62 179 PHE B O 1
ATOM 3360 N N . THR B 1 180 ? 5.73 14.797 20.5 1 97.31 180 THR B N 1
ATOM 3361 C CA . THR B 1 180 ? 5.77 13.469 21.094 1 97.31 180 THR B CA 1
ATOM 3362 C C . THR B 1 180 ? 4.984 12.477 20.25 1 97.31 180 THR B C 1
ATOM 3364 O O . THR B 1 180 ? 4.141 12.867 19.438 1 97.31 180 THR B O 1
ATOM 3367 N N . GLY B 1 181 ? 5.41 11.203 20.312 1 95.69 181 GLY B N 1
ATOM 3368 C CA . GLY B 1 181 ? 4.719 10.102 19.672 1 95.69 181 GLY B CA 1
ATOM 3369 C C . GLY B 1 181 ? 4.332 8.992 20.625 1 95.69 181 GLY B C 1
ATOM 3370 O O . GLY B 1 181 ? 4.707 9.016 21.797 1 95.69 181 GLY B O 1
ATOM 3371 N N . GLU B 1 182 ? 3.568 8.031 20.141 1 93.12 182 GLU B N 1
ATOM 3372 C CA . GLU B 1 182 ? 3.039 6.973 21 1 93.12 182 GLU B CA 1
ATOM 3373 C C . GLU B 1 182 ? 3.867 5.695 20.875 1 93.12 182 GLU B C 1
ATOM 3375 O O . GLU B 1 182 ? 3.836 4.836 21.75 1 93.12 182 GLU B O 1
ATOM 3380 N N . ASP B 1 183 ? 4.586 5.559 19.797 1 94.31 183 ASP B N 1
ATOM 3381 C CA . ASP B 1 183 ? 5.297 4.328 19.453 1 94.31 183 ASP B CA 1
ATOM 3382 C C . ASP B 1 183 ? 6.797 4.574 19.344 1 94.31 183 ASP B C 1
ATOM 3384 O O . ASP B 1 183 ? 7.246 5.383 18.531 1 94.31 183 ASP B O 1
ATOM 3388 N N . LEU B 1 184 ? 7.559 3.852 20.156 1 96.25 184 LEU B N 1
ATOM 3389 C CA . LEU B 1 184 ? 9 4.062 20.234 1 96.25 184 LEU B CA 1
ATOM 3390 C C . LEU B 1 184 ? 9.664 3.766 18.891 1 96.25 184 LEU B C 1
ATOM 3392 O O . LEU B 1 184 ? 10.539 4.508 18.438 1 96.25 184 LEU B O 1
ATOM 3396 N N . THR B 1 185 ? 9.273 2.717 18.25 1 97.06 185 THR B N 1
ATOM 3397 C CA . THR B 1 185 ? 9.883 2.33 16.984 1 97.06 185 THR B CA 1
ATOM 3398 C C . THR B 1 185 ? 9.57 3.359 15.898 1 97.06 185 THR B C 1
ATOM 3400 O O . THR B 1 185 ? 10.438 3.699 15.086 1 97.06 185 THR B O 1
ATOM 3403 N N . ARG B 1 186 ? 8.414 3.812 15.859 1 96.44 186 ARG B N 1
ATOM 3404 C CA . ARG B 1 186 ? 8.031 4.832 14.883 1 96.44 186 ARG B CA 1
ATOM 3405 C C . ARG B 1 186 ? 8.82 6.121 15.109 1 96.44 186 ARG B C 1
ATOM 3407 O O . ARG B 1 186 ? 9.367 6.691 14.164 1 96.44 186 ARG B O 1
ATOM 3414 N N . THR B 1 187 ? 8.875 6.539 16.359 1 97.06 187 THR B N 1
ATOM 3415 C CA . THR B 1 187 ? 9.555 7.797 16.656 1 97.06 187 THR B CA 1
ATOM 3416 C C . THR B 1 187 ? 11.047 7.691 16.359 1 97.06 187 THR B C 1
ATOM 3418 O O . THR B 1 187 ? 11.656 8.648 15.883 1 97.06 187 THR B O 1
ATOM 3421 N N . ASP B 1 188 ? 11.617 6.547 16.656 1 97.81 188 ASP B N 1
ATOM 3422 C CA . ASP B 1 188 ? 13.016 6.289 16.328 1 97.81 188 ASP B CA 1
ATOM 3423 C C . ASP B 1 188 ? 13.242 6.383 14.82 1 97.81 188 ASP B C 1
ATOM 3425 O O . ASP B 1 188 ? 14.227 6.977 14.367 1 97.81 188 ASP B O 1
ATOM 3429 N N . THR B 1 189 ? 12.375 5.863 14.039 1 98.31 189 THR B N 1
ATOM 3430 C CA . THR B 1 189 ? 12.453 5.883 12.578 1 98.31 189 THR B CA 1
ATOM 3431 C C . THR B 1 189 ? 12.297 7.301 12.047 1 98.31 189 THR B C 1
ATOM 3433 O O . THR B 1 189 ? 13.086 7.75 11.211 1 98.31 189 THR B O 1
ATOM 3436 N N . VAL B 1 190 ? 11.359 8.031 12.547 1 97.62 190 VAL B N 1
ATOM 3437 C CA . VAL B 1 190 ? 11.094 9.391 12.078 1 97.62 190 VAL B CA 1
ATOM 3438 C C . VAL B 1 190 ? 12.266 10.297 12.414 1 97.62 190 VAL B C 1
ATOM 3440 O O . VAL B 1 190 ? 12.641 11.164 11.625 1 97.62 190 VAL B O 1
ATOM 3443 N N . ARG B 1 191 ? 12.836 10.117 13.594 1 97.44 191 ARG B N 1
ATOM 3444 C CA . ARG B 1 191 ? 14.008 10.898 13.961 1 97.44 191 ARG B CA 1
ATOM 3445 C C . ARG B 1 191 ? 15.133 10.719 12.945 1 97.44 191 ARG B C 1
ATOM 3447 O O . ARG B 1 191 ? 15.773 11.688 12.531 1 97.44 191 ARG B O 1
ATOM 3454 N N . GLU B 1 192 ? 15.352 9.461 12.586 1 98.06 192 GLU B N 1
ATOM 3455 C CA . GLU B 1 192 ? 16.375 9.195 11.57 1 98.06 192 GLU B CA 1
ATOM 3456 C C . GLU B 1 192 ? 16.016 9.859 10.242 1 98.06 192 GLU B C 1
ATOM 3458 O O . GLU B 1 192 ? 16.891 10.391 9.555 1 98.06 192 GLU B O 1
ATOM 3463 N N . MET B 1 193 ? 14.758 9.844 9.867 1 98.62 193 MET B N 1
ATOM 3464 C CA . MET B 1 193 ? 14.312 10.469 8.625 1 98.62 193 MET B CA 1
ATOM 3465 C C . MET B 1 193 ? 14.562 11.969 8.641 1 98.62 193 MET B C 1
ATOM 3467 O O . MET B 1 193 ? 14.984 12.547 7.641 1 98.62 193 MET B O 1
ATOM 3471 N N . THR B 1 194 ? 14.297 12.586 9.789 1 98.56 194 THR B N 1
ATOM 3472 C CA . THR B 1 194 ? 14.461 14.031 9.867 1 98.56 194 THR B CA 1
ATOM 3473 C C . THR B 1 194 ? 15.938 14.414 9.75 1 98.56 194 THR B C 1
ATOM 3475 O O . THR B 1 194 ? 16.266 15.508 9.289 1 98.56 194 THR B O 1
ATOM 3478 N N . ASN B 1 195 ? 16.859 13.508 10.086 1 98.06 195 ASN B N 1
ATOM 3479 C CA . ASN B 1 195 ? 18.281 13.75 9.93 1 98.06 195 ASN B CA 1
ATOM 3480 C C . ASN B 1 195 ? 18.672 13.852 8.461 1 98.06 195 ASN B C 1
ATOM 3482 O O . ASN B 1 195 ? 19.781 14.312 8.141 1 98.06 195 ASN B O 1
ATOM 3486 N N . SER B 1 196 ? 17.797 13.492 7.574 1 98.5 196 SER B N 1
ATOM 3487 C CA . SER B 1 196 ? 18.094 13.469 6.145 1 98.5 196 SER B CA 1
ATOM 3488 C C . SER B 1 196 ? 17.5 14.68 5.434 1 98.5 196 SER B C 1
ATOM 3490 O O . SER B 1 196 ? 17.359 14.68 4.211 1 98.5 196 SER B O 1
ATOM 3492 N N . ALA B 1 197 ? 17.125 15.711 6.184 1 98.69 197 ALA B N 1
ATOM 3493 C CA . ALA B 1 197 ? 16.562 16.922 5.605 1 98.69 197 ALA B CA 1
ATOM 3494 C C . ALA B 1 197 ? 17.109 18.172 6.309 1 98.69 197 ALA B C 1
ATOM 3496 O O . ALA B 1 197 ? 17.469 18.109 7.488 1 98.69 197 ALA B O 1
ATOM 3497 N N . ASP B 1 198 ? 17.156 19.25 5.621 1 98.62 198 ASP B N 1
ATOM 3498 C CA . ASP B 1 198 ? 17.625 20.516 6.195 1 98.62 198 ASP B CA 1
ATOM 3499 C C . ASP B 1 198 ? 16.562 21.141 7.09 1 98.62 198 ASP B C 1
ATOM 3501 O O . ASP B 1 198 ? 16.891 21.766 8.102 1 98.62 198 ASP B O 1
ATOM 3505 N N . HIS B 1 199 ? 15.344 21.047 6.734 1 98.75 199 HIS B N 1
ATOM 3506 C CA . HIS B 1 199 ? 14.25 21.703 7.441 1 98.75 199 HIS B CA 1
ATOM 3507 C C . HIS B 1 199 ? 13.117 20.719 7.727 1 98.75 199 HIS B C 1
ATOM 3509 O O . HIS B 1 199 ? 12.617 20.062 6.816 1 98.75 199 HIS B O 1
ATOM 3515 N N . THR B 1 200 ? 12.727 20.656 8.969 1 98.88 200 THR B N 1
ATOM 3516 C CA . THR B 1 200 ? 11.625 19.797 9.398 1 98.88 200 THR B CA 1
ATOM 3517 C C . THR B 1 200 ? 10.344 20.609 9.562 1 98.88 200 THR B C 1
ATOM 3519 O O . THR B 1 200 ? 10.305 21.562 10.352 1 98.88 200 THR B O 1
ATOM 3522 N N . TYR B 1 201 ? 9.297 20.234 8.82 1 98.94 201 TYR B N 1
ATOM 3523 C CA . TYR B 1 201 ? 7.965 20.828 8.914 1 98.94 201 TYR B CA 1
ATOM 3524 C C . TYR B 1 201 ? 7 19.875 9.617 1 98.94 201 TYR B C 1
ATOM 3526 O O . TYR B 1 201 ? 6.895 18.703 9.258 1 98.94 201 TYR B O 1
ATOM 3534 N N . ILE B 1 202 ? 6.273 20.375 10.594 1 98.81 202 ILE B N 1
ATOM 3535 C CA . ILE B 1 202 ? 5.273 19.578 11.289 1 98.81 202 ILE B CA 1
ATOM 3536 C C . ILE B 1 202 ? 3.879 19.953 10.797 1 98.81 202 ILE B C 1
ATOM 3538 O O . ILE B 1 202 ? 3.516 21.125 10.773 1 98.81 202 ILE B O 1
ATOM 3542 N N . LEU B 1 203 ? 3.129 18.969 10.344 1 98.81 203 LEU B N 1
ATOM 3543 C CA . LEU B 1 203 ? 1.717 19.109 10.008 1 98.81 203 LEU B CA 1
ATOM 3544 C C . LEU B 1 203 ? 0.836 18.531 11.109 1 98.81 203 LEU B C 1
ATOM 3546 O O . LEU B 1 203 ? 0.791 17.312 11.289 1 98.81 203 LEU B O 1
ATOM 3550 N N . ALA B 1 204 ? 0.099 19.391 11.82 1 97.88 204 ALA B N 1
ATOM 3551 C CA . ALA B 1 204 ? -0.681 18.875 12.938 1 97.88 204 ALA B CA 1
ATOM 3552 C C . ALA B 1 204 ? -1.897 19.75 13.211 1 97.88 204 ALA B C 1
ATOM 3554 O O . ALA B 1 204 ? -1.786 20.984 13.258 1 97.88 204 ALA B O 1
ATOM 3555 N N . ASP B 1 205 ? -3.049 19.094 13.328 1 96.62 205 ASP B N 1
ATOM 3556 C CA . ASP B 1 205 ? -4.188 19.859 13.812 1 96.62 205 ASP B CA 1
ATOM 3557 C C . ASP B 1 205 ? -3.975 20.312 15.258 1 96.62 205 ASP B C 1
ATOM 3559 O O . ASP B 1 205 ? -3.301 19.625 16.031 1 96.62 205 ASP B O 1
ATOM 3563 N N . SER B 1 206 ? -4.637 21.406 15.656 1 96.06 206 SER B N 1
ATOM 3564 C CA . SER B 1 206 ? -4.348 22.109 16.906 1 96.06 206 SER B CA 1
ATOM 3565 C C . SER B 1 206 ? -4.684 21.234 18.109 1 96.06 206 SER B C 1
ATOM 3567 O O . SER B 1 206 ? -4.184 21.469 19.219 1 96.06 206 SER B O 1
ATOM 3569 N N . ALA B 1 207 ? -5.504 20.188 17.922 1 93.5 207 ALA B N 1
ATOM 3570 C CA . ALA B 1 207 ? -5.863 19.312 19.031 1 93.5 207 ALA B CA 1
ATOM 3571 C C . ALA B 1 207 ? -4.645 18.531 19.531 1 93.5 207 ALA B C 1
ATOM 3573 O O . ALA B 1 207 ? -4.617 18.094 20.688 1 93.5 207 ALA B O 1
ATOM 3574 N N . LYS B 1 208 ? -3.619 18.359 18.719 1 94.56 208 LYS B N 1
ATOM 3575 C CA . LYS B 1 208 ? -2.416 17.609 19.062 1 94.56 208 LYS B CA 1
ATOM 3576 C C . LYS B 1 208 ? -1.604 18.328 20.125 1 94.56 208 LYS B C 1
ATOM 3578 O O . LYS B 1 208 ? -0.73 17.75 20.766 1 94.56 208 LYS B O 1
ATOM 3583 N N . PHE B 1 209 ? -1.871 19.625 20.328 1 93.75 209 PHE B N 1
ATOM 3584 C CA . PHE B 1 209 ? -1.081 20.422 21.266 1 93.75 209 PHE B CA 1
ATOM 3585 C C . PHE B 1 209 ? -1.659 20.344 22.672 1 93.75 209 PHE B C 1
ATOM 3587 O O . PHE B 1 209 ? -1.062 20.844 23.625 1 93.75 209 PHE B O 1
ATOM 3594 N N . ARG B 1 210 ? -2.799 19.625 22.75 1 90.56 210 ARG B N 1
ATOM 3595 C CA . ARG B 1 210 ? -3.469 19.516 24.047 1 90.56 210 ARG B CA 1
ATOM 3596 C C . ARG B 1 210 ? -3.297 18.109 24.625 1 90.56 210 ARG B C 1
ATOM 3598 O O . ARG B 1 210 ? -3.945 17.766 25.625 1 90.56 210 ARG B O 1
ATOM 3605 N N . GLN B 1 211 ? -2.451 17.359 23.938 1 91.56 211 GLN B N 1
ATOM 3606 C CA . GLN B 1 211 ? -2.139 16.016 24.406 1 91.56 211 GLN B CA 1
ATOM 3607 C C . GLN B 1 211 ? -0.658 15.703 24.219 1 91.56 211 GLN B C 1
ATOM 3609 O O . GLN B 1 211 ? 0.033 16.359 23.453 1 91.56 211 GLN B O 1
ATOM 3614 N N . SER B 1 212 ? -0.235 14.695 25.078 1 92.31 212 SER B N 1
ATOM 3615 C CA . SER B 1 212 ? 1.153 14.258 24.969 1 92.31 212 SER B CA 1
ATOM 3616 C C . SER B 1 212 ? 1.243 12.75 24.766 1 92.31 212 SER B C 1
ATOM 3618 O O . SER B 1 212 ? 0.502 11.984 25.391 1 92.31 212 SER B O 1
ATOM 3620 N N . GLY B 1 213 ? 2.094 12.367 23.797 1 89.81 213 GLY B N 1
ATOM 3621 C CA . GLY B 1 213 ? 2.42 10.953 23.656 1 89.81 213 GLY B CA 1
ATOM 3622 C C . GLY B 1 213 ? 3.463 10.484 24.641 1 89.81 213 GLY B C 1
ATOM 3623 O O . GLY B 1 213 ? 4 11.281 25.422 1 89.81 213 GLY B O 1
ATOM 3624 N N . ALA B 1 214 ? 3.812 9.289 24.609 1 90.25 214 ALA B N 1
ATOM 3625 C CA . ALA B 1 214 ? 4.672 8.656 25.609 1 90.25 214 ALA B CA 1
ATOM 3626 C C . ALA B 1 214 ? 6.145 8.836 25.25 1 90.25 214 ALA B C 1
ATOM 3628 O O . ALA B 1 214 ? 7.02 8.641 26.094 1 90.25 214 ALA B O 1
ATOM 3629 N N . VAL B 1 215 ? 6.41 9.219 23.984 1 94.5 215 VAL B N 1
ATOM 3630 C CA . VAL B 1 215 ? 7.797 9.227 23.531 1 94.5 215 VAL B CA 1
ATOM 3631 C C . VAL B 1 215 ? 8.133 10.594 22.938 1 94.5 215 VAL B C 1
ATOM 3633 O O . VAL B 1 215 ? 7.504 11.031 21.969 1 94.5 215 VAL B O 1
ATOM 3636 N N . ALA B 1 216 ? 9.117 11.203 23.453 1 94.19 216 ALA B N 1
ATOM 3637 C CA . ALA B 1 216 ? 9.641 12.414 22.828 1 94.19 216 ALA B CA 1
ATOM 3638 C C . ALA B 1 216 ? 10.516 12.086 21.625 1 94.19 216 ALA B C 1
ATOM 3640 O O . ALA B 1 216 ? 11.328 11.156 21.688 1 94.19 216 ALA B O 1
ATOM 3641 N N . TYR B 1 217 ? 10.352 12.852 20.469 1 92.94 217 TYR B N 1
ATOM 3642 C CA . TYR B 1 217 ? 11.188 12.453 19.344 1 92.94 217 TYR B CA 1
ATOM 3643 C C . TYR B 1 217 ? 11.68 13.672 18.578 1 92.94 217 TYR B C 1
ATOM 3645 O O . TYR B 1 217 ? 12.68 13.594 17.859 1 92.94 217 TYR B O 1
ATOM 3653 N N . LEU B 1 218 ? 10.984 14.812 18.578 1 96.19 218 LEU B N 1
ATOM 3654 C CA . LEU B 1 218 ? 11.477 16.047 17.969 1 96.19 218 LEU B CA 1
ATOM 3655 C C . LEU B 1 218 ? 11.43 17.203 18.984 1 96.19 218 LEU B C 1
ATOM 3657 O O . LEU B 1 218 ? 10.359 17.562 19.469 1 96.19 218 LEU B O 1
ATOM 3661 N N . ARG B 1 219 ? 12.703 17.797 19.281 1 95.38 219 ARG B N 1
ATOM 3662 C CA . ARG B 1 219 ? 12.789 18.969 20.172 1 95.38 219 ARG B CA 1
ATOM 3663 C C . ARG B 1 219 ? 12.5 20.25 19.406 1 95.38 219 ARG B C 1
ATOM 3665 O O . ARG B 1 219 ? 12.406 20.25 18.172 1 95.38 219 ARG B O 1
ATOM 3672 N N . PHE B 1 220 ? 12.383 21.25 20.109 1 96.62 220 PHE B N 1
ATOM 3673 C CA . PHE B 1 220 ? 12.008 22.531 19.516 1 96.62 220 PHE B CA 1
ATOM 3674 C C . PHE B 1 220 ? 13.008 22.938 18.453 1 96.62 220 PHE B C 1
ATOM 3676 O O . PHE B 1 220 ? 12.617 23.406 17.375 1 96.62 220 PHE B O 1
ATOM 3683 N N . GLN B 1 221 ? 14.25 22.734 18.688 1 96.06 221 GLN B N 1
ATOM 3684 C CA . GLN B 1 221 ? 15.305 23.172 17.797 1 96.06 221 GLN B CA 1
ATOM 3685 C C . GLN B 1 221 ? 15.336 22.344 16.516 1 96.06 221 GLN B C 1
ATOM 3687 O O . GLN B 1 221 ? 15.969 22.734 15.531 1 96.06 221 GLN B O 1
ATOM 3692 N N . ASP B 1 222 ? 14.742 21.188 16.578 1 97.19 222 ASP B N 1
ATOM 3693 C CA . ASP B 1 222 ? 14.742 20.281 15.422 1 97.19 222 ASP B CA 1
ATOM 3694 C C . ASP B 1 222 ? 13.68 20.688 14.406 1 97.19 222 ASP B C 1
ATOM 3696 O O . ASP B 1 222 ? 13.672 20.203 13.273 1 97.19 222 ASP B O 1
ATOM 3700 N N . VAL B 1 223 ? 12.797 21.641 14.789 1 98.31 223 VAL B N 1
ATOM 3701 C CA . VAL B 1 223 ? 11.625 21.938 13.969 1 98.31 223 VAL B CA 1
ATOM 3702 C C . VAL B 1 223 ? 11.773 23.344 13.359 1 98.31 223 VAL B C 1
ATOM 3704 O O . VAL B 1 223 ? 12.008 24.312 14.078 1 98.31 223 VAL B O 1
ATOM 3707 N N . TYR B 1 224 ? 11.586 23.359 12.117 1 98.25 224 TYR B N 1
ATOM 3708 C CA . TYR B 1 224 ? 11.688 24.625 11.391 1 98.25 224 TYR B CA 1
ATOM 3709 C C . TYR B 1 224 ? 10.359 25.375 11.414 1 98.25 224 TYR B C 1
ATOM 3711 O O . TYR B 1 224 ? 10.312 26.562 11.773 1 98.25 224 TYR B O 1
ATOM 3719 N N . GLN B 1 225 ? 9.305 24.672 11.102 1 98.75 225 GLN B N 1
ATOM 3720 C CA . GLN B 1 225 ? 8.008 25.328 11.008 1 98.75 225 GLN B CA 1
ATOM 3721 C C . GLN B 1 225 ? 6.883 24.359 11.375 1 98.75 225 GLN B C 1
ATOM 3723 O O . GLN B 1 225 ? 6.961 23.156 11.07 1 98.75 225 GLN B O 1
ATOM 3728 N N . LEU B 1 226 ? 5.887 24.906 12.023 1 98.69 226 LEU B N 1
ATOM 3729 C CA . LEU B 1 226 ? 4.637 24.219 12.312 1 98.69 226 LEU B CA 1
ATOM 3730 C C . LEU B 1 226 ? 3.504 24.766 11.445 1 98.69 226 LEU B C 1
ATOM 3732 O O . LEU B 1 226 ? 3.279 25.969 11.391 1 98.69 226 LEU B O 1
ATOM 3736 N N . ILE B 1 227 ? 2.836 23.891 10.68 1 98.88 227 ILE B N 1
ATOM 3737 C CA . ILE B 1 227 ? 1.591 24.234 9.992 1 98.88 227 ILE B CA 1
ATOM 3738 C C . ILE B 1 227 ? 0.41 23.625 10.75 1 98.88 227 ILE B C 1
ATOM 3740 O O . ILE B 1 227 ? 0.34 22.406 10.938 1 98.88 227 ILE B O 1
ATOM 3744 N N . THR B 1 228 ? -0.499 24.469 11.195 1 98.62 228 THR B N 1
ATOM 3745 C CA . THR B 1 228 ? -1.615 24.047 12.031 1 98.62 228 THR B CA 1
ATOM 3746 C C . THR B 1 228 ? -2.879 24.828 11.688 1 98.62 228 THR B C 1
ATOM 3748 O O . THR B 1 228 ? -2.898 25.594 10.719 1 98.62 228 THR B O 1
ATOM 3751 N N . ASP B 1 229 ? -3.99 24.469 12.32 1 97.88 229 ASP B N 1
ATOM 3752 C CA . ASP B 1 229 ? -5.27 25.109 12.016 1 97.88 229 ASP B CA 1
ATOM 3753 C C . ASP B 1 229 ? -5.555 26.234 13 1 97.88 229 ASP B C 1
ATOM 3755 O O . ASP B 1 229 ? -4.785 26.469 13.938 1 97.88 229 ASP B O 1
ATOM 3759 N N . ALA B 1 230 ? -6.656 26.922 12.812 1 96.81 230 ALA B N 1
ATOM 3760 C CA . ALA B 1 230 ? -6.984 28.156 13.523 1 96.81 230 ALA B CA 1
ATOM 3761 C C . ALA B 1 230 ? -7.41 27.859 14.953 1 96.81 230 ALA B C 1
ATOM 3763 O O . ALA B 1 230 ? -7.633 28.781 15.742 1 96.81 230 ALA B O 1
ATOM 3764 N N . GLY B 1 231 ? -7.473 26.672 15.312 1 96.62 231 GLY B N 1
ATOM 3765 C CA . GLY B 1 231 ? -7.848 26.297 16.672 1 96.62 231 GLY B CA 1
ATOM 3766 C C . GLY B 1 231 ? -6.711 26.453 17.672 1 96.62 231 GLY B C 1
ATOM 3767 O O . GLY B 1 231 ? -6.926 26.344 18.875 1 96.62 231 GLY B O 1
ATOM 3768 N N . ILE B 1 232 ? -5.531 26.656 17.219 1 96.81 232 ILE B N 1
ATOM 3769 C CA . ILE B 1 232 ? -4.402 26.844 18.125 1 96.81 232 ILE B CA 1
ATOM 3770 C C . ILE B 1 232 ? -4.621 28.109 18.969 1 96.81 232 ILE B C 1
ATOM 3772 O O . ILE B 1 232 ? -5.043 29.141 18.453 1 96.81 232 ILE B O 1
ATOM 3776 N N . SER B 1 233 ? -4.324 28.047 20.266 1 95.62 233 SER B N 1
ATOM 3777 C CA . SER B 1 233 ? -4.523 29.188 21.156 1 95.62 233 SER B CA 1
ATOM 3778 C C . SER B 1 233 ? -3.391 30.188 21.016 1 95.62 233 SER B C 1
ATOM 3780 O O . SER B 1 233 ? -2.287 29.844 20.594 1 95.62 233 SER B O 1
ATOM 3782 N N . GLU B 1 234 ? -3.707 31.375 21.391 1 96.62 234 GLU B N 1
ATOM 3783 C CA . GLU B 1 234 ? -2.678 32.406 21.391 1 96.62 234 GLU B CA 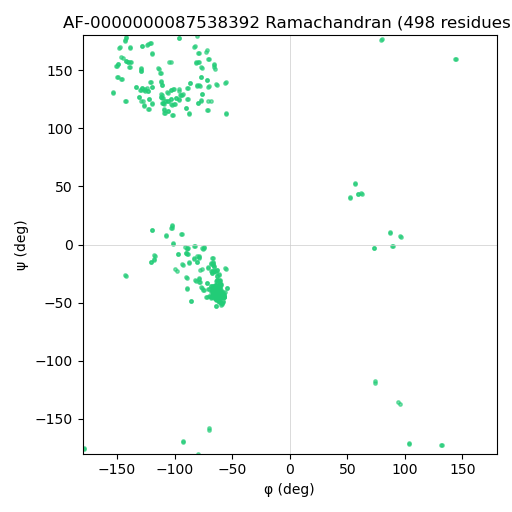1
ATOM 3784 C C . GLU B 1 234 ? -1.522 32.062 22.312 1 96.62 234 GLU B C 1
ATOM 3786 O O . GLU B 1 234 ? -0.364 32.344 22.016 1 96.62 234 GLU B O 1
ATOM 3791 N N . GLU B 1 235 ? -1.813 31.438 23.359 1 95.75 235 GLU B N 1
ATOM 3792 C CA . GLU B 1 235 ? -0.796 31 24.312 1 95.75 235 GLU B CA 1
ATOM 3793 C C . GLU B 1 235 ? 0.142 29.969 23.672 1 95.75 235 GLU B C 1
ATOM 3795 O O . GLU B 1 235 ? 1.363 30.062 23.812 1 95.75 235 GLU B O 1
ATOM 3800 N N . GLU B 1 236 ? -0.455 29 23.031 1 95.06 236 GLU B N 1
ATOM 3801 C CA . GLU B 1 236 ? 0.335 27.984 22.344 1 95.06 236 GLU B CA 1
ATOM 3802 C C . GLU B 1 236 ? 1.205 28.578 21.25 1 95.06 236 GLU B C 1
ATOM 3804 O O . GLU B 1 236 ? 2.387 28.25 21.141 1 95.06 236 GLU B O 1
ATOM 3809 N N . LYS B 1 237 ? 0.659 29.438 20.5 1 96.12 237 LYS B N 1
ATOM 3810 C CA . LYS B 1 237 ? 1.378 30.109 19.438 1 96.12 237 LYS B CA 1
ATOM 3811 C C . LYS B 1 237 ? 2.58 30.875 19.969 1 96.12 237 LYS B C 1
ATOM 3813 O O . LYS B 1 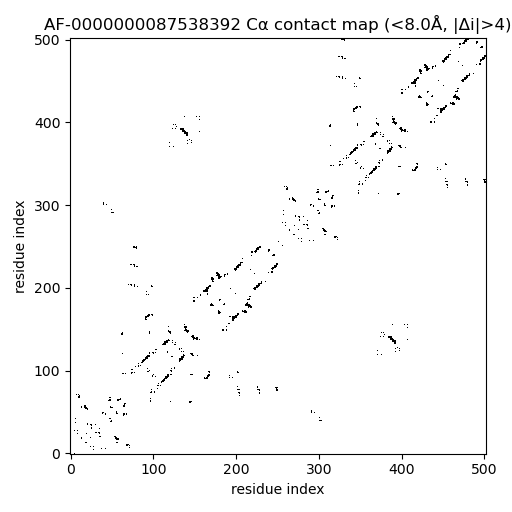237 ? 3.689 30.75 19.453 1 96.12 237 LYS B O 1
ATOM 3818 N N . SER B 1 238 ? 2.289 31.656 20.984 1 96.62 238 SER B N 1
ATOM 3819 C CA . SER B 1 238 ? 3.338 32.469 21.594 1 96.62 238 SER B CA 1
ATOM 3820 C C . SER B 1 238 ? 4.465 31.594 22.141 1 96.62 238 SER B C 1
ATOM 3822 O O . SER B 1 238 ? 5.645 31.922 21.953 1 96.62 238 SER B O 1
ATOM 3824 N N . PHE B 1 239 ? 4.109 30.562 22.781 1 96.5 239 PHE B N 1
ATOM 3825 C CA . PHE B 1 239 ? 5.09 29.641 23.359 1 96.5 239 PHE B CA 1
ATOM 3826 C C . PHE B 1 239 ? 5.992 29.062 22.266 1 96.5 239 PHE B C 1
ATOM 3828 O O . PHE B 1 239 ? 7.219 29.094 22.391 1 96.5 239 PHE B O 1
ATOM 3835 N N . LEU B 1 240 ? 5.379 28.516 21.219 1 96.25 240 LEU B N 1
ATOM 3836 C CA . LEU B 1 240 ? 6.125 27.875 20.141 1 96.25 240 LEU B CA 1
ATOM 3837 C C . LEU B 1 240 ? 7.012 28.891 19.422 1 96.25 240 LEU B C 1
ATOM 3839 O O . LEU B 1 240 ? 8.156 28.578 19.078 1 96.25 240 LEU B O 1
ATOM 3843 N N . SER B 1 241 ? 6.477 30.094 19.266 1 96.69 241 SER B N 1
ATOM 3844 C CA . SER B 1 241 ? 7.25 31.156 18.625 1 96.69 241 SER B CA 1
ATOM 3845 C C . SER B 1 241 ? 8.461 31.547 19.469 1 96.69 241 SER B C 1
ATOM 3847 O O . SER B 1 241 ? 9.539 31.812 18.938 1 96.69 241 SER B O 1
ATOM 3849 N N . GLU B 1 242 ? 8.281 31.578 20.688 1 96.88 242 GLU B N 1
ATOM 3850 C CA . GLU B 1 242 ? 9.375 31.891 21.609 1 96.88 242 GLU B CA 1
ATOM 3851 C C . GLU B 1 242 ? 10.469 30.828 21.531 1 96.88 242 GLU B C 1
ATOM 3853 O O . GLU B 1 242 ? 11.641 31.125 21.797 1 96.88 242 GLU B O 1
ATOM 3858 N N . LYS B 1 243 ? 10.102 29.656 21.234 1 96.44 243 LYS B N 1
ATOM 3859 C CA . LYS B 1 243 ? 11.062 28.562 21.109 1 96.44 243 LYS B CA 1
ATOM 3860 C C . LYS B 1 243 ? 11.711 28.562 19.734 1 96.44 243 LYS B C 1
ATOM 3862 O O . LYS B 1 243 ? 12.5 27.672 19.406 1 96.44 243 LYS B O 1
ATOM 3867 N N . GLY B 1 244 ? 11.297 29.484 18.906 1 96.12 244 GLY B N 1
ATOM 3868 C CA . GLY B 1 244 ? 11.953 29.656 17.625 1 96.12 244 GLY B CA 1
ATOM 3869 C C . GLY B 1 244 ? 11.25 28.953 16.484 1 96.12 244 GLY B C 1
ATOM 3870 O O . GLY B 1 244 ? 11.781 28.844 15.375 1 96.12 244 GLY B O 1
ATOM 3871 N N . ILE B 1 245 ? 10.109 28.391 16.703 1 97.12 245 ILE B N 1
ATOM 3872 C CA . ILE B 1 245 ? 9.359 27.688 15.664 1 97.12 245 ILE B CA 1
ATOM 3873 C C . ILE B 1 245 ? 8.445 28.656 14.922 1 97.12 245 ILE B C 1
ATOM 3875 O O . ILE B 1 245 ? 7.672 29.391 15.547 1 97.12 245 ILE B O 1
ATOM 3879 N N . GLN B 1 246 ? 8.586 28.688 13.625 1 98.06 246 GLN B N 1
ATOM 3880 C CA . GLN B 1 246 ? 7.645 29.438 12.812 1 98.06 246 GLN B CA 1
ATOM 3881 C C . GLN B 1 246 ? 6.285 28.75 12.758 1 98.06 246 GLN B C 1
ATOM 3883 O O . GLN B 1 246 ? 6.207 27.516 12.695 1 98.06 246 GLN B O 1
ATOM 3888 N N . ILE B 1 247 ? 5.246 29.578 12.789 1 98.25 247 ILE B N 1
ATOM 3889 C CA . ILE B 1 247 ? 3.912 28.984 12.773 1 98.25 247 ILE B CA 1
ATOM 3890 C C . ILE B 1 247 ? 3.127 29.516 11.578 1 98.25 247 ILE B C 1
ATOM 3892 O O . ILE B 1 247 ? 3.047 30.734 11.367 1 98.25 247 ILE B O 1
ATOM 3896 N N . LEU B 1 248 ? 2.621 28.609 10.773 1 98.44 248 LEU B N 1
ATOM 3897 C CA . LEU B 1 248 ? 1.672 28.922 9.711 1 98.44 248 LEU B CA 1
ATOM 3898 C C . LEU B 1 248 ? 0.281 28.406 10.055 1 98.44 248 LEU B C 1
ATOM 3900 O O . LEU B 1 248 ? 0.076 27.188 10.156 1 98.44 248 LEU B O 1
ATOM 3904 N N . VAL B 1 249 ? -0.666 29.281 10.273 1 98.19 249 VAL B N 1
ATOM 3905 C CA . VAL B 1 249 ? -2.041 28.891 10.578 1 98.19 249 VAL B CA 1
ATOM 3906 C C . VAL B 1 249 ? -2.842 28.766 9.281 1 98.19 249 VAL B C 1
ATOM 3908 O O . VAL B 1 249 ? -2.994 29.734 8.539 1 98.19 249 VAL B O 1
ATOM 3911 N N . ALA B 1 250 ? -3.291 27.531 9.055 1 97 250 ALA B N 1
ATOM 3912 C CA . ALA B 1 250 ? -4.078 27.25 7.855 1 97 250 ALA B CA 1
ATOM 3913 C C . ALA B 1 250 ? -5.461 27.891 7.945 1 97 250 ALA B C 1
ATOM 3915 O O . ALA B 1 250 ? -6.082 27.891 9.016 1 97 250 ALA B O 1
ATOM 3916 N N . GLN B 1 251 ? -5.879 28.484 6.863 1 87.44 251 GLN B N 1
ATOM 3917 C CA . GLN B 1 251 ? -7.176 29.156 6.801 1 87.44 251 GLN B CA 1
ATOM 3918 C C . GLN B 1 251 ? -8.172 28.344 5.98 1 87.44 251 GLN B C 1
ATOM 3920 O O . GLN B 1 251 ? -7.785 27.609 5.066 1 87.44 251 GLN B O 1
#

Secondary structure (DSSP, 8-state):
--HHHHHHHHHHHHHHHSSEEHHHHHHHHT--HHHHHHHHHHHHHTTSSEEETTEEE---TTSHHHHHHTTHHHHHHHHHHHHTT--TT-EEEE-SSHHHHHHHHHHHHH-SSEEEEESBHHHHHHTTT-TTEEEEE--EEEETTTTEEESHHHHHHHTT--EEEEEE--SEEETTTEEEES-HHHHHHHHHHHTTEEEEEEE--GGGGG---SEEEE-GGG-SEEEE-TTS-HHHHHHHHHTT-EEEE--/--HHHHHHHHHHHHHHHSSEEHHHHHHHHT--HHHHHHHHHHHHHTTSSEEETTEEE---TTSHHHHHHTTHHHHHHHHHHHHTT--TT-EEEE-SSHHHHHHHHHHHHH-SSEEEEESBHHHHHHTTT-TTEEEEE--EEEETTTTEEESHHHHHHHTT--EEEEEE--SEEETTTEEEES-HHHHHHHHHHHTTEEEEEEE--GGGGG---SEEEE-GGG-SEEEE-TTS-HHHHHHHHHTT-EEEE--

Nearest PDB structures (foldseek):
  7l6l-assembly1_E  TM=9.273E-01  e=2.359E-13  Escherichia coli K-12
  3kwm-assembly2_C  TM=7.931E-01  e=1.740E-06  Francisella tularensis subsp. tularensis
  3phg-assembly1_A  TM=4.916E-01  e=2.880E-04  Helicobacter pylori 26695
  1e3j-assembly1_A  TM=4.974E-01  e=2.904E-03  Bemisia argentifolii
  4j1t-assembly2_D  TM=4.492E-01  e=2.757E-02  Thermus thermophilus HB27

Radius of gyration: 23.73 Å; Cα contacts (8 Å, |Δi|>4): 1131; chains: 2; bounding box: 52×65×54 Å

Solvent-accessible surface area (backbone atoms only — not comparable to full-atom values): 24704 Å² total; per-residue (Å²): 128,51,70,64,56,46,51,48,52,50,32,52,51,30,71,75,61,25,67,40,43,44,66,56,52,11,62,75,66,72,51,50,55,69,55,41,51,49,52,50,46,54,36,29,69,66,55,40,37,45,71,48,93,71,26,37,40,39,66,54,80,66,23,43,34,26,41,38,32,56,63,38,64,50,31,48,30,25,13,52,51,55,37,71,76,57,61,67,59,41,57,34,38,39,40,48,48,44,43,45,33,47,21,52,43,41,34,52,73,74,41,46,52,33,35,39,38,27,34,19,57,51,44,50,61,71,45,39,83,39,84,44,45,45,45,33,37,33,17,14,39,56,38,55,51,58,31,25,35,26,48,72,52,19,48,56,46,43,68,80,48,75,34,60,40,26,41,32,56,62,63,10,27,37,97,86,55,27,34,12,24,78,45,67,60,54,35,55,33,50,42,54,50,52,72,28,27,75,33,33,32,36,46,41,54,40,70,32,65,78,33,66,37,82,31,72,53,41,46,53,85,62,36,48,32,39,34,21,29,75,75,49,48,70,66,57,51,51,53,43,44,72,57,62,28,43,76,46,67,25,116,128,50,71,66,55,46,51,47,52,50,33,52,52,31,71,74,61,26,66,41,42,44,67,56,50,11,63,73,66,71,52,48,55,68,56,42,52,51,52,49,46,54,37,29,70,66,54,39,38,45,72,48,92,71,27,37,39,39,66,54,81,67,23,42,35,26,41,38,32,56,64,37,64,50,30,49,30,26,13,51,51,56,37,72,76,60,62,68,59,43,55,34,38,39,40,50,49,43,42,46,33,47,22,52,42,41,34,52,73,74,43,46,52,33,35,40,37,28,34,20,58,50,44,49,61,69,43,38,85,40,85,44,44,46,45,33,37,33,18,14,40,55,39,56,51,59,31,26,36,27,46,70,52,21,49,58,44,43,68,80,46,74,34,59,40,26,40,32,57,63,62,8,27,37,96,85,55,28,34,11,25,78,45,66,60,54,36,55,34,49,43,52,50,50,72,28,27,75,33,32,33,36,46,41,54,40,71,32,64,79,34,67,36,83,31,71,52,42,44,54,85,63,36,48,32,38,33,21,27,74,73,48,48,71,66,58,51,52,53,44,43,73,57,61,28,43,76,45,69,25,116

Organism: NCBI:txid88431

Sequence (502 aa):
MTSKERHTALLEYMTEHGKTEVSTLAEYLHTSKVTIRKDLDTLSGRGILKRERGYAVLKDPGDINYRMAFHYDNKQKIAQSAASLVKDGETLIIESGSTCALFAEELAKTKQNITIITNSVYLADYVADYSNIQIILLGGTLQPKGRSLVGPLTKQAIKAFHVDKIFTGTDGFSKEFGFTGEDLTRTDTVREMTNSADHTYILADSAKFRQSGAVAYLRFQDVYQLITDAGISEEEKSFLSEKGIQILVAQMTSKERHTALLEYMTEHGKTEVSTLAEYLHTSKVTIRKDLDTLSGRGILKRERGYAVLKDPGDINYRMAFHYDNKQKIAQSAASLVKDGETLIIESGSTCALFAEELAKTKQNITIITNSVYLADYVADYSNIQIILLGGTLQPKGRSLVGPLTKQAIKAFHVDKIFTGTDGFSKEFGFTGEDLTRTDTVREMTNSADHTYILADSAKFRQSGAVAYLRFQDVYQLITDAGISEEEKSFLSEKGIQILVAQ

InterPro domains:
  IPR001034 DeoR-type HTH domain [PF08220] (6-59)
  IPR001034 DeoR-type HTH domain [PS51000] (3-58)
  IPR001034 DeoR-type HTH domain [SM00420] (6-58)
  IPR014036 DeoR-like transcriptional repressor, C-terminal sensor domain [PF00455] (71-229)
  IPR018356 Transcription regulator, HTH DeoR-type, conserved site [PS00894] (6-40)
  IPR036388 Winged helix-like DNA-binding domain superfamily [G3DSA:1.10.10.10] (1-60)
  IPR036390 Winged helix DNA-binding domain superfamily [SSF46785] (4-59)
  IPR037171 NagB/RpiA transferase-like [SSF100950] (71-231)
  IPR050313 Carbohydrate Metabolism HTH-type Transcriptional Regulators [PTHR30363] (1-249)

pLDDT: mean 94.38, std 5.26, range [74.88, 98.94]